Protein AF-A0AB34IJQ7-F1 (afdb_monomer_lite)

Secondary structure (DSSP, 8-state):
-----------------PPPPPPP---------------PPPP-PPPPPPPPPTT----TTPEE-TTSPTTEEEEE--SSTTTT-EEEEETTTTEEESSPPTTSPP----PBPTTSSBGGGG---SS--B-TT-SS-BBTTS-BGGGPPPPSS--B-TTSSSTTBBTTS-BGGGS-THHHHHHH-S------HHHHHHHHH----B--SS--B-TTSSSTTBBTTS-BGGGB-HHHHHHHHHTT-S-S-----HHHHHHHHH-S--B--SS--B-SSSSSTTBBTTS-BGGGB-HHHHHTT-------------------B--SS--B---TTSPTTBBTTS-BGGGB-HHHHHSS----------HHHHHHHHHHHHHHHTT--------------------PPP-PPPPPPP---

Foldseek 3Di:
DDDDDDDDDDDDDDDDDDDDDDDDDDDDDDDDDDDDDDDDDDDDDDDDDDDDDDPDDDDPPWDDDPFAPPQKTKDADCDDPRHRQIWIARNVVRDIDSDGPVRHDDDDPADADPVRHGPVLPPPPLFFAWDPPDVVTAGPSRHHLVPDQNHLAFDFDPPDPDGQQGRNRHHVVSYDPSNDVVPPPPPPPPQDPVNVVVVVVPQQADPDQAFDFDPPDPDGQQGPVRHHPSRHDPNNDVVVVVVVPPPDPPPPPPVNVVVVVPPPQADADQAFDFDPPPPDGQAGPVRDGVVSHDPNNDCVPCPDPPPDPDDPPVPPVLQAPPAQAFAFDPPPPQDGQAGPVNHHPVRHDVNNDVVVPPPVPPVPPPPVNVVVVVVVVCVVVPPDDDDDDDDDDDDDDDDDDDDDDDDDDDDDDDDDD

Sequence (417 aa):
MGCAGSKNLPSDPATDDQPEKPQPQPDEPVGCKDVVLDTQPAPILPPAPPTPCETYRDDANATPCLDCPPGWLTRTATEGEKNGCTYYFCSELCVSQWDAPSGAPKPSAELTCTCGCLKSAHKVCAEWNPRPDTKPLTCNCGFLKEDHRPCHTYRVNMSAANFGECKCGFAKDVHDADAFASGGKAKRQDRTSKELRDGFAHKEYADCPNYTVNLQSANFGECKCGRPKGEHSPEALAKNAEAGQMSGTTRRDSSEVRSHFVHKEKVDCKKYEPDLTGGEMGVCKCGAKRGDHSDFALSADTGRHTAKQGALHVVAQKEYADCPHFELNMDPAAPFGTCRCGRSRVDHSEAALAADGAPHHAIRKNSCEVRREMEAKQEQIGTTVETHGAKVGPQAHGSVSSRYRYREARVPGTLHP

Organism: Prymnesium parvum (NCBI:txid97485)

pLDDT: mean 71.48, std 20.28, range [34.12, 97.0]

Structure (mmCIF, N/CA/C/O backbone):
data_AF-A0AB34IJQ7-F1
#
_entry.id   AF-A0AB34IJQ7-F1
#
loop_
_atom_site.group_PDB
_atom_site.id
_atom_site.type_symbol
_atom_site.label_atom_id
_atom_site.label_alt_id
_atom_site.label_comp_id
_atom_site.label_asym_id
_atom_site.label_entity_id
_atom_site.label_seq_id
_atom_site.pdbx_PDB_ins_code
_atom_site.Cartn_x
_atom_site.Cartn_y
_atom_site.Cartn_z
_atom_site.occupancy
_atom_site.B_iso_or_equiv
_atom_site.auth_seq_id
_atom_site.auth_comp_id
_atom_site.auth_asym_id
_atom_site.auth_atom_id
_atom_site.pdbx_PDB_model_num
ATOM 1 N N . MET A 1 1 ? -14.720 46.306 69.401 1.00 39.16 1 MET A N 1
ATOM 2 C CA . MET A 1 1 ? -14.859 47.707 68.944 1.00 39.16 1 MET A CA 1
ATOM 3 C C . MET A 1 1 ? -14.574 47.746 67.453 1.00 39.16 1 MET A C 1
ATOM 5 O O . MET A 1 1 ? -13.550 47.208 67.062 1.00 39.16 1 MET A O 1
ATOM 9 N N . GLY A 1 2 ? -15.455 48.362 66.659 1.00 40.25 2 GLY A N 1
ATOM 10 C CA . GLY A 1 2 ? -15.133 48.807 65.297 1.00 40.25 2 GLY A CA 1
ATOM 11 C C . GLY A 1 2 ? -15.830 48.065 64.158 1.00 40.25 2 GLY A C 1
ATOM 12 O O . GLY A 1 2 ? -15.209 47.260 63.477 1.00 40.25 2 GLY A O 1
ATOM 13 N N . CYS A 1 3 ? -17.103 48.393 63.932 1.00 42.97 3 CYS A N 1
ATOM 14 C CA . CYS A 1 3 ? -17.801 48.183 62.665 1.00 42.97 3 CYS A CA 1
ATOM 15 C C . CYS A 1 3 ? -17.265 49.150 61.590 1.00 42.97 3 CYS A C 1
ATOM 17 O O . CYS A 1 3 ? -17.081 50.328 61.882 1.00 42.97 3 CYS A O 1
ATOM 19 N N . ALA A 1 4 ? -17.112 48.679 60.352 1.00 46.84 4 ALA A N 1
ATOM 20 C CA . ALA A 1 4 ? -17.132 49.460 59.107 1.00 46.84 4 ALA A CA 1
ATOM 21 C C . ALA A 1 4 ? -17.251 48.449 57.949 1.00 46.84 4 ALA A C 1
ATOM 23 O O . ALA A 1 4 ? -16.622 47.401 58.002 1.00 46.84 4 ALA A O 1
ATOM 24 N N . GLY A 1 5 ? -18.018 48.628 56.882 1.00 42.81 5 GLY A N 1
ATOM 25 C CA . GLY A 1 5 ? -18.799 49.759 56.404 1.00 42.81 5 GLY A CA 1
ATOM 26 C C . GLY A 1 5 ? -19.086 49.491 54.922 1.00 42.81 5 GLY A C 1
ATOM 27 O O . GLY A 1 5 ? -18.165 49.251 54.145 1.00 42.81 5 GLY A O 1
ATOM 28 N N . SER A 1 6 ? -20.367 49.464 54.568 1.00 43.78 6 SER A N 1
ATOM 29 C CA . SER A 1 6 ? -20.921 49.169 53.246 1.00 43.78 6 SER A CA 1
ATOM 30 C C . SER A 1 6 ? -20.438 50.122 52.146 1.00 43.78 6 SER A C 1
ATOM 32 O O . SER A 1 6 ? -20.297 51.322 52.381 1.00 43.78 6 SER A O 1
ATOM 34 N N . LYS A 1 7 ? -20.306 49.620 50.911 1.00 54.00 7 LYS A N 1
ATOM 35 C CA . LYS A 1 7 ? -20.347 50.442 49.691 1.00 54.00 7 LYS A CA 1
ATOM 36 C C . LYS A 1 7 ? -21.279 49.806 48.657 1.00 54.00 7 LYS A C 1
ATOM 38 O O . LYS A 1 7 ? -21.024 48.708 48.176 1.00 54.00 7 LYS A O 1
ATOM 43 N N . ASN A 1 8 ? -22.358 50.534 48.376 1.00 48.53 8 ASN A N 1
ATOM 44 C CA . ASN A 1 8 ? -23.280 50.361 47.256 1.00 48.53 8 ASN A CA 1
ATOM 45 C C . ASN A 1 8 ? -22.565 50.606 45.919 1.00 48.53 8 ASN A C 1
ATOM 47 O O . ASN A 1 8 ? -21.745 51.521 45.833 1.00 48.53 8 ASN A O 1
ATOM 51 N N . LEU A 1 9 ? -22.966 49.878 44.875 1.00 51.88 9 LEU A N 1
ATOM 52 C CA . LEU A 1 9 ? -22.806 50.295 43.481 1.00 51.88 9 LEU A CA 1
ATOM 53 C C . LEU A 1 9 ? -24.149 50.145 42.735 1.00 51.88 9 LEU A C 1
ATOM 55 O O . LEU A 1 9 ? -24.911 49.237 43.072 1.00 51.88 9 LEU A O 1
ATOM 59 N N . PRO A 1 10 ? -24.453 51.059 41.794 1.00 59.66 10 PRO A N 1
ATOM 60 C CA . PRO A 1 10 ? -25.785 51.257 41.227 1.00 59.66 10 PRO A CA 1
ATOM 61 C C . PRO A 1 10 ? -26.062 50.460 39.942 1.00 59.66 10 PRO A C 1
ATOM 63 O O . PRO A 1 10 ? -25.154 49.963 39.278 1.00 59.66 10 PRO A O 1
ATOM 66 N N . SER A 1 11 ? -27.356 50.399 39.634 1.00 56.66 11 SER A N 1
ATOM 67 C CA . SER A 1 11 ? -28.031 49.800 38.481 1.00 56.66 11 SER A CA 1
ATOM 68 C C . SER A 1 11 ? -27.890 50.579 37.159 1.00 56.66 11 SER A C 1
ATOM 70 O O . SER A 1 11 ? -27.565 51.766 37.176 1.00 56.66 11 SER A O 1
ATOM 72 N N . ASP A 1 12 ? -28.297 49.885 36.079 1.00 41.59 12 ASP A N 1
ATOM 73 C CA . ASP A 1 12 ? -28.861 50.348 34.783 1.00 41.59 12 ASP A CA 1
ATOM 74 C C . ASP A 1 12 ? -27.916 50.475 33.562 1.00 41.59 12 ASP A C 1
ATOM 76 O O . ASP A 1 12 ? -26.726 50.736 33.737 1.00 41.59 12 ASP A O 1
ATOM 80 N N . PRO A 1 13 ? -28.424 50.427 32.300 1.00 59.16 13 PRO A N 1
ATOM 81 C CA . PRO A 1 13 ? -29.619 49.747 31.762 1.00 59.16 13 PRO A CA 1
ATOM 82 C C . PRO A 1 13 ? -29.376 48.978 30.433 1.00 59.16 13 PRO A C 1
ATOM 84 O O . PRO A 1 13 ? -28.296 48.987 29.846 1.00 59.16 13 PRO A O 1
ATOM 87 N N . ALA A 1 14 ? -30.443 48.323 29.964 1.00 47.31 14 ALA A N 1
ATOM 88 C CA . ALA A 1 14 ? -30.586 47.618 28.693 1.00 47.31 14 ALA A CA 1
ATOM 89 C C . ALA A 1 14 ? -30.468 48.513 27.441 1.00 47.31 14 ALA A C 1
ATOM 91 O O . ALA A 1 14 ? -30.973 49.636 27.425 1.00 47.31 14 ALA A O 1
ATOM 92 N N . THR A 1 15 ? -29.929 47.943 26.360 1.00 49.25 15 THR A N 1
ATOM 93 C CA . THR A 1 15 ? -30.132 48.407 24.980 1.00 49.25 15 THR A CA 1
ATOM 94 C C . THR A 1 15 ? -30.496 47.230 24.077 1.00 49.25 15 THR A C 1
ATOM 96 O O . THR A 1 15 ? -29.798 46.219 24.008 1.00 49.25 15 THR A O 1
ATOM 99 N N . ASP A 1 16 ? -31.651 47.403 23.446 1.00 46.28 16 ASP A N 1
ATOM 100 C CA . ASP A 1 16 ? -32.295 46.607 22.409 1.00 46.28 16 ASP A CA 1
ATOM 101 C C . ASP A 1 16 ? -31.730 47.082 21.059 1.00 46.28 16 ASP A C 1
ATOM 103 O O . ASP A 1 16 ? -31.790 48.277 20.774 1.00 46.28 16 ASP A O 1
ATOM 107 N N . ASP A 1 17 ? -31.124 46.193 20.270 1.00 54.94 17 ASP A N 1
ATOM 108 C CA . ASP A 1 17 ? -30.662 46.515 18.915 1.00 54.94 17 ASP A CA 1
ATOM 109 C C . ASP A 1 17 ? -30.892 45.293 18.011 1.00 54.94 17 ASP A C 1
ATOM 111 O O . ASP A 1 17 ? -30.179 44.285 18.068 1.00 54.94 17 ASP A O 1
ATOM 115 N N . GLN A 1 18 ? -31.979 45.347 17.236 1.00 47.66 18 GLN A N 1
ATOM 116 C CA . GLN A 1 18 ? -32.268 44.416 16.149 1.00 47.66 18 GLN A CA 1
ATOM 117 C C . GLN A 1 18 ? -31.663 44.936 14.841 1.00 47.66 18 GLN A C 1
ATOM 119 O O . GLN A 1 18 ? -32.024 46.035 14.421 1.00 47.66 18 GLN A O 1
ATOM 124 N N . PRO A 1 19 ? -30.859 44.140 14.115 1.00 58.25 19 PRO A N 1
ATOM 125 C CA . PRO A 1 19 ? -30.479 44.495 12.758 1.00 58.25 19 PRO A CA 1
ATOM 126 C C . PRO A 1 19 ? -31.528 44.057 11.725 1.00 58.25 19 PRO A C 1
ATOM 128 O O . PRO A 1 19 ? -31.983 42.909 11.681 1.00 58.25 19 PRO A O 1
ATOM 131 N N . GLU A 1 20 ? -31.868 45.025 10.875 1.00 48.47 20 GLU A N 1
ATOM 132 C CA . GLU A 1 20 ? -32.766 44.965 9.726 1.00 48.47 20 GLU A CA 1
ATOM 133 C C . GLU A 1 20 ? -32.436 43.867 8.700 1.00 48.47 20 GLU A C 1
ATOM 135 O O . GLU A 1 20 ? -31.293 43.495 8.433 1.00 48.47 20 GLU A O 1
ATOM 140 N N . LYS A 1 21 ? -33.506 43.389 8.066 1.00 42.84 21 LYS A N 1
ATOM 141 C CA . LYS A 1 21 ? -33.549 42.379 7.009 1.00 42.84 21 LYS A CA 1
ATOM 142 C C . LYS A 1 21 ? -33.280 43.035 5.639 1.00 42.84 21 LYS A C 1
ATOM 144 O O . LYS A 1 21 ? -34.055 43.913 5.261 1.00 42.84 21 LYS A O 1
ATOM 149 N N . PRO A 1 22 ? -32.285 42.604 4.839 1.00 54.25 22 PRO A N 1
ATOM 150 C CA . PRO A 1 22 ? -32.089 43.160 3.500 1.00 54.25 22 PRO A CA 1
ATOM 151 C C . PRO A 1 22 ? -33.130 42.634 2.499 1.00 54.25 22 PRO A C 1
ATOM 153 O O . PRO A 1 22 ? -33.370 41.427 2.406 1.00 54.25 22 PRO A O 1
ATOM 156 N N . GLN A 1 23 ? -33.732 43.550 1.737 1.00 53.47 23 GLN A N 1
ATOM 157 C CA . GLN A 1 23 ? -34.564 43.262 0.564 1.00 53.47 23 GLN A CA 1
ATOM 158 C C . GLN A 1 23 ? -33.704 42.842 -0.650 1.00 53.47 23 GLN A C 1
ATOM 160 O O . GLN A 1 23 ? -32.585 43.335 -0.797 1.00 53.47 23 GLN A O 1
ATOM 165 N N . PRO A 1 24 ? -34.213 41.975 -1.546 1.00 51.56 24 PRO A N 1
ATOM 166 C CA . PRO A 1 24 ? -33.517 41.574 -2.769 1.00 51.56 24 PRO A CA 1
ATOM 167 C C . PRO A 1 24 ? -33.649 42.630 -3.880 1.00 51.56 24 PRO A C 1
ATOM 169 O O . PRO A 1 24 ? -34.726 43.190 -4.086 1.00 51.56 24 PRO A O 1
ATOM 172 N N . GLN A 1 25 ? -32.561 42.865 -4.620 1.00 53.84 25 GLN A N 1
ATOM 173 C CA . GLN A 1 25 ? -32.535 43.669 -5.850 1.00 53.84 25 GLN A CA 1
ATOM 174 C C . GLN A 1 25 ? -32.356 42.773 -7.094 1.00 53.84 25 GLN A C 1
ATOM 176 O O . GLN A 1 25 ? -31.784 41.689 -6.961 1.00 53.84 25 GLN A O 1
ATOM 181 N N . PRO A 1 26 ? -32.873 43.191 -8.269 1.00 56.41 26 PRO A N 1
ATOM 182 C CA . PRO A 1 26 ? -33.069 42.332 -9.438 1.00 56.41 26 PRO A CA 1
ATOM 183 C C . PRO A 1 26 ? -31.890 42.308 -10.430 1.00 56.41 26 PRO A C 1
ATOM 185 O O . PRO A 1 26 ? -31.093 43.242 -10.497 1.00 56.41 26 PRO A O 1
ATOM 188 N N . ASP A 1 27 ? -31.843 41.221 -11.207 1.00 50.09 27 ASP A N 1
ATOM 189 C CA . ASP A 1 27 ? -30.982 40.958 -12.371 1.00 50.09 27 ASP A CA 1
ATOM 190 C C . ASP A 1 27 ? -31.117 42.002 -13.490 1.00 50.09 27 ASP A C 1
ATOM 192 O O . ASP A 1 27 ? -32.224 42.496 -13.680 1.00 50.09 27 ASP A O 1
ATOM 196 N N . GLU A 1 28 ? -30.034 42.253 -14.258 1.00 44.81 28 GLU A N 1
ATOM 197 C CA . GLU A 1 28 ? -30.001 42.802 -15.643 1.00 44.81 28 GLU A CA 1
ATOM 198 C C . GLU A 1 28 ? -28.538 42.841 -16.216 1.00 44.81 28 GLU A C 1
ATOM 200 O O . GLU A 1 28 ? -27.593 42.630 -15.451 1.00 44.81 28 GLU A O 1
ATOM 205 N N . PRO A 1 29 ? -28.295 42.987 -17.550 1.00 54.28 29 PRO A N 1
ATOM 206 C CA . PRO A 1 29 ? -27.576 41.963 -18.332 1.00 54.28 29 PRO A CA 1
ATOM 207 C C . PRO A 1 29 ? -26.319 42.391 -19.150 1.00 54.28 29 PRO A C 1
ATOM 209 O O . PRO A 1 29 ? -25.941 43.552 -19.245 1.00 54.28 29 PRO A O 1
ATOM 212 N N . VAL A 1 30 ? -25.703 41.356 -19.750 1.00 54.22 30 VAL A N 1
ATOM 213 C CA . VAL A 1 30 ? -24.706 41.200 -20.848 1.00 54.22 30 VAL A CA 1
ATOM 214 C C . VAL A 1 30 ? -24.268 42.429 -21.681 1.00 54.22 30 VAL A C 1
ATOM 216 O O . VAL A 1 30 ? -25.092 43.139 -22.247 1.00 54.22 30 VAL A O 1
ATOM 219 N N . GLY A 1 31 ? -22.952 42.528 -21.956 1.00 39.84 31 GLY A N 1
ATOM 220 C CA . GLY A 1 31 ? -22.403 43.303 -23.085 1.00 39.84 31 GLY A CA 1
ATOM 221 C C . GLY A 1 31 ? -20.950 42.955 -23.475 1.00 39.84 31 GLY A C 1
ATOM 222 O O . GLY A 1 31 ? -20.022 43.228 -22.719 1.00 39.84 31 GLY A O 1
ATOM 223 N N . CYS A 1 32 ? -20.752 42.387 -24.674 1.00 46.88 32 CYS A N 1
ATOM 224 C CA . CYS A 1 32 ? -19.463 42.169 -25.360 1.00 46.88 32 CYS A CA 1
ATOM 225 C C . CYS A 1 32 ? -18.960 43.444 -26.057 1.00 46.88 32 CYS A C 1
ATOM 227 O O . CYS A 1 32 ? -19.793 44.094 -26.686 1.00 46.88 32 CYS A O 1
ATOM 229 N N . LYS A 1 33 ? -17.635 43.707 -26.091 1.00 43.09 33 LYS A N 1
ATOM 230 C CA . LYS A 1 33 ? -16.920 44.349 -27.227 1.00 43.09 33 LYS A CA 1
ATOM 231 C C . LYS A 1 33 ? -15.422 43.991 -27.268 1.00 43.09 33 LYS A C 1
ATOM 233 O O . LYS A 1 33 ? -14.707 44.217 -26.297 1.00 43.09 33 LYS A O 1
ATOM 238 N N . ASP A 1 34 ? -14.986 43.509 -28.431 1.00 45.78 34 ASP A N 1
ATOM 239 C CA . ASP A 1 34 ? -13.600 43.332 -28.881 1.00 45.78 34 ASP A CA 1
ATOM 240 C C . ASP A 1 34 ? -12.976 44.653 -29.371 1.00 45.78 34 ASP A C 1
ATOM 242 O O . ASP A 1 34 ? -13.664 45.467 -29.991 1.00 45.78 34 ASP A O 1
ATOM 246 N N . VAL A 1 35 ? -11.659 44.822 -29.188 1.00 43.22 35 VAL A N 1
ATOM 247 C CA . VAL A 1 35 ? -10.823 45.762 -29.962 1.00 43.22 35 VAL A CA 1
ATOM 248 C C . VAL A 1 35 ? -9.459 45.116 -30.233 1.00 43.22 35 VAL A C 1
ATOM 250 O O . VAL A 1 35 ? -8.713 44.814 -29.305 1.00 43.22 35 VAL A O 1
ATOM 253 N N . VAL A 1 36 ? -9.133 44.934 -31.515 1.00 46.56 36 VAL A N 1
ATOM 254 C CA . VAL A 1 36 ? -7.818 44.526 -32.037 1.00 46.56 36 VAL A CA 1
ATOM 255 C C . VAL A 1 36 ? -7.135 45.767 -32.620 1.00 46.56 36 VAL A C 1
ATOM 257 O O . VAL A 1 36 ? -7.764 46.494 -33.389 1.00 46.56 36 VAL A O 1
ATOM 260 N N . LEU A 1 37 ? -5.865 46.009 -32.278 1.00 39.75 37 LEU A N 1
ATOM 261 C CA . LEU A 1 37 ? -5.009 47.000 -32.941 1.00 39.75 37 LEU A CA 1
ATOM 262 C C . LEU A 1 37 ? -3.809 46.300 -33.591 1.00 39.75 37 LEU A C 1
ATOM 264 O O . LEU A 1 37 ? -3.117 45.516 -32.946 1.00 39.75 37 LEU A O 1
ATOM 268 N N . ASP A 1 38 ? -3.592 46.613 -34.866 1.00 42.59 38 ASP A N 1
ATOM 269 C CA . ASP A 1 38 ? -2.579 46.060 -35.767 1.00 42.59 38 ASP A CA 1
ATOM 270 C C . ASP A 1 38 ? -1.424 47.072 -35.933 1.00 42.59 38 ASP A C 1
ATOM 272 O O . ASP A 1 38 ? -1.654 48.285 -35.956 1.00 42.59 38 ASP A O 1
ATOM 276 N N . THR A 1 39 ? -0.169 46.623 -36.014 1.00 38.94 39 THR A N 1
ATOM 277 C CA . THR A 1 39 ? 0.997 47.494 -36.282 1.00 38.94 39 THR A CA 1
ATOM 278 C C . THR A 1 39 ? 2.096 46.707 -37.002 1.00 38.94 39 THR A C 1
ATOM 280 O O . THR A 1 39 ? 2.629 45.737 -36.466 1.00 38.94 39 THR A O 1
ATOM 283 N N . GLN A 1 40 ? 2.463 47.149 -38.210 1.00 42.16 40 GLN A N 1
ATOM 284 C CA . GLN A 1 40 ? 3.548 46.580 -39.023 1.00 42.16 40 GLN A CA 1
ATOM 285 C C . GLN A 1 40 ? 4.923 47.226 -38.744 1.00 42.16 40 GLN A C 1
ATOM 287 O O . GLN A 1 40 ? 4.983 48.445 -38.565 1.00 42.16 40 GLN A O 1
ATOM 292 N N . PRO A 1 41 ? 6.040 46.466 -38.821 1.00 46.41 41 PRO A N 1
ATOM 293 C CA . PRO A 1 41 ? 7.399 47.010 -38.804 1.00 46.41 41 PRO A CA 1
ATOM 294 C C . PRO A 1 41 ? 8.089 47.035 -40.189 1.00 46.41 41 PRO A C 1
ATOM 296 O O . PRO A 1 41 ? 7.785 46.248 -41.084 1.00 46.41 41 PRO A O 1
ATOM 299 N N . ALA A 1 42 ? 9.046 47.958 -40.335 1.00 44.34 42 ALA A N 1
ATOM 300 C CA . ALA A 1 42 ? 9.775 48.303 -41.565 1.00 44.34 42 ALA A CA 1
ATOM 301 C C . ALA A 1 42 ? 10.983 47.375 -41.889 1.00 44.34 42 ALA A C 1
ATOM 303 O O . ALA A 1 42 ? 11.482 46.696 -40.989 1.00 44.34 42 ALA A O 1
ATOM 304 N N . PRO A 1 43 ? 11.491 47.355 -43.147 1.00 49.38 43 PRO A N 1
ATOM 305 C CA . PRO A 1 43 ? 12.478 46.372 -43.614 1.00 49.38 43 PRO A CA 1
ATOM 306 C C . PRO A 1 43 ? 13.950 46.792 -43.412 1.00 49.38 43 PRO A C 1
ATOM 308 O O . PRO A 1 43 ? 14.295 47.970 -43.496 1.00 49.38 43 PRO A O 1
ATOM 311 N N . ILE A 1 44 ? 14.830 45.802 -43.205 1.00 47.88 44 ILE A N 1
ATOM 312 C CA . ILE A 1 44 ? 16.278 45.948 -42.941 1.00 47.88 44 ILE A CA 1
ATOM 313 C C . ILE A 1 44 ? 17.096 45.398 -44.128 1.00 47.88 44 ILE A C 1
ATOM 315 O O . ILE A 1 44 ? 16.756 44.353 -44.681 1.00 47.88 44 ILE A O 1
ATOM 319 N N . LEU A 1 45 ? 18.180 46.091 -44.507 1.00 48.38 45 LEU A N 1
ATOM 320 C CA . LEU A 1 45 ? 19.122 45.705 -45.577 1.00 48.38 45 LEU A CA 1
ATOM 321 C C . LEU A 1 45 ? 20.268 44.787 -45.079 1.00 48.38 45 LEU A C 1
ATOM 323 O O . LEU A 1 45 ? 20.649 44.884 -43.911 1.00 48.38 45 LEU A O 1
ATOM 327 N N . PRO A 1 46 ? 20.854 43.932 -45.949 1.00 52.50 46 PRO A N 1
ATOM 328 C CA . PRO A 1 46 ? 21.833 42.915 -45.546 1.00 52.50 46 PRO A CA 1
ATOM 329 C C . PRO A 1 46 ? 23.305 43.400 -45.499 1.00 52.50 46 PRO A C 1
ATOM 331 O O . PRO A 1 46 ? 23.681 44.300 -46.255 1.00 52.50 46 PRO A O 1
ATOM 334 N N . PRO A 1 47 ? 24.158 42.778 -44.652 1.00 43.62 47 PRO A N 1
ATOM 335 C CA . PRO A 1 47 ? 25.580 43.108 -44.508 1.00 43.62 47 PRO A CA 1
ATOM 336 C C . PRO A 1 47 ? 26.502 42.380 -45.509 1.00 43.62 47 PRO A C 1
ATOM 338 O O . PRO A 1 47 ? 26.169 41.322 -46.041 1.00 43.62 47 PRO A O 1
ATOM 341 N N . ALA A 1 48 ? 27.685 42.961 -45.739 1.00 42.28 48 ALA A N 1
ATOM 342 C CA . ALA A 1 48 ? 28.700 42.499 -46.693 1.00 42.28 48 ALA A CA 1
ATOM 343 C C . ALA A 1 48 ? 29.510 41.268 -46.206 1.00 42.28 48 ALA A C 1
ATOM 345 O O . ALA A 1 48 ? 29.660 41.085 -44.994 1.00 42.28 48 ALA A O 1
ATOM 346 N N . PRO A 1 49 ? 30.061 40.439 -47.123 1.00 38.19 49 PRO A N 1
ATOM 347 C CA . PRO A 1 49 ? 30.708 39.171 -46.773 1.00 38.19 49 PRO A CA 1
ATOM 348 C C . PRO A 1 49 ? 32.174 39.310 -46.294 1.00 38.19 49 PRO A C 1
ATOM 350 O O . PRO A 1 49 ? 32.884 40.211 -46.747 1.00 38.19 49 PRO A O 1
ATOM 353 N N . PRO A 1 50 ? 32.645 38.402 -45.410 1.00 39.50 50 PRO A N 1
ATOM 354 C CA . PRO A 1 50 ? 34.005 38.405 -44.863 1.00 39.50 50 PRO A CA 1
ATOM 355 C C . PRO A 1 50 ? 35.047 37.699 -45.754 1.00 39.50 50 PRO A C 1
ATOM 357 O O . PRO A 1 50 ? 34.726 36.822 -46.553 1.00 39.50 50 PRO A O 1
ATOM 360 N N . THR A 1 51 ? 36.316 38.081 -45.578 1.00 39.97 51 THR A N 1
ATOM 361 C CA . THR A 1 51 ? 37.501 37.581 -46.301 1.00 39.97 51 THR A CA 1
ATOM 362 C C . THR A 1 51 ? 38.063 36.256 -45.740 1.00 39.97 51 THR A C 1
ATOM 364 O O . THR A 1 51 ? 38.005 36.041 -44.527 1.00 39.97 51 THR A O 1
ATOM 367 N N . PRO A 1 52 ? 38.638 35.373 -46.589 1.00 35.78 52 PRO A N 1
ATOM 368 C CA . PRO A 1 52 ? 39.106 34.033 -46.199 1.00 35.78 52 PRO A CA 1
ATOM 369 C C . PRO A 1 52 ? 40.447 34.026 -45.434 1.00 35.78 52 PRO A C 1
ATOM 371 O O . PRO A 1 52 ? 41.288 34.904 -45.618 1.00 35.78 52 PRO A O 1
ATOM 374 N N . CYS A 1 53 ? 40.640 33.015 -44.573 1.00 34.12 53 CYS A N 1
ATOM 375 C CA . CYS A 1 53 ? 41.775 32.850 -43.650 1.00 34.12 53 CYS A CA 1
ATOM 376 C C . CYS A 1 53 ? 42.788 31.798 -44.166 1.00 34.12 53 CYS A C 1
ATOM 378 O O . CYS A 1 53 ? 42.398 30.682 -44.492 1.00 34.12 53 CYS A O 1
ATOM 380 N N . GLU A 1 54 ? 44.084 32.138 -44.217 1.00 34.72 54 GLU A N 1
ATOM 381 C CA . GLU A 1 54 ? 45.158 31.370 -44.891 1.00 34.72 54 GLU A CA 1
ATOM 382 C C . GLU A 1 54 ? 45.740 30.163 -44.109 1.00 34.72 54 GLU A C 1
ATOM 384 O O . GLU A 1 54 ? 46.709 29.552 -44.557 1.00 34.72 54 GLU A O 1
ATOM 389 N N . THR A 1 55 ? 45.203 29.781 -42.945 1.00 38.41 55 THR A N 1
ATOM 390 C CA . THR A 1 55 ? 45.876 28.824 -42.032 1.00 38.41 55 THR A CA 1
ATOM 391 C C . THR A 1 55 ? 45.438 27.357 -42.095 1.00 38.41 55 THR A C 1
ATOM 393 O O . THR A 1 55 ? 45.968 26.555 -41.328 1.00 38.41 55 THR A O 1
ATOM 396 N N . TYR A 1 56 ? 44.547 26.945 -43.000 1.00 43.91 56 TYR A N 1
ATOM 397 C CA . TYR A 1 56 ? 44.055 25.557 -43.035 1.00 43.91 56 TYR A CA 1
ATOM 398 C C . TYR A 1 56 ? 44.398 24.859 -44.356 1.00 43.91 56 TYR A C 1
ATOM 400 O O . TYR A 1 56 ? 43.924 25.246 -45.419 1.00 43.91 56 TYR A O 1
ATOM 408 N N . ARG A 1 57 ? 45.254 23.828 -44.283 1.00 44.81 57 ARG A N 1
ATOM 409 C CA . ARG A 1 57 ? 45.598 22.945 -45.409 1.00 44.81 57 ARG A CA 1
ATOM 410 C C . ARG A 1 57 ? 44.584 21.808 -45.553 1.00 44.81 57 ARG A C 1
ATOM 412 O O . ARG A 1 57 ? 44.178 21.194 -44.566 1.00 44.81 57 ARG A O 1
ATOM 419 N N . ASP A 1 58 ? 44.250 21.490 -46.800 1.00 39.47 58 ASP A N 1
ATOM 420 C CA . ASP A 1 58 ? 43.462 20.321 -47.183 1.00 39.47 58 ASP A CA 1
ATOM 421 C C . ASP A 1 58 ? 44.226 19.017 -46.881 1.00 39.47 58 ASP A C 1
ATOM 423 O O . ASP A 1 58 ? 45.177 18.673 -47.579 1.00 39.47 58 ASP A O 1
ATOM 427 N N . ASP A 1 59 ? 43.802 18.257 -45.866 1.00 47.62 59 ASP A N 1
ATOM 428 C CA . ASP A 1 59 ? 44.213 16.839 -45.735 1.00 47.62 59 ASP A CA 1
ATOM 429 C C . ASP A 1 59 ? 43.211 15.910 -46.420 1.00 47.62 59 ASP A C 1
ATOM 431 O O . ASP A 1 59 ? 42.002 16.048 -46.251 1.00 47.62 59 ASP A O 1
ATOM 435 N N . ALA A 1 60 ? 43.692 14.880 -47.107 1.00 52.28 60 ALA A N 1
ATOM 436 C CA . ALA A 1 60 ? 42.857 13.908 -47.816 1.00 52.28 60 ALA A CA 1
ATOM 437 C C . ALA A 1 60 ? 41.998 12.985 -46.910 1.00 52.28 60 ALA A C 1
ATOM 439 O O . ALA A 1 60 ? 41.263 12.148 -47.423 1.00 52.28 60 ALA A O 1
ATOM 440 N N . ASN A 1 61 ? 42.062 13.129 -45.579 1.00 55.44 61 ASN A N 1
ATOM 441 C CA . ASN A 1 61 ? 41.447 12.214 -44.601 1.00 55.44 61 ASN A CA 1
ATOM 442 C C . ASN A 1 61 ? 40.142 12.734 -43.963 1.00 55.44 61 ASN A C 1
ATOM 444 O O . ASN A 1 61 ? 39.719 12.235 -42.919 1.00 55.44 61 ASN A O 1
ATOM 448 N N . ALA A 1 62 ? 39.497 13.747 -44.545 1.00 59.72 62 ALA A N 1
ATOM 449 C CA . ALA A 1 62 ? 38.213 14.226 -44.036 1.00 59.72 62 ALA A CA 1
ATOM 450 C C . ALA A 1 62 ? 37.116 13.169 -44.253 1.00 59.72 62 ALA A C 1
ATOM 452 O O . ALA A 1 62 ? 36.905 12.704 -45.372 1.00 59.72 62 ALA A O 1
ATOM 453 N N . THR A 1 63 ? 36.409 12.793 -43.184 1.00 70.25 63 THR A N 1
ATOM 454 C CA . THR A 1 63 ? 35.286 11.851 -43.284 1.00 70.25 63 THR A CA 1
ATOM 455 C C . THR A 1 63 ? 34.002 12.639 -43.560 1.00 70.25 63 THR A C 1
ATOM 457 O O . THR A 1 63 ? 33.749 13.628 -42.863 1.00 70.25 63 THR A O 1
ATOM 460 N N . PRO A 1 64 ? 33.184 12.253 -44.557 1.00 72.12 64 PRO A N 1
ATOM 461 C CA . PRO A 1 64 ? 31.899 12.898 -44.787 1.00 72.12 64 PRO A CA 1
ATOM 462 C C . PRO A 1 64 ? 31.004 12.713 -43.560 1.00 72.12 64 PRO A C 1
ATOM 464 O O . PRO A 1 64 ? 30.760 11.596 -43.106 1.00 72.12 64 PRO A O 1
ATOM 467 N N . CYS A 1 65 ? 30.528 13.827 -43.013 1.00 76.44 65 CYS A N 1
ATOM 468 C CA . CYS A 1 65 ? 29.562 13.823 -41.927 1.00 76.44 65 CYS A CA 1
ATOM 469 C C . CYS A 1 65 ? 28.191 13.464 -42.515 1.00 76.44 65 CYS A C 1
ATOM 471 O O . CYS A 1 65 ? 27.591 14.279 -43.210 1.00 76.44 65 CYS A O 1
ATOM 473 N N . LEU A 1 66 ? 27.711 12.242 -42.257 1.00 72.31 66 LEU A N 1
ATOM 474 C CA . LEU A 1 66 ? 26.437 11.728 -42.791 1.00 72.31 66 LEU A CA 1
ATOM 475 C C . LEU A 1 66 ? 25.220 12.574 -42.381 1.00 72.31 66 LEU A C 1
ATOM 477 O O . LEU A 1 66 ? 24.217 12.576 -43.088 1.00 72.31 66 LEU A O 1
ATOM 481 N N . ASP A 1 67 ? 25.342 13.311 -41.277 1.00 80.50 67 ASP A N 1
ATOM 482 C CA . ASP A 1 67 ? 24.263 14.098 -40.675 1.00 80.50 67 ASP A CA 1
ATOM 483 C C . ASP A 1 67 ? 24.482 15.618 -40.783 1.00 80.50 67 ASP A C 1
ATOM 485 O O . ASP A 1 67 ? 23.720 16.401 -40.216 1.00 80.50 67 ASP A O 1
ATOM 489 N N . CYS A 1 68 ? 25.533 16.062 -41.476 1.00 82.06 68 CYS A N 1
ATOM 490 C CA . CYS A 1 68 ? 25.763 17.481 -41.725 1.00 82.06 68 CYS A CA 1
ATOM 491 C C . CYS A 1 68 ? 25.134 17.888 -43.067 1.00 82.06 68 CYS A C 1
ATOM 493 O O . CYS A 1 68 ? 24.996 17.049 -43.962 1.00 82.06 68 CYS A O 1
ATOM 495 N N . PRO A 1 69 ? 24.775 19.173 -43.254 1.00 87.69 69 PRO A N 1
ATOM 496 C CA . PRO A 1 69 ? 24.354 19.659 -44.562 1.00 87.69 69 PRO A CA 1
ATOM 497 C C . PRO A 1 69 ? 25.403 19.332 -45.644 1.00 87.69 69 PRO A C 1
ATOM 499 O O . PRO A 1 69 ? 26.599 19.296 -45.331 1.00 87.69 69 PRO A O 1
ATOM 502 N N . PRO A 1 70 ? 24.993 19.114 -46.908 1.00 89.00 70 PRO A N 1
ATOM 503 C CA . PRO A 1 70 ? 25.924 18.859 -48.005 1.00 89.00 70 PRO A CA 1
ATOM 504 C C . PRO A 1 70 ? 27.058 19.893 -48.044 1.00 89.00 70 PRO A C 1
ATOM 506 O O . PRO A 1 70 ? 26.834 21.074 -47.788 1.00 89.00 70 PRO A O 1
ATOM 509 N N . GLY A 1 71 ? 28.284 19.432 -48.305 1.00 89.25 71 GLY A N 1
ATOM 510 C CA . GLY A 1 71 ? 29.479 20.285 -48.334 1.00 89.25 71 GLY A CA 1
ATOM 511 C C . GLY A 1 71 ? 30.155 20.517 -46.975 1.00 89.25 71 GLY A C 1
ATOM 512 O O . GLY A 1 71 ? 31.204 21.157 -46.929 1.00 89.25 71 GLY A O 1
ATOM 513 N N . TRP A 1 72 ? 29.612 19.988 -45.871 1.00 91.50 72 TRP A N 1
ATOM 514 C CA . TRP A 1 72 ? 30.252 20.044 -44.552 1.00 91.50 72 TRP A CA 1
ATOM 515 C C . TRP A 1 72 ? 30.987 18.747 -44.197 1.00 91.50 72 TRP A C 1
ATOM 517 O O . TRP A 1 72 ? 30.455 17.642 -44.288 1.00 91.50 72 TRP A O 1
ATOM 527 N N . LEU A 1 73 ? 32.223 18.903 -43.731 1.00 92.06 73 LEU A N 1
ATOM 528 C CA . LEU A 1 73 ? 33.133 17.843 -43.311 1.00 92.06 73 LEU A CA 1
ATOM 529 C C . LEU A 1 73 ? 33.480 18.023 -41.830 1.00 92.06 73 LEU A C 1
ATOM 531 O O . LEU A 1 73 ? 33.604 19.150 -41.349 1.00 92.06 73 LEU A O 1
ATOM 535 N N . THR A 1 74 ? 33.675 16.922 -41.107 1.00 91.19 74 THR A N 1
ATOM 536 C CA . THR A 1 74 ? 34.172 16.949 -39.724 1.00 91.19 74 THR A CA 1
ATOM 537 C C . THR A 1 74 ? 35.643 16.556 -39.679 1.00 91.19 74 THR A C 1
ATOM 539 O O . THR A 1 74 ? 36.098 15.660 -40.393 1.00 91.19 74 THR A O 1
ATOM 542 N N . ARG A 1 75 ? 36.410 17.247 -38.833 1.00 88.94 75 ARG A N 1
ATOM 543 C CA . ARG A 1 75 ? 37.829 16.969 -38.592 1.00 88.94 75 ARG A CA 1
ATOM 544 C C . ARG A 1 75 ? 38.154 17.084 -37.115 1.00 88.94 75 ARG A C 1
ATOM 546 O O . ARG A 1 75 ? 37.520 17.848 -36.399 1.00 88.94 75 ARG A O 1
ATOM 553 N N . THR A 1 76 ? 39.175 16.365 -36.671 1.00 90.31 76 THR A N 1
ATOM 554 C CA . THR A 1 76 ? 39.709 16.482 -35.312 1.00 90.31 76 THR A CA 1
ATOM 555 C C . THR A 1 76 ? 41.018 17.256 -35.369 1.00 90.31 76 THR A C 1
ATOM 557 O O . THR A 1 76 ? 41.893 16.921 -36.164 1.00 90.31 76 THR A O 1
ATOM 560 N N . ALA A 1 77 ? 41.153 18.312 -34.569 1.00 90.31 77 ALA A N 1
ATOM 561 C CA . ALA A 1 77 ? 42.403 19.059 -34.495 1.00 90.31 77 ALA A CA 1
ATOM 562 C C . ALA A 1 77 ? 43.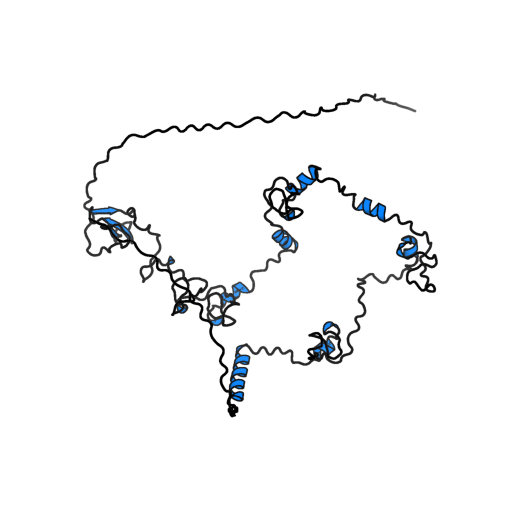498 18.180 -33.876 1.00 90.31 77 ALA A C 1
ATOM 564 O O . ALA A 1 77 ? 43.272 17.558 -32.841 1.00 90.31 77 ALA A O 1
ATOM 565 N N . THR A 1 78 ? 44.665 18.117 -34.513 1.00 84.00 78 THR A N 1
ATOM 566 C CA . THR A 1 78 ? 45.794 17.263 -34.099 1.00 84.00 78 THR A CA 1
ATOM 567 C C . THR A 1 78 ? 46.867 18.018 -33.316 1.00 84.00 78 THR A C 1
ATOM 569 O O . THR A 1 78 ? 47.737 17.400 -32.706 1.00 84.00 78 THR A O 1
ATOM 572 N N . GLU A 1 79 ? 46.816 19.352 -33.320 1.00 82.19 79 GLU A N 1
ATOM 573 C CA . GLU A 1 79 ? 47.814 20.231 -32.709 1.00 82.19 79 GLU A CA 1
ATOM 574 C C . GLU A 1 79 ? 47.141 21.434 -32.022 1.00 82.19 79 GLU A C 1
ATOM 576 O O . GLU A 1 79 ? 46.007 21.803 -32.339 1.00 82.19 79 GLU A O 1
ATOM 581 N N . GLY A 1 80 ? 47.843 22.051 -31.068 1.00 85.88 80 GLY A N 1
ATOM 582 C CA . GLY A 1 80 ? 47.378 23.233 -30.333 1.00 85.88 80 GLY A CA 1
ATOM 583 C C . GLY A 1 80 ? 46.482 22.943 -29.119 1.00 85.88 80 GLY A C 1
ATOM 584 O O . GLY A 1 80 ? 46.270 21.799 -28.724 1.00 85.88 80 GLY A O 1
ATOM 585 N N . GLU A 1 81 ? 45.953 24.010 -28.509 1.00 78.06 81 GLU A N 1
ATOM 586 C CA . GLU A 1 81 ? 45.171 23.972 -27.253 1.00 78.06 81 GLU A CA 1
ATOM 587 C C . GLU A 1 81 ? 43.855 23.181 -27.371 1.00 78.06 81 GLU A C 1
ATOM 589 O O . GLU A 1 81 ? 43.296 22.727 -26.378 1.00 78.06 81 GLU A O 1
ATOM 594 N N . LYS A 1 82 ? 43.382 22.964 -28.603 1.00 83.06 82 LYS A N 1
ATOM 595 C CA . LYS A 1 82 ? 42.169 22.201 -28.920 1.00 83.06 82 LYS A CA 1
ATOM 596 C C . LYS A 1 82 ? 42.471 20.831 -29.540 1.00 83.06 82 LYS A C 1
ATOM 598 O O . LYS A 1 82 ? 41.632 20.293 -30.260 1.00 83.06 82 LYS A O 1
ATOM 603 N N . ASN A 1 83 ? 43.658 20.271 -29.300 1.00 86.94 83 ASN A N 1
ATOM 604 C CA . ASN A 1 83 ? 44.005 18.930 -29.772 1.00 86.94 83 ASN A CA 1
ATOM 605 C C . ASN A 1 83 ? 42.972 17.896 -29.280 1.00 86.94 83 ASN A C 1
ATOM 607 O O . ASN A 1 83 ? 42.617 17.863 -28.102 1.00 86.94 83 ASN A O 1
ATOM 611 N N . GLY A 1 84 ? 42.462 17.073 -30.193 1.00 81.25 84 GLY A N 1
ATOM 612 C CA . GLY A 1 84 ? 41.395 16.107 -29.942 1.00 81.25 84 GLY A CA 1
ATOM 613 C C . GLY A 1 84 ? 39.974 16.673 -30.059 1.00 81.25 84 GLY A C 1
ATOM 614 O O . GLY A 1 84 ? 39.018 15.897 -30.045 1.00 81.25 84 GLY A O 1
ATOM 615 N N . CYS A 1 85 ? 39.791 17.989 -30.216 1.00 85.81 85 CYS A N 1
ATOM 616 C CA . CYS A 1 85 ? 38.469 18.575 -30.440 1.00 85.81 85 CYS A CA 1
ATOM 617 C C . CYS A 1 85 ? 38.047 18.458 -31.910 1.00 85.81 85 CYS A C 1
ATOM 619 O O . CYS A 1 85 ? 38.854 18.633 -32.825 1.00 85.81 85 CYS A O 1
ATOM 621 N N . THR A 1 86 ? 36.757 18.199 -32.135 1.00 89.75 86 THR A N 1
ATOM 622 C CA . THR A 1 86 ? 36.173 18.174 -33.484 1.00 89.75 86 THR A CA 1
ATOM 623 C C . THR A 1 86 ? 35.808 19.591 -33.925 1.00 89.75 86 THR A C 1
ATOM 625 O O . THR A 1 86 ? 35.205 20.334 -33.153 1.00 89.75 86 THR A O 1
ATOM 628 N N . TYR A 1 87 ? 36.160 19.955 -35.155 1.00 92.31 87 TYR A N 1
ATOM 629 C CA . TYR A 1 87 ? 35.724 21.170 -35.838 1.00 92.31 87 TYR A CA 1
ATOM 630 C C . TYR A 1 87 ? 35.053 20.821 -37.170 1.00 92.31 87 TYR A C 1
ATOM 632 O O . TYR A 1 87 ? 35.236 19.727 -37.716 1.00 92.31 87 TYR A O 1
ATOM 640 N N . TYR A 1 88 ? 34.259 21.758 -37.681 1.00 94.12 88 TYR A N 1
ATOM 641 C CA . TYR A 1 88 ? 33.485 21.608 -38.907 1.00 94.12 88 TYR A CA 1
ATOM 642 C C . TYR A 1 88 ? 34.100 22.476 -40.002 1.00 94.12 88 TYR A C 1
ATOM 644 O O . TYR A 1 88 ? 34.398 23.648 -39.771 1.00 94.12 88 TYR A O 1
ATOM 652 N N . PHE A 1 89 ? 34.292 21.906 -41.187 1.00 93.94 89 PHE A N 1
ATOM 653 C CA . PHE A 1 89 ? 34.844 22.585 -42.355 1.00 93.94 89 PHE A CA 1
ATOM 654 C C . PHE A 1 89 ? 33.856 22.505 -43.516 1.00 93.94 89 PHE A C 1
ATOM 656 O O . PHE A 1 89 ? 33.456 21.412 -43.913 1.00 93.94 89 PHE A O 1
ATOM 663 N N . CYS A 1 90 ? 33.460 23.652 -44.059 1.00 93.56 90 CYS A N 1
ATOM 664 C CA . CYS A 1 90 ? 32.630 23.722 -45.253 1.00 93.56 90 CYS A CA 1
ATOM 665 C C . CYS A 1 90 ? 33.533 23.815 -46.486 1.00 93.56 90 CYS A C 1
ATOM 667 O O . CYS A 1 90 ? 34.190 24.838 -46.685 1.00 93.56 90 CYS A O 1
ATOM 669 N N . SER A 1 91 ? 33.561 22.767 -47.315 1.00 90.06 91 SER A N 1
ATOM 670 C CA . SER A 1 91 ? 34.414 22.719 -48.509 1.00 90.06 91 SER A CA 1
ATOM 671 C C . SER A 1 91 ? 33.990 23.721 -49.578 1.00 90.06 91 SER A C 1
ATOM 673 O O . SER A 1 91 ? 34.825 24.192 -50.337 1.00 90.06 91 SER A O 1
ATOM 675 N N . GLU A 1 92 ? 32.700 24.055 -49.642 1.00 90.81 92 GLU A N 1
ATOM 676 C CA . GLU A 1 92 ? 32.172 25.004 -50.630 1.00 90.81 92 GLU A CA 1
ATOM 677 C C . GLU A 1 92 ? 32.557 26.451 -50.310 1.00 90.81 92 GLU A C 1
ATOM 679 O O . GLU A 1 92 ? 32.791 27.247 -51.215 1.00 90.81 92 GLU A O 1
ATOM 684 N N . LEU A 1 93 ? 32.634 26.791 -49.020 1.00 91.06 93 LEU A N 1
ATOM 685 C CA . LEU A 1 93 ? 32.924 28.150 -48.556 1.00 91.06 93 LEU A CA 1
ATOM 686 C C . LEU A 1 93 ? 34.380 28.333 -48.104 1.00 91.06 93 LEU A C 1
ATOM 688 O O . LEU A 1 93 ? 34.789 29.460 -47.838 1.00 91.06 93 LEU A O 1
ATOM 692 N N . CYS A 1 94 ? 35.151 27.247 -47.989 1.00 90.69 94 CYS A N 1
ATOM 693 C CA . CYS A 1 94 ? 36.487 27.225 -47.385 1.00 90.69 94 CYS A CA 1
ATOM 694 C C . CYS A 1 94 ? 36.524 27.863 -45.981 1.00 90.69 94 CYS A C 1
ATOM 696 O O . CYS A 1 94 ? 37.465 28.575 -45.631 1.00 90.69 94 CYS A O 1
ATOM 698 N N . VAL A 1 95 ? 35.492 27.616 -45.165 1.00 91.62 95 VAL A N 1
ATOM 699 C CA . VAL A 1 95 ? 35.389 28.136 -43.790 1.00 91.62 95 VAL A CA 1
ATOM 700 C C . VAL A 1 95 ? 35.437 26.989 -42.787 1.00 91.62 95 VAL A C 1
ATOM 702 O O . VAL A 1 95 ? 34.729 25.992 -42.934 1.00 91.62 95 VAL A O 1
ATOM 705 N N . SER A 1 96 ? 36.243 27.152 -41.736 1.00 93.19 96 SER A N 1
ATOM 706 C CA . SER A 1 96 ? 36.268 26.276 -40.562 1.00 93.19 96 SER A CA 1
ATOM 707 C C . SER A 1 96 ? 35.628 26.958 -39.353 1.00 93.19 96 SER A C 1
ATOM 709 O O . SER A 1 96 ? 35.948 28.111 -39.062 1.00 93.19 96 SER A O 1
ATOM 711 N N . GLN A 1 97 ? 34.805 26.238 -38.597 1.00 94.44 97 GLN A N 1
ATOM 712 C CA . GLN A 1 97 ? 34.229 26.718 -37.340 1.00 94.44 97 GLN A CA 1
ATOM 713 C C . GLN A 1 97 ? 34.203 25.620 -36.272 1.00 94.44 97 GLN A C 1
ATOM 715 O O . GLN A 1 97 ? 34.119 24.428 -36.571 1.00 94.44 97 GLN A O 1
ATOM 720 N N . TRP A 1 98 ? 34.291 26.036 -35.008 1.00 92.38 98 TRP A N 1
ATOM 721 C CA . TRP A 1 98 ? 34.228 25.126 -33.859 1.00 92.38 98 TRP A CA 1
ATOM 722 C C . TRP A 1 98 ? 32.791 24.751 -33.497 1.00 92.38 98 TRP A C 1
ATOM 724 O O . TRP A 1 98 ? 32.547 23.651 -33.008 1.00 92.38 98 TRP A O 1
ATOM 734 N N . ASP A 1 99 ? 31.847 25.650 -33.765 1.00 92.50 99 ASP A N 1
ATOM 735 C CA . ASP A 1 99 ? 30.434 25.412 -33.518 1.00 92.50 99 ASP A CA 1
ATOM 736 C C . ASP A 1 99 ? 29.816 24.587 -34.649 1.00 92.50 99 ASP A C 1
ATOM 738 O O . ASP A 1 99 ? 30.134 24.762 -35.828 1.00 92.50 99 ASP A O 1
ATOM 742 N N . ALA A 1 100 ? 28.915 23.676 -34.292 1.00 87.38 100 ALA A N 1
ATOM 743 C CA . ALA A 1 100 ? 28.221 22.842 -35.263 1.00 87.38 100 ALA A CA 1
ATOM 744 C C . ALA A 1 100 ? 27.337 23.715 -36.180 1.00 87.38 100 ALA A C 1
ATOM 746 O O . ALA A 1 100 ? 26.612 24.578 -35.670 1.00 87.38 100 ALA A O 1
ATOM 747 N N . PRO A 1 101 ? 27.373 23.526 -37.515 1.00 89.25 101 PRO A N 1
ATOM 748 C CA . PRO A 1 101 ? 26.508 24.272 -38.424 1.00 89.25 101 PRO A CA 1
ATOM 749 C C . PRO A 1 101 ? 25.036 23.993 -38.109 1.00 89.25 101 PRO A C 1
ATOM 751 O O . PRO A 1 101 ? 24.680 22.930 -37.597 1.00 89.25 101 PRO A O 1
ATOM 754 N N . SER A 1 102 ? 24.157 24.950 -38.404 1.00 83.69 102 SER A N 1
ATOM 755 C CA . SER A 1 102 ? 22.721 24.799 -38.160 1.00 83.69 102 SER A CA 1
ATOM 756 C C . SER A 1 102 ? 22.183 23.574 -38.906 1.00 83.69 102 SER A C 1
ATOM 758 O O . SER A 1 102 ? 22.184 23.540 -40.132 1.00 83.69 102 SER A O 1
ATOM 760 N N . GLY A 1 103 ? 21.750 22.560 -38.154 1.00 78.38 103 GLY A N 1
ATOM 761 C CA . GLY A 1 103 ? 21.305 21.268 -38.687 1.00 78.38 103 GLY A CA 1
ATOM 762 C C . GLY A 1 103 ? 22.228 20.095 -38.349 1.00 78.38 103 GLY A C 1
ATOM 763 O O . GLY A 1 103 ? 21.767 18.961 -38.382 1.00 78.38 103 GLY A O 1
ATOM 764 N N . ALA A 1 104 ? 23.479 20.344 -37.945 1.00 77.31 104 ALA A N 1
ATOM 765 C CA . ALA A 1 104 ? 24.353 19.286 -37.454 1.00 77.31 104 ALA A CA 1
ATOM 766 C C . ALA A 1 104 ? 23.929 18.820 -36.045 1.00 77.31 104 ALA A C 1
ATOM 768 O O . ALA A 1 104 ? 23.533 19.642 -35.203 1.00 77.31 104 ALA A O 1
ATOM 769 N N . PRO A 1 105 ? 24.009 17.509 -35.758 1.00 65.50 105 PRO A N 1
ATOM 770 C CA . PRO A 1 105 ? 23.673 16.973 -34.447 1.00 65.50 105 PRO A CA 1
ATOM 771 C C . PRO A 1 105 ? 24.621 17.557 -33.390 1.00 65.50 105 PRO A C 1
ATOM 773 O O . PRO A 1 105 ? 25.842 17.538 -33.544 1.00 65.50 105 PRO A O 1
ATOM 776 N N . LYS A 1 106 ? 24.064 18.108 -32.304 1.00 67.94 106 LYS A N 1
ATOM 777 C CA . LYS A 1 106 ? 24.862 18.685 -31.210 1.00 67.94 106 LYS A CA 1
ATOM 778 C C . LYS A 1 106 ? 25.743 17.587 -30.592 1.00 67.94 106 LYS A C 1
ATOM 780 O O . LYS A 1 106 ? 25.182 16.600 -30.111 1.00 67.94 106 LYS A O 1
ATOM 785 N N . PRO A 1 107 ? 27.081 17.736 -30.564 1.00 52.91 107 PRO A N 1
ATOM 786 C CA . PRO A 1 107 ? 27.946 16.714 -29.994 1.00 52.91 107 PRO A CA 1
ATOM 787 C C . PRO A 1 107 ? 27.750 16.667 -28.474 1.00 52.91 107 PRO A C 1
ATOM 789 O O . PRO A 1 107 ? 28.142 17.586 -27.755 1.00 52.91 107 PRO A O 1
ATOM 792 N N . SER A 1 108 ? 27.142 15.595 -27.962 1.00 49.38 108 SER A N 1
ATOM 793 C CA . SER A 1 108 ? 27.274 15.244 -26.548 1.00 49.38 108 SER A CA 1
ATOM 794 C C . SER A 1 108 ? 28.687 14.706 -26.340 1.00 49.38 108 SER A C 1
ATOM 796 O O . SER A 1 108 ? 29.069 13.726 -26.980 1.00 49.38 108 SER A O 1
ATOM 798 N N . ALA A 1 109 ? 29.475 15.359 -25.487 1.00 45.53 109 ALA A N 1
ATOM 799 C CA . ALA A 1 109 ? 30.868 15.015 -25.218 1.00 45.53 109 ALA A CA 1
ATOM 800 C C . ALA A 1 109 ? 31.002 13.668 -24.478 1.00 45.53 109 ALA A C 1
ATOM 802 O O . ALA A 1 109 ? 31.264 13.630 -23.279 1.00 45.53 109 ALA A O 1
ATOM 803 N N . GLU A 1 110 ? 30.830 12.552 -25.185 1.00 43.59 110 GLU A N 1
ATOM 804 C CA . GLU A 1 110 ? 31.054 11.211 -24.650 1.00 43.59 110 GLU A CA 1
ATOM 805 C C . GLU A 1 110 ? 31.923 10.381 -25.592 1.00 43.59 110 GLU A C 1
ATOM 807 O O . GLU A 1 110 ? 31.713 10.337 -26.803 1.00 43.59 110 GLU A O 1
ATOM 812 N N . LEU A 1 111 ? 32.921 9.710 -25.005 1.00 50.25 111 LEU A N 1
ATOM 813 C CA . LEU A 1 111 ? 33.839 8.832 -25.722 1.00 50.25 111 LEU A CA 1
ATOM 814 C C . LEU A 1 111 ? 33.062 7.750 -26.481 1.00 50.25 111 LEU A C 1
ATOM 816 O O . LEU A 1 111 ? 32.252 7.024 -25.899 1.00 50.25 111 LEU A O 1
ATOM 820 N N . THR A 1 112 ? 33.355 7.607 -27.768 1.00 40.12 112 THR A N 1
ATOM 821 C CA . THR A 1 112 ? 32.784 6.574 -28.630 1.00 40.12 112 THR A CA 1
ATOM 822 C C . THR A 1 112 ? 33.481 5.221 -28.425 1.00 40.12 112 THR A C 1
ATOM 824 O O . THR A 1 112 ? 34.641 5.119 -28.019 1.00 40.12 112 THR A O 1
ATOM 827 N N . CYS A 1 113 ? 32.712 4.149 -28.597 1.00 48.66 113 CYS A N 1
ATOM 828 C CA . CYS A 1 113 ? 33.128 2.750 -28.547 1.00 48.66 113 CYS A CA 1
ATOM 829 C C . CYS A 1 113 ? 33.824 2.342 -29.863 1.00 48.66 113 CYS A C 1
ATOM 831 O O . CYS A 1 113 ? 33.724 3.045 -30.865 1.00 48.66 113 CYS A O 1
ATOM 833 N N . THR A 1 114 ? 34.476 1.175 -29.898 1.00 39.62 114 THR A N 1
ATOM 834 C CA . THR A 1 114 ? 35.127 0.588 -31.089 1.00 39.62 114 THR A CA 1
ATOM 835 C C . THR A 1 114 ? 34.190 0.359 -32.282 1.00 39.62 114 THR A C 1
ATOM 837 O O . THR A 1 114 ? 34.668 0.196 -33.398 1.00 39.62 114 THR A O 1
ATOM 840 N N . CYS A 1 115 ? 32.871 0.384 -32.080 1.00 45.88 115 CYS A N 1
ATOM 841 C CA . CYS A 1 115 ? 31.860 0.338 -33.143 1.00 45.88 115 CYS A CA 1
ATOM 842 C C . CYS A 1 115 ? 31.419 1.724 -33.662 1.00 45.88 115 CYS A C 1
ATOM 844 O O . CYS A 1 115 ? 30.504 1.798 -34.475 1.00 45.88 115 CYS A O 1
ATOM 846 N N . GLY A 1 116 ? 32.002 2.824 -33.171 1.00 41.22 116 GLY A N 1
ATOM 847 C CA . GLY A 1 116 ? 31.669 4.192 -33.591 1.00 41.22 116 GLY A CA 1
ATOM 848 C C . GLY A 1 116 ? 30.467 4.835 -32.882 1.00 41.22 116 GLY A C 1
ATOM 849 O O . GLY A 1 116 ? 30.240 6.029 -33.051 1.00 41.22 116 GLY A O 1
ATOM 850 N N . CYS A 1 117 ? 29.723 4.103 -32.047 1.00 45.72 117 CYS A N 1
ATOM 851 C CA . CYS A 1 117 ? 28.618 4.657 -31.251 1.00 45.72 117 CYS A CA 1
ATOM 852 C C . CYS A 1 117 ? 29.110 5.272 -29.930 1.00 45.72 117 CYS A C 1
ATOM 854 O O . CYS A 1 117 ? 30.143 4.864 -29.397 1.00 45.72 117 CYS A O 1
ATOM 856 N N . LEU A 1 118 ? 28.358 6.221 -29.360 1.00 46.12 118 LEU A N 1
ATOM 857 C CA . LEU A 1 118 ? 28.618 6.767 -28.018 1.00 46.12 118 LEU A CA 1
ATOM 858 C C . LEU A 1 118 ? 28.657 5.616 -26.992 1.00 46.12 118 LEU A C 1
ATOM 860 O O . LEU A 1 118 ? 27.763 4.773 -26.993 1.00 46.12 118 LEU A O 1
ATOM 864 N N . LYS A 1 119 ? 29.648 5.551 -26.087 1.00 49.91 119 LYS A N 1
ATOM 865 C CA . LYS A 1 119 ? 29.681 4.497 -25.041 1.00 49.91 119 LYS A CA 1
ATOM 866 C C . LYS A 1 119 ? 28.427 4.501 -24.157 1.00 49.91 119 LYS A C 1
ATOM 868 O O . LYS A 1 119 ? 28.023 3.453 -23.665 1.00 49.91 119 LYS A O 1
ATOM 873 N N . SER A 1 120 ? 27.784 5.653 -23.996 1.00 49.56 120 SER A N 1
ATOM 874 C CA . SER A 1 120 ? 26.493 5.812 -23.317 1.00 49.56 120 SER A CA 1
ATOM 875 C C . SER A 1 120 ? 25.299 5.268 -24.100 1.00 49.56 120 SER A C 1
ATOM 877 O O . SER A 1 120 ? 24.308 4.868 -23.488 1.00 49.56 120 SER A O 1
ATOM 879 N N . ALA A 1 121 ? 25.396 5.175 -25.430 1.00 51.88 121 ALA A N 1
ATOM 880 C CA . ALA A 1 121 ? 24.388 4.518 -26.259 1.00 51.88 121 ALA A CA 1
ATOM 881 C C . ALA A 1 121 ? 24.356 3.000 -26.016 1.00 51.88 121 ALA A C 1
ATOM 883 O O . ALA A 1 121 ? 23.370 2.343 -26.334 1.00 51.88 121 ALA A O 1
ATOM 884 N N . HIS A 1 122 ? 25.400 2.436 -25.401 1.00 51.97 122 HIS A N 1
ATOM 885 C CA . HIS A 1 122 ? 25.475 1.027 -25.021 1.00 51.97 122 HIS A CA 1
ATOM 886 C C . HIS A 1 122 ? 25.212 0.839 -23.527 1.00 51.97 122 HIS A C 1
ATOM 888 O O . HIS A 1 122 ? 25.910 0.098 -22.832 1.00 51.97 122 HIS A O 1
ATOM 894 N N . LYS A 1 123 ? 24.191 1.509 -22.990 1.00 56.12 123 LYS A N 1
ATOM 895 C CA . LYS A 1 123 ? 23.679 1.142 -21.673 1.00 56.12 123 LYS A CA 1
ATOM 896 C C . LYS A 1 123 ? 22.846 -0.123 -21.838 1.00 56.12 123 LYS A C 1
ATOM 898 O O . LYS A 1 123 ? 21.642 -0.067 -22.080 1.00 56.12 123 LYS A O 1
ATOM 903 N N . VAL A 1 124 ? 23.519 -1.269 -21.755 1.00 62.03 124 VAL A N 1
ATOM 904 C CA . VAL A 1 124 ? 22.855 -2.570 -21.714 1.00 62.03 124 VAL A CA 1
ATOM 905 C C . VAL A 1 124 ? 21.793 -2.521 -20.614 1.00 62.03 124 VAL A C 1
ATOM 907 O O . VAL A 1 124 ? 22.051 -2.027 -19.510 1.00 62.03 124 VAL A O 1
ATOM 910 N N . CYS A 1 125 ? 20.570 -2.930 -20.957 1.00 66.62 125 CYS A N 1
ATOM 911 C CA . CYS A 1 125 ? 19.420 -2.844 -20.071 1.00 66.62 125 CYS A CA 1
ATOM 912 C C . CYS A 1 125 ? 19.777 -3.561 -18.748 1.00 66.62 125 CYS A C 1
ATOM 914 O O . CYS A 1 125 ? 20.234 -4.701 -18.758 1.00 66.62 125 CYS A O 1
ATOM 916 N N . ALA A 1 126 ? 19.625 -2.888 -17.597 1.00 64.25 126 ALA A N 1
ATOM 917 C CA . ALA A 1 126 ? 19.914 -3.507 -16.291 1.00 64.25 126 ALA A CA 1
ATOM 918 C C . ALA A 1 126 ? 18.991 -4.710 -16.010 1.00 64.25 126 ALA A C 1
ATOM 920 O O . ALA A 1 126 ? 19.298 -5.578 -15.193 1.00 64.25 126 ALA A O 1
ATOM 921 N N . GLU A 1 127 ? 17.853 -4.741 -16.702 1.00 70.75 127 GLU A N 1
ATOM 922 C CA . GLU A 1 127 ? 16.863 -5.800 -16.679 1.00 70.75 127 GLU A CA 1
ATOM 923 C C . GLU A 1 127 ? 16.659 -6.297 -18.114 1.00 70.75 127 GLU A C 1
ATOM 925 O O . GLU A 1 127 ? 16.325 -5.515 -19.006 1.00 70.75 127 GLU A O 1
ATOM 930 N N . TRP A 1 128 ? 16.891 -7.591 -18.334 1.00 77.38 128 TRP A N 1
ATOM 931 C CA . TRP A 1 128 ? 16.694 -8.251 -19.620 1.00 77.38 128 TRP A CA 1
ATOM 932 C C . TRP A 1 128 ? 15.211 -8.244 -19.990 1.00 77.38 128 TRP A C 1
ATOM 934 O O . TRP A 1 128 ? 14.389 -8.866 -19.318 1.00 77.38 128 TRP A O 1
ATOM 944 N N . ASN A 1 129 ? 14.879 -7.553 -21.078 1.00 80.94 129 ASN A N 1
ATOM 945 C CA . ASN A 1 129 ? 13.520 -7.463 -21.599 1.00 80.94 129 ASN A CA 1
ATOM 946 C C . ASN A 1 129 ? 13.489 -8.001 -23.039 1.00 80.94 129 ASN A C 1
ATOM 948 O O . ASN A 1 129 ? 13.747 -7.227 -23.967 1.00 80.94 129 ASN A O 1
ATOM 952 N N . PRO A 1 130 ? 13.268 -9.316 -23.230 1.00 83.06 130 PRO A N 1
ATOM 953 C CA . PRO A 1 130 ? 13.359 -9.941 -24.542 1.00 83.06 130 PRO A CA 1
ATOM 954 C C . PRO A 1 130 ? 12.237 -9.454 -25.458 1.00 83.06 130 PRO A C 1
ATOM 956 O O . PRO A 1 130 ? 11.073 -9.406 -25.057 1.00 83.06 130 PRO A O 1
ATOM 959 N N . ARG A 1 131 ? 12.568 -9.152 -26.716 1.00 81.94 131 ARG A N 1
ATOM 960 C CA . ARG A 1 131 ? 11.550 -8.967 -27.755 1.00 81.94 131 ARG A CA 1
ATOM 961 C C . ARG A 1 131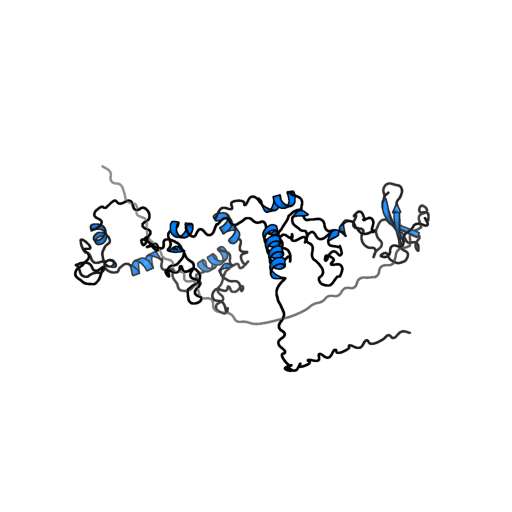 ? 10.947 -10.330 -28.115 1.00 81.94 131 ARG A C 1
ATOM 963 O O . ARG A 1 131 ? 11.707 -11.236 -28.454 1.00 81.94 131 ARG A O 1
ATOM 970 N N . PRO A 1 132 ? 9.614 -10.498 -28.056 1.00 79.12 132 PRO A N 1
ATOM 971 C CA . PRO A 1 132 ? 8.977 -11.800 -28.273 1.00 79.12 132 PRO A CA 1
ATOM 972 C C . PRO A 1 132 ? 9.153 -12.340 -29.704 1.00 79.12 132 PRO A C 1
ATOM 974 O O . PRO A 1 132 ? 9.057 -13.548 -29.906 1.00 79.12 132 PRO A O 1
ATOM 977 N N . ASP A 1 133 ? 9.472 -11.472 -30.670 1.00 84.75 133 ASP A N 1
ATOM 978 C CA . ASP A 1 133 ? 9.418 -11.799 -32.100 1.00 84.75 133 ASP A CA 1
ATOM 979 C C . ASP A 1 133 ? 10.790 -11.885 -32.798 1.00 84.75 133 ASP A C 1
ATOM 981 O O . ASP A 1 133 ? 10.847 -12.080 -34.013 1.00 84.75 133 ASP A O 1
ATOM 985 N N . THR A 1 134 ? 11.914 -11.749 -32.079 1.00 72.62 134 THR A N 1
ATOM 986 C CA . THR A 1 134 ? 13.257 -11.827 -32.684 1.00 72.62 134 THR A CA 1
ATOM 987 C C . THR A 1 134 ? 13.942 -13.166 -32.395 1.00 72.62 134 THR A C 1
ATOM 989 O O . THR A 1 134 ? 14.002 -13.639 -31.261 1.00 72.62 134 THR A O 1
ATOM 992 N N . LYS A 1 135 ? 14.468 -13.806 -33.449 1.00 81.75 135 LYS A N 1
ATOM 993 C CA . LYS A 1 135 ? 15.424 -14.920 -33.359 1.00 81.75 135 LYS A CA 1
ATOM 994 C C . LYS A 1 135 ? 16.738 -14.459 -34.000 1.00 81.75 135 LYS A C 1
ATOM 996 O O . LYS A 1 135 ? 16.731 -14.224 -35.208 1.00 81.75 135 LYS A O 1
ATOM 1001 N N . PRO A 1 136 ? 17.842 -14.332 -33.243 1.00 78.19 136 PRO A N 1
ATOM 1002 C CA . PRO A 1 136 ? 17.994 -14.630 -31.810 1.00 78.19 136 PRO A CA 1
ATOM 1003 C C . PRO A 1 136 ? 17.206 -13.670 -30.899 1.00 78.19 136 PRO A C 1
ATOM 1005 O O . PRO A 1 136 ? 16.938 -12.535 -31.291 1.00 78.19 136 PRO A O 1
ATOM 1008 N N . LEU A 1 137 ? 16.833 -14.132 -29.692 1.00 78.88 137 LEU A N 1
ATOM 1009 C CA . LEU A 1 137 ? 16.161 -13.289 -28.696 1.00 78.88 137 LEU A CA 1
ATOM 1010 C C . LEU A 1 137 ? 17.106 -12.147 -28.315 1.00 78.88 137 LEU A C 1
ATOM 1012 O O . LEU A 1 137 ? 18.145 -12.380 -27.698 1.00 78.88 137 LEU A O 1
ATOM 1016 N N . THR A 1 138 ? 16.736 -10.922 -28.667 1.00 83.38 138 THR A N 1
ATOM 1017 C CA . THR A 1 138 ? 17.459 -9.695 -28.307 1.00 83.38 138 THR A CA 1
ATOM 1018 C C . THR A 1 138 ? 16.689 -8.931 -27.223 1.00 83.38 138 THR A C 1
ATOM 1020 O O . THR A 1 138 ? 15.454 -8.940 -27.222 1.00 83.38 138 THR A O 1
ATOM 1023 N N . CYS A 1 139 ? 17.383 -8.274 -26.276 1.00 82.75 139 CYS A N 1
ATOM 1024 C CA . CYS A 1 139 ? 16.721 -7.331 -25.353 1.00 82.75 139 CYS A CA 1
ATOM 1025 C C . CYS A 1 139 ? 16.155 -6.174 -26.184 1.00 82.75 139 CYS A C 1
ATOM 1027 O O . CYS A 1 139 ? 16.624 -5.880 -27.283 1.00 82.75 139 CYS A O 1
ATOM 1029 N N . ASN A 1 140 ? 15.197 -5.436 -25.632 1.00 80.00 140 ASN A N 1
ATOM 1030 C CA . ASN A 1 140 ? 14.751 -4.163 -26.191 1.00 80.00 140 ASN A CA 1
ATOM 1031 C C . ASN A 1 140 ? 15.886 -3.154 -26.452 1.00 80.00 140 ASN A C 1
ATOM 1033 O O . ASN A 1 140 ? 15.706 -2.277 -27.292 1.00 80.00 140 ASN A O 1
ATOM 1037 N N . CYS A 1 141 ? 17.047 -3.287 -25.797 1.00 78.38 141 CYS A N 1
ATOM 1038 C CA . CYS A 1 141 ? 18.245 -2.496 -26.103 1.00 78.38 141 CYS A CA 1
ATOM 1039 C C . CYS A 1 141 ? 19.032 -2.975 -27.342 1.00 78.38 141 CYS A C 1
ATOM 1041 O O . CYS A 1 141 ? 20.036 -2.362 -27.679 1.00 78.38 141 CYS A O 1
ATOM 1043 N N . GLY A 1 142 ? 18.610 -4.050 -28.015 1.00 78.69 142 GLY A N 1
ATOM 1044 C CA . GLY A 1 142 ? 19.235 -4.574 -29.236 1.00 78.69 142 GLY A CA 1
ATOM 1045 C C . GLY A 1 142 ? 20.375 -5.572 -29.017 1.00 78.69 142 GLY A C 1
ATOM 1046 O O . GLY A 1 142 ? 20.830 -6.178 -29.981 1.00 78.69 142 GLY A O 1
ATOM 1047 N N . PHE A 1 143 ? 20.801 -5.789 -27.772 1.00 79.50 143 PHE A N 1
ATOM 1048 C CA . PHE A 1 143 ? 21.894 -6.703 -27.429 1.00 79.50 143 PHE A CA 1
ATOM 1049 C C . PHE A 1 143 ? 21.406 -8.137 -27.182 1.00 79.50 143 PHE A C 1
ATOM 1051 O O . PHE A 1 143 ? 20.259 -8.353 -26.768 1.00 79.50 143 PHE A O 1
ATOM 1058 N N . LEU A 1 144 ? 22.283 -9.117 -27.415 1.00 81.25 144 LEU A N 1
ATOM 1059 C CA . LEU A 1 144 ? 22.015 -10.524 -27.115 1.00 81.25 144 LEU A CA 1
ATOM 1060 C C . LEU A 1 144 ? 22.056 -10.763 -25.609 1.00 81.25 144 LEU A C 1
ATOM 1062 O O . LEU A 1 144 ? 22.647 -9.990 -24.855 1.00 81.25 144 LEU A O 1
ATOM 1066 N N . LYS A 1 145 ? 21.443 -11.858 -25.155 1.00 78.31 145 LYS A N 1
ATOM 1067 C CA . LYS A 1 145 ? 21.451 -12.226 -23.733 1.00 78.31 145 LYS A CA 1
ATOM 1068 C C . LYS A 1 145 ? 22.878 -12.364 -23.196 1.00 78.31 145 LYS A C 1
ATOM 1070 O O . LYS A 1 145 ? 23.127 -11.962 -22.069 1.00 78.31 145 LYS A O 1
ATOM 1075 N N . GLU A 1 146 ? 23.805 -12.870 -24.008 1.00 79.19 146 GLU A N 1
ATOM 1076 C CA . GLU A 1 146 ? 25.218 -13.041 -23.640 1.00 79.19 146 GLU A CA 1
ATOM 1077 C C . GLU A 1 146 ? 25.958 -11.717 -23.392 1.00 79.19 146 GLU A C 1
ATOM 1079 O O . GLU A 1 146 ? 26.869 -11.678 -22.571 1.00 79.19 146 GLU A O 1
ATOM 1084 N N . ASP A 1 147 ? 25.536 -10.627 -24.036 1.00 80.00 147 ASP A N 1
ATOM 1085 C CA . ASP A 1 147 ? 26.154 -9.303 -23.876 1.00 80.00 147 ASP A CA 1
ATOM 1086 C C . ASP A 1 147 ? 25.703 -8.590 -22.590 1.00 80.00 147 ASP A C 1
ATOM 1088 O O . ASP A 1 147 ? 26.172 -7.495 -22.266 1.00 80.00 147 ASP A O 1
ATOM 1092 N N . HIS A 1 148 ? 24.760 -9.184 -21.850 1.00 77.12 148 HIS A N 1
ATOM 1093 C CA . HIS A 1 148 ? 24.290 -8.632 -20.590 1.00 77.12 148 HIS A CA 1
ATOM 1094 C C . HIS A 1 148 ? 25.171 -9.104 -19.440 1.00 77.12 148 HIS A C 1
ATOM 1096 O O . HIS A 1 148 ? 25.555 -10.266 -19.335 1.00 77.12 148 HIS A O 1
ATOM 1102 N N . ARG A 1 149 ? 25.483 -8.183 -18.530 1.00 85.50 149 ARG A N 1
ATOM 1103 C CA . ARG A 1 149 ? 26.151 -8.530 -17.278 1.00 85.50 149 ARG A CA 1
ATOM 1104 C C . ARG A 1 149 ? 25.093 -8.903 -16.229 1.00 85.50 149 ARG A C 1
ATOM 1106 O O . ARG A 1 149 ? 24.070 -8.217 -16.152 1.00 85.50 149 ARG A O 1
ATOM 1113 N N . PRO A 1 150 ? 25.331 -9.926 -15.387 1.00 91.00 150 PRO A N 1
ATOM 1114 C CA . PRO A 1 150 ? 24.507 -10.186 -14.211 1.00 91.00 150 PRO A CA 1
ATOM 1115 C C . PRO A 1 150 ? 24.362 -8.921 -13.364 1.00 91.00 150 PRO A C 1
ATOM 1117 O O . PRO A 1 150 ? 25.316 -8.165 -13.169 1.00 91.00 150 PRO A O 1
ATOM 1120 N N . CYS A 1 151 ? 23.154 -8.660 -12.875 1.00 86.06 151 CYS A N 1
ATOM 1121 C CA . CYS A 1 151 ? 22.892 -7.442 -12.114 1.00 86.06 151 CYS A CA 1
ATOM 1122 C C . CYS A 1 151 ? 23.526 -7.507 -10.710 1.00 86.06 151 CYS A C 1
ATOM 1124 O O . CYS A 1 151 ? 23.614 -8.570 -10.107 1.00 86.06 151 CYS A O 1
ATOM 1126 N N . HIS A 1 152 ? 23.886 -6.362 -10.126 1.00 88.88 152 HIS A N 1
ATOM 1127 C CA . HIS A 1 152 ? 24.441 -6.300 -8.761 1.00 88.88 152 HIS A CA 1
ATOM 1128 C C . HIS A 1 152 ? 23.415 -6.538 -7.640 1.00 88.88 152 HIS A C 1
ATOM 1130 O O . HIS A 1 152 ? 23.770 -6.524 -6.469 1.00 88.88 152 HIS A O 1
ATOM 1136 N N . THR A 1 153 ? 22.128 -6.691 -7.955 1.00 89.94 153 THR A N 1
ATOM 1137 C CA . THR A 1 153 ? 21.075 -6.938 -6.958 1.00 89.94 153 THR A CA 1
ATOM 1138 C C . THR A 1 153 ? 20.222 -8.092 -7.441 1.00 89.94 153 THR A C 1
ATOM 1140 O O . THR A 1 153 ? 19.298 -7.892 -8.230 1.00 89.94 153 THR A O 1
ATOM 1143 N N . TYR A 1 154 ? 20.516 -9.299 -6.965 1.00 92.50 154 TYR A N 1
ATOM 1144 C CA . TYR A 1 154 ? 19.758 -10.473 -7.363 1.00 92.50 154 TYR A CA 1
ATOM 1145 C C . TYR A 1 154 ? 18.307 -10.352 -6.873 1.00 92.50 154 TYR A C 1
ATOM 1147 O O . TYR A 1 154 ? 18.031 -10.259 -5.674 1.00 92.50 154 TYR A O 1
ATOM 1155 N N . ARG A 1 155 ? 17.359 -10.366 -7.812 1.00 91.62 155 ARG A N 1
ATOM 1156 C CA . ARG A 1 155 ? 15.918 -10.377 -7.540 1.00 91.62 155 ARG A CA 1
ATOM 1157 C C . ARG A 1 155 ? 15.289 -11.543 -8.275 1.00 91.62 155 ARG A C 1
ATOM 1159 O O . ARG A 1 155 ? 15.305 -11.551 -9.499 1.00 91.62 155 ARG A O 1
ATOM 1166 N N . VAL A 1 156 ? 14.711 -12.491 -7.540 1.00 93.94 156 VAL A N 1
ATOM 1167 C CA . VAL A 1 156 ? 14.034 -13.657 -8.129 1.00 93.94 156 VAL A CA 1
ATOM 1168 C C . VAL A 1 156 ? 12.904 -13.188 -9.043 1.00 93.94 156 VAL A C 1
ATOM 1170 O O . VAL A 1 156 ? 12.034 -12.419 -8.625 1.00 93.94 156 VAL A O 1
ATOM 1173 N N . ASN A 1 157 ? 12.916 -13.653 -10.286 1.00 91.12 157 ASN A N 1
ATOM 1174 C CA . ASN A 1 157 ? 11.838 -13.437 -11.228 1.00 91.12 157 ASN A CA 1
ATOM 1175 C C . ASN A 1 157 ? 10.759 -14.511 -11.032 1.00 91.12 157 ASN A C 1
ATOM 1177 O O . ASN A 1 157 ? 10.958 -15.670 -11.385 1.00 91.12 157 ASN A O 1
ATOM 1181 N N . MET A 1 158 ? 9.612 -14.129 -10.461 1.00 91.12 158 MET A N 1
ATOM 1182 C CA . MET A 1 158 ? 8.496 -15.058 -10.232 1.00 91.12 158 MET A CA 1
ATOM 1183 C C . MET A 1 158 ? 7.759 -15.454 -11.520 1.00 91.12 158 MET A C 1
ATOM 1185 O O . MET A 1 158 ? 6.978 -16.398 -11.484 1.00 91.12 158 MET A O 1
ATOM 1189 N N . SER A 1 159 ? 7.990 -14.757 -12.640 1.00 87.94 159 SER A N 1
ATOM 1190 C CA . SER A 1 159 ? 7.392 -15.078 -13.943 1.00 87.94 159 SER A CA 1
ATOM 1191 C C . SER A 1 159 ? 8.348 -15.788 -14.907 1.00 87.94 159 SER A C 1
ATOM 1193 O O . SER A 1 159 ? 7.961 -16.070 -16.039 1.00 87.94 159 SER A O 1
ATOM 1195 N N . ALA A 1 160 ? 9.587 -16.073 -14.494 1.00 88.88 160 ALA A N 1
ATOM 1196 C CA . ALA A 1 160 ? 10.533 -16.813 -15.321 1.00 88.88 160 ALA A CA 1
ATOM 1197 C C . ALA A 1 160 ? 10.147 -18.295 -15.439 1.00 88.88 160 ALA A C 1
ATOM 1199 O O . ALA A 1 160 ? 9.615 -18.887 -14.500 1.00 88.88 160 ALA A O 1
ATOM 1200 N N . ALA A 1 161 ? 10.467 -18.905 -16.585 1.00 87.94 161 ALA A N 1
ATOM 1201 C CA . ALA A 1 161 ? 10.212 -20.326 -16.828 1.00 87.94 161 ALA A CA 1
ATOM 1202 C C . ALA A 1 161 ? 10.988 -21.228 -15.852 1.00 87.94 161 ALA A C 1
ATOM 1204 O O . ALA A 1 161 ? 10.481 -22.267 -15.432 1.00 87.94 161 ALA A O 1
ATOM 1205 N N . ASN A 1 162 ? 12.195 -20.809 -15.450 1.00 91.69 162 ASN A N 1
ATOM 1206 C CA . ASN A 1 162 ? 12.993 -21.510 -14.454 1.00 91.69 162 ASN A CA 1
ATOM 1207 C C . ASN A 1 162 ? 12.979 -20.761 -13.121 1.00 91.69 162 ASN A C 1
ATOM 1209 O O . ASN A 1 162 ? 13.389 -19.602 -13.013 1.00 91.69 162 ASN A O 1
ATOM 1213 N N . PHE A 1 163 ? 12.556 -21.461 -12.069 1.00 89.56 163 PHE A N 1
ATOM 1214 C CA . PHE A 1 163 ? 12.615 -20.936 -10.713 1.00 89.56 163 PHE A CA 1
ATOM 1215 C C . PHE A 1 163 ? 14.072 -20.693 -10.294 1.00 89.56 163 PHE A C 1
ATOM 1217 O O . PHE A 1 163 ? 14.893 -21.610 -10.319 1.00 89.56 163 PHE A O 1
ATOM 1224 N N . GLY A 1 164 ? 14.377 -19.465 -9.870 1.00 89.94 164 GLY A N 1
ATOM 1225 C CA . GLY A 1 164 ? 15.740 -19.050 -9.521 1.00 89.94 164 GLY A CA 1
ATOM 1226 C C . GLY A 1 164 ? 16.466 -18.260 -10.613 1.00 89.94 164 GLY A C 1
ATOM 1227 O O . GLY A 1 164 ? 17.650 -17.967 -10.459 1.00 89.94 164 GLY A O 1
ATOM 1228 N N . GLU A 1 165 ? 15.780 -17.884 -11.693 1.00 94.00 165 GLU A N 1
ATOM 1229 C CA . GLU A 1 165 ? 16.267 -16.828 -12.579 1.00 94.00 165 GLU A CA 1
ATOM 1230 C C . GLU A 1 165 ? 16.063 -15.456 -11.931 1.00 94.00 165 GLU A C 1
ATOM 1232 O O . GLU A 1 165 ? 15.048 -15.175 -11.287 1.00 94.00 165 GLU A O 1
ATOM 1237 N N . CYS A 1 166 ? 17.057 -14.590 -12.084 1.00 93.56 166 CYS A N 1
ATOM 1238 C CA . CYS A 1 166 ? 16.960 -13.198 -11.696 1.00 93.56 166 CYS A CA 1
ATOM 1239 C C . CYS A 1 166 ? 16.072 -12.432 -12.688 1.00 93.56 166 CYS A C 1
ATOM 1241 O O . CYS A 1 166 ? 15.920 -12.830 -13.841 1.00 93.56 166 CYS A O 1
ATOM 1243 N N . LYS A 1 167 ? 15.525 -11.283 -12.286 1.00 88.81 167 LYS A N 1
ATOM 1244 C CA . LYS A 1 167 ? 14.813 -10.359 -13.184 1.00 88.81 167 LYS A CA 1
ATOM 1245 C C . LYS A 1 167 ? 15.642 -9.934 -14.398 1.00 88.81 167 LYS A C 1
ATOM 1247 O O . LYS A 1 167 ? 15.091 -9.707 -15.465 1.00 88.81 167 LYS A O 1
ATOM 1252 N N . CYS A 1 168 ? 16.968 -9.916 -14.272 1.00 86.81 168 CYS A N 1
ATOM 1253 C CA . CYS A 1 168 ? 17.873 -9.691 -15.397 1.00 86.81 168 CYS A CA 1
ATOM 1254 C C . CYS A 1 168 ? 18.035 -10.907 -16.334 1.00 86.81 168 CYS A C 1
ATOM 1256 O O . CYS A 1 168 ? 18.858 -10.864 -17.237 1.00 86.81 168 CYS A O 1
ATOM 1258 N N . GLY A 1 169 ? 17.291 -11.999 -16.133 1.00 87.62 169 GLY A N 1
ATOM 1259 C CA . GLY A 1 169 ? 17.295 -13.187 -16.993 1.00 87.62 169 GLY A CA 1
ATOM 1260 C C . GLY A 1 169 ? 18.469 -14.149 -16.779 1.00 87.62 169 GLY A C 1
ATOM 1261 O O . GLY A 1 169 ? 18.512 -15.202 -17.419 1.00 87.62 169 GLY A O 1
ATOM 1262 N N . PHE A 1 170 ? 19.414 -13.821 -15.895 1.00 92.62 170 PHE A N 1
ATOM 1263 C CA . PHE A 1 170 ? 20.528 -14.699 -15.526 1.00 92.62 170 PHE A CA 1
ATOM 1264 C C . PHE A 1 170 ? 20.166 -15.612 -14.360 1.00 92.62 170 PHE A C 1
ATOM 1266 O O . PHE A 1 170 ? 19.450 -15.211 -13.439 1.00 92.62 170 PHE A O 1
ATOM 1273 N N . ALA A 1 171 ? 20.702 -16.831 -14.377 1.00 94.25 171 ALA A N 1
ATOM 1274 C CA . ALA A 1 171 ? 20.571 -17.764 -13.272 1.00 94.25 171 ALA A CA 1
ATOM 1275 C C . ALA A 1 171 ? 21.318 -17.265 -12.019 1.00 94.25 171 ALA A C 1
ATOM 1277 O O . ALA A 1 171 ? 22.172 -16.370 -12.066 1.00 94.25 171 ALA A O 1
ATOM 1278 N N . LYS A 1 172 ? 20.937 -17.817 -10.866 1.00 94.81 172 LYS A N 1
ATOM 1279 C CA . LYS A 1 172 ? 21.463 -17.434 -9.552 1.00 94.81 172 LYS A CA 1
ATOM 1280 C C . LYS A 1 172 ? 22.987 -17.576 -9.445 1.00 94.81 172 LYS A C 1
ATOM 1282 O O . LYS A 1 172 ? 23.634 -16.733 -8.843 1.00 94.81 172 LYS A O 1
ATOM 1287 N N . ASP A 1 173 ? 23.543 -18.637 -10.004 1.00 94.25 173 ASP A N 1
ATOM 1288 C CA . ASP A 1 173 ? 24.966 -18.988 -9.980 1.00 94.25 173 ASP A CA 1
ATOM 1289 C C . ASP A 1 173 ? 25.866 -18.028 -10.771 1.00 94.25 173 ASP A C 1
ATOM 1291 O O . ASP A 1 173 ? 27.048 -17.920 -10.464 1.00 94.25 173 ASP A O 1
ATOM 1295 N N . VAL A 1 174 ? 25.311 -17.288 -11.735 1.00 93.44 174 VAL A N 1
ATOM 1296 C CA . VAL A 1 174 ? 26.059 -16.298 -12.534 1.00 93.44 174 VAL A CA 1
ATOM 1297 C C . VAL A 1 174 ? 26.236 -14.963 -11.791 1.00 93.44 174 VAL A C 1
ATOM 1299 O O . VAL A 1 174 ? 26.960 -14.085 -12.246 1.00 93.44 174 VAL A O 1
ATOM 1302 N N . HIS A 1 175 ? 25.563 -14.767 -10.655 1.00 91.81 175 HIS A N 1
ATOM 1303 C CA . HIS A 1 175 ? 25.671 -13.539 -9.870 1.00 91.81 175 HIS A CA 1
ATOM 1304 C C . HIS A 1 175 ? 26.784 -13.638 -8.821 1.00 91.81 175 HIS A C 1
ATOM 1306 O O . HIS A 1 175 ? 26.909 -14.653 -8.136 1.00 91.81 175 HIS A O 1
ATOM 1312 N N . ASP A 1 176 ? 27.532 -12.548 -8.632 1.00 94.12 176 ASP A N 1
ATOM 1313 C CA . ASP A 1 176 ? 28.518 -12.439 -7.553 1.00 94.12 176 ASP A CA 1
ATOM 1314 C C . ASP A 1 176 ? 27.856 -12.570 -6.168 1.00 94.12 176 ASP A C 1
ATOM 1316 O O . ASP A 1 176 ? 26.691 -12.209 -5.975 1.00 94.12 176 ASP A O 1
ATOM 1320 N N . ALA A 1 177 ? 28.614 -13.033 -5.167 1.00 91.38 177 ALA A N 1
ATOM 1321 C CA . ALA A 1 177 ? 28.129 -13.186 -3.789 1.00 91.38 177 ALA A CA 1
ATOM 1322 C C . ALA A 1 177 ? 27.545 -11.876 -3.215 1.00 91.38 177 ALA A C 1
ATOM 1324 O O . ALA A 1 177 ? 26.555 -11.896 -2.475 1.00 91.38 177 ALA A O 1
ATOM 1325 N N . ASP A 1 178 ? 28.098 -10.734 -3.628 1.00 89.50 178 ASP A N 1
ATOM 1326 C CA . ASP A 1 178 ? 27.641 -9.398 -3.237 1.00 89.50 178 ASP A CA 1
ATOM 1327 C C . ASP A 1 178 ? 26.218 -9.092 -3.718 1.00 89.50 178 ASP A C 1
ATOM 1329 O O . ASP A 1 178 ? 25.470 -8.376 -3.045 1.00 89.50 178 ASP A O 1
ATOM 1333 N N . ALA A 1 179 ? 25.785 -9.698 -4.829 1.00 90.75 179 ALA A N 1
ATOM 1334 C CA . ALA A 1 179 ? 24.437 -9.507 -5.350 1.00 90.75 179 ALA A CA 1
ATOM 1335 C C . ALA A 1 179 ? 23.347 -10.085 -4.438 1.00 90.75 179 ALA A C 1
ATOM 1337 O O . ALA A 1 179 ? 22.182 -9.695 -4.549 1.00 90.75 179 ALA A O 1
ATOM 1338 N N . PHE A 1 180 ? 23.717 -10.979 -3.515 1.00 90.62 180 PHE A N 1
ATOM 1339 C CA . PHE A 1 180 ? 22.825 -11.546 -2.504 1.00 90.62 180 PHE A CA 1
ATOM 1340 C C . PHE A 1 180 ? 22.839 -10.767 -1.187 1.00 90.62 180 PHE A C 1
ATOM 1342 O O . PHE A 1 180 ? 21.881 -10.853 -0.413 1.00 90.62 180 PHE A O 1
ATOM 1349 N N . ALA A 1 181 ? 23.887 -9.981 -0.926 1.00 85.75 181 ALA A N 1
ATOM 1350 C CA . ALA A 1 181 ? 24.014 -9.212 0.309 1.00 85.75 181 ALA A CA 1
ATOM 1351 C C . ALA A 1 181 ? 22.981 -8.072 0.393 1.00 85.75 181 ALA A C 1
ATOM 1353 O O . ALA A 1 181 ? 22.494 -7.744 1.477 1.00 85.75 181 ALA A O 1
ATOM 1354 N N . SER A 1 182 ? 22.581 -7.517 -0.755 1.00 67.81 182 SER A N 1
ATOM 1355 C CA . SER A 1 182 ? 21.649 -6.386 -0.855 1.00 67.81 182 SER A CA 1
ATOM 1356 C C . SER A 1 182 ? 20.183 -6.750 -0.577 1.00 67.81 182 SER A C 1
ATOM 1358 O O . SER A 1 182 ? 19.413 -5.896 -0.137 1.00 67.81 182 SER A O 1
ATOM 1360 N N . GLY A 1 183 ? 19.783 -8.013 -0.768 1.00 63.12 183 GLY A N 1
ATOM 1361 C CA . GLY A 1 183 ? 18.400 -8.466 -0.556 1.00 63.12 183 GLY A CA 1
ATOM 1362 C C . GLY A 1 183 ? 18.065 -8.881 0.881 1.00 63.12 183 GLY A C 1
ATOM 1363 O O . GLY A 1 183 ? 16.893 -8.936 1.246 1.00 63.12 183 GLY A O 1
ATOM 1364 N N . GLY A 1 184 ? 19.074 -9.184 1.704 1.00 55.59 184 GLY A N 1
ATOM 1365 C CA . GLY A 1 184 ? 18.859 -9.842 2.997 1.00 55.59 184 GLY A CA 1
ATOM 1366 C C . GLY A 1 184 ? 18.676 -8.909 4.191 1.00 55.59 184 GLY A C 1
ATOM 1367 O O . GLY A 1 184 ? 18.026 -9.290 5.161 1.00 55.59 184 GLY A O 1
ATOM 1368 N N . LYS A 1 185 ? 19.267 -7.710 4.169 1.00 54.03 185 LYS A N 1
ATOM 1369 C CA . LYS A 1 185 ? 19.319 -6.830 5.348 1.00 54.03 185 LYS A CA 1
ATOM 1370 C C . LYS A 1 185 ? 19.444 -5.358 4.967 1.00 54.03 185 LYS A C 1
ATOM 1372 O O . LYS A 1 185 ? 20.257 -4.639 5.548 1.00 54.03 185 LYS A O 1
ATOM 1377 N N . ALA A 1 186 ? 18.604 -4.862 4.055 1.00 57.75 186 ALA A N 1
ATOM 1378 C CA . ALA A 1 186 ? 18.194 -3.473 4.237 1.00 57.75 186 ALA A CA 1
ATOM 1379 C C . ALA A 1 186 ? 17.637 -3.441 5.659 1.00 57.75 186 ALA A C 1
ATOM 1381 O O . ALA A 1 186 ? 16.661 -4.148 5.917 1.00 57.75 186 ALA A O 1
ATOM 1382 N N . LYS A 1 187 ? 18.349 -2.791 6.597 1.00 58.28 187 LYS A N 1
ATOM 1383 C CA . LYS A 1 187 ? 17.909 -2.643 7.984 1.00 58.28 187 LYS A CA 1
ATOM 1384 C C . LYS A 1 187 ? 16.458 -2.218 7.865 1.00 58.28 187 LYS A C 1
ATOM 1386 O O . LYS A 1 187 ? 16.207 -1.098 7.422 1.00 58.28 187 LYS A O 1
ATOM 1391 N N . ARG A 1 188 ? 15.519 -3.134 8.134 1.00 57.03 188 ARG A N 1
ATOM 1392 C CA . ARG A 1 188 ? 14.135 -2.750 8.347 1.00 57.03 188 ARG A CA 1
ATOM 1393 C C . ARG A 1 188 ? 14.290 -1.786 9.497 1.00 57.03 188 ARG A C 1
ATOM 1395 O O . ARG A 1 188 ? 14.639 -2.201 10.595 1.00 57.03 188 ARG A O 1
ATOM 1402 N N . GLN A 1 189 ? 14.242 -0.494 9.190 1.00 66.50 189 GLN A N 1
ATOM 1403 C CA . GLN A 1 189 ? 14.060 0.488 10.227 1.00 66.50 189 GLN A CA 1
ATOM 1404 C C . GLN A 1 189 ? 12.798 -0.015 10.900 1.00 66.50 189 GLN A C 1
ATOM 1406 O O . GLN A 1 189 ? 11.782 -0.178 10.213 1.00 66.50 189 GLN A O 1
ATOM 1411 N N . ASP A 1 190 ? 12.920 -0.421 12.161 1.00 68.56 190 ASP A N 1
ATOM 1412 C CA . ASP A 1 190 ? 11.788 -0.799 12.986 1.00 68.56 190 ASP A CA 1
ATOM 1413 C C . ASP A 1 190 ? 10.965 0.471 13.148 1.00 68.56 190 ASP A C 1
ATOM 1415 O O . ASP A 1 190 ? 11.070 1.200 14.131 1.00 68.56 190 ASP A O 1
ATOM 1419 N N . ARG A 1 191 ? 10.212 0.789 12.093 1.00 76.06 191 ARG A N 1
ATOM 1420 C CA . ARG A 1 191 ? 9.295 1.902 12.065 1.00 76.06 191 ARG A CA 1
ATOM 1421 C C . ARG A 1 191 ? 8.311 1.593 13.156 1.00 76.06 191 ARG A C 1
ATOM 1423 O O . ARG A 1 191 ? 7.646 0.551 13.137 1.00 76.06 191 ARG A O 1
ATOM 1430 N N . THR A 1 192 ? 8.267 2.474 14.140 1.00 84.56 192 THR A N 1
ATOM 1431 C CA . THR A 1 192 ? 7.341 2.312 15.249 1.00 84.56 192 THR A CA 1
ATOM 1432 C C . THR A 1 192 ? 5.921 2.198 14.683 1.00 84.56 192 THR A C 1
ATOM 1434 O O . THR A 1 192 ? 5.606 2.737 13.619 1.00 84.56 192 THR A O 1
ATOM 1437 N N . SER A 1 193 ? 5.017 1.502 15.380 1.00 79.44 193 SER A N 1
ATOM 1438 C CA . SER A 1 193 ? 3.617 1.378 14.925 1.00 79.44 193 SER A CA 1
ATOM 1439 C C . SER A 1 193 ? 2.924 2.736 14.722 1.00 79.44 193 SER A C 1
ATOM 1441 O O . SER A 1 193 ? 1.878 2.808 14.076 1.00 79.44 193 SER A O 1
ATOM 1443 N N . LYS A 1 194 ? 3.496 3.804 15.290 1.00 82.69 194 LYS A N 1
ATOM 1444 C CA . LYS A 1 194 ? 3.107 5.193 15.076 1.00 82.69 194 LYS A CA 1
ATOM 1445 C C . LYS A 1 194 ? 3.593 5.713 13.720 1.00 82.69 194 LYS A C 1
ATOM 1447 O O . LYS A 1 194 ? 2.765 6.143 12.938 1.00 82.69 194 LYS A O 1
ATOM 1452 N N . GLU A 1 195 ? 4.870 5.555 13.382 1.00 82.81 195 GLU A N 1
ATOM 1453 C CA . GLU A 1 195 ? 5.417 5.958 12.073 1.00 82.81 195 GLU A CA 1
ATOM 1454 C C . GLU A 1 195 ? 4.782 5.220 10.892 1.00 82.81 195 GLU A C 1
ATOM 1456 O O . GLU A 1 195 ? 4.609 5.797 9.822 1.00 82.81 195 GLU A O 1
ATOM 1461 N N . LEU A 1 196 ? 4.414 3.946 11.063 1.00 82.88 196 LEU A N 1
ATOM 1462 C CA . LEU A 1 196 ? 3.647 3.229 10.041 1.00 82.88 196 LEU A CA 1
ATOM 1463 C C . LEU A 1 196 ? 2.249 3.835 9.879 1.00 82.88 196 LEU A C 1
ATOM 1465 O O . LEU A 1 196 ? 1.825 4.064 8.751 1.00 82.88 196 LEU A O 1
ATOM 1469 N N . ARG A 1 197 ? 1.556 4.141 10.984 1.00 79.06 197 ARG A N 1
ATOM 1470 C CA . ARG A 1 197 ? 0.245 4.810 10.941 1.00 79.06 197 ARG A CA 1
ATOM 1471 C C . ARG A 1 197 ? 0.334 6.198 10.309 1.00 79.06 197 ARG A C 1
ATOM 1473 O O . ARG A 1 197 ? -0.488 6.501 9.454 1.00 79.06 197 ARG A O 1
ATOM 1480 N N . ASP A 1 198 ? 1.354 6.974 10.654 1.00 76.56 198 ASP A N 1
ATOM 1481 C CA . ASP A 1 198 ? 1.588 8.311 10.104 1.00 76.56 198 ASP A CA 1
ATOM 1482 C C . ASP A 1 198 ? 1.977 8.238 8.613 1.00 76.56 198 ASP A C 1
ATOM 1484 O O . ASP A 1 198 ? 1.476 9.006 7.797 1.00 76.56 198 ASP A O 1
ATOM 1488 N N . GLY A 1 199 ? 2.764 7.229 8.219 1.00 74.56 199 GLY A N 1
ATOM 1489 C CA . GLY A 1 199 ? 3.153 6.966 6.831 1.00 74.56 199 GLY A CA 1
ATOM 1490 C C . GLY A 1 199 ? 1.984 6.620 5.906 1.00 74.56 199 GLY A C 1
ATOM 1491 O O . GLY A 1 199 ? 1.984 7.018 4.745 1.00 74.56 199 GLY A O 1
ATOM 1492 N N . PHE A 1 200 ? 0.971 5.919 6.422 1.00 72.06 200 PHE A N 1
ATOM 1493 C CA . PHE A 1 200 ? -0.293 5.703 5.710 1.00 72.06 200 PHE A CA 1
ATOM 1494 C C . PHE A 1 200 ? -1.254 6.900 5.820 1.00 72.06 200 PHE A C 1
ATOM 1496 O O . PHE A 1 200 ? -2.177 7.010 5.014 1.00 72.06 200 PHE A O 1
ATOM 1503 N N . ALA A 1 201 ? -1.048 7.792 6.795 1.00 68.62 201 ALA A N 1
ATOM 1504 C CA . ALA A 1 201 ? -1.850 8.995 7.003 1.00 68.62 201 ALA A CA 1
ATOM 1505 C C . ALA A 1 201 ? -1.382 10.204 6.175 1.00 68.62 201 ALA A C 1
ATOM 1507 O O . ALA A 1 201 ? -2.107 11.197 6.113 1.00 68.62 201 ALA A O 1
ATOM 1508 N N . HIS A 1 202 ? -0.241 10.122 5.478 1.00 64.38 202 HIS A N 1
ATOM 1509 C CA . HIS A 1 202 ? 0.123 11.054 4.402 1.00 64.38 202 HIS A CA 1
ATOM 1510 C C . HIS A 1 202 ? -0.733 10.802 3.154 1.00 64.38 202 HIS A C 1
ATOM 1512 O O . HIS A 1 202 ? -0.239 10.490 2.074 1.00 64.38 202 HIS A O 1
ATOM 1518 N N . LYS A 1 203 ? -2.051 10.896 3.315 1.00 74.00 203 LYS A N 1
ATOM 1519 C CA . LYS A 1 203 ? -2.972 11.011 2.198 1.00 74.00 203 LYS A CA 1
ATOM 1520 C C . LYS A 1 203 ? -2.891 12.457 1.732 1.00 74.00 203 LYS A C 1
ATOM 1522 O O . LYS A 1 203 ? -3.044 13.362 2.550 1.00 74.00 203 LYS A O 1
ATOM 1527 N N . GLU A 1 204 ? -2.603 12.668 0.453 1.00 84.19 204 GLU A N 1
ATOM 1528 C CA . GLU A 1 204 ? -2.701 13.995 -0.148 1.00 84.19 204 GLU A CA 1
ATOM 1529 C C . GLU A 1 204 ? -4.124 14.503 0.082 1.00 84.19 204 GLU A C 1
ATOM 1531 O O . GLU A 1 204 ? -5.098 13.914 -0.397 1.00 84.19 204 GLU A O 1
ATOM 1536 N N . TYR A 1 205 ? -4.243 15.537 0.912 1.00 90.44 205 TYR A N 1
ATOM 1537 C CA . TYR A 1 205 ? -5.524 16.162 1.173 1.00 90.44 205 TYR A CA 1
ATOM 1538 C C . TYR A 1 205 ? -5.914 16.995 -0.046 1.00 90.44 205 TYR A C 1
ATOM 1540 O O . TYR A 1 205 ? -5.079 17.628 -0.683 1.00 90.44 205 TYR A O 1
ATOM 1548 N N . ALA A 1 206 ? -7.197 16.998 -0.371 1.00 88.88 206 ALA A N 1
ATOM 1549 C CA . ALA A 1 206 ? -7.771 17.892 -1.348 1.00 88.88 206 ALA A CA 1
ATOM 1550 C C . ALA A 1 206 ? -7.583 19.345 -0.894 1.00 88.88 206 ALA A C 1
ATOM 1552 O O . ALA A 1 206 ? -7.945 19.685 0.237 1.00 88.88 206 ALA A O 1
ATOM 1553 N N . ASP A 1 207 ? -7.137 20.207 -1.809 1.00 91.44 207 ASP A N 1
ATOM 1554 C CA . ASP A 1 207 ? -7.047 21.665 -1.636 1.00 91.44 207 ASP A CA 1
ATOM 1555 C C . ASP A 1 207 ? -8.437 22.337 -1.644 1.00 91.44 207 ASP A C 1
ATOM 1557 O O . ASP A 1 207 ? -8.689 23.335 -2.317 1.00 91.44 207 ASP A O 1
ATOM 1561 N N . CYS A 1 208 ? -9.404 21.754 -0.936 1.00 94.50 208 CYS A N 1
ATOM 1562 C CA . CYS A 1 208 ? -10.743 22.300 -0.798 1.00 94.50 208 CYS A CA 1
ATOM 1563 C C . CYS A 1 208 ? -10.820 23.085 0.520 1.00 94.50 208 CYS A C 1
ATOM 1565 O O . CYS A 1 208 ? -10.696 22.481 1.587 1.00 94.50 208 CYS A O 1
ATOM 1567 N N . PRO A 1 209 ? -11.049 24.412 0.486 1.00 93.69 209 PRO A N 1
ATOM 1568 C CA . PRO A 1 209 ? -10.977 25.247 1.684 1.00 93.69 209 PRO A CA 1
ATOM 1569 C C . PRO A 1 209 ? -12.088 24.942 2.692 1.00 93.69 209 PRO A C 1
ATOM 1571 O O . PRO A 1 209 ? -11.880 25.130 3.888 1.00 93.69 209 PRO A O 1
ATOM 1574 N N . ASN A 1 210 ? -13.247 24.472 2.212 1.00 93.31 210 ASN A N 1
ATOM 1575 C CA . ASN A 1 210 ? -14.425 24.162 3.015 1.00 93.31 210 ASN A CA 1
ATOM 1576 C C . ASN A 1 210 ? -15.113 22.915 2.454 1.00 93.31 210 ASN A C 1
ATOM 1578 O O . ASN A 1 210 ? -15.739 22.966 1.391 1.00 93.31 210 ASN A O 1
ATOM 1582 N N . TYR A 1 211 ? -15.047 21.800 3.182 1.00 94.31 211 TYR A N 1
ATOM 1583 C CA . TYR A 1 211 ? -15.815 20.611 2.820 1.00 94.31 211 TYR A CA 1
ATOM 1584 C C . TYR A 1 211 ? -17.304 20.951 2.879 1.00 94.31 211 TYR A C 1
ATOM 1586 O O . TYR A 1 211 ? -17.777 21.337 3.936 1.00 94.31 211 TYR A O 1
ATOM 1594 N N . THR A 1 212 ? -18.060 20.792 1.793 1.00 93.75 212 THR A N 1
ATOM 1595 C CA . THR A 1 212 ? -19.521 20.984 1.773 1.00 93.75 212 THR A CA 1
ATOM 1596 C C . THR A 1 212 ? -20.163 19.773 1.122 1.00 93.75 212 THR A C 1
ATOM 1598 O O . THR A 1 212 ? -19.847 19.480 -0.027 1.00 93.75 212 THR A O 1
ATOM 1601 N N . VAL A 1 213 ? -21.061 19.077 1.825 1.00 94.75 213 VAL A N 1
ATOM 1602 C CA . VAL A 1 213 ? -21.721 17.872 1.293 1.00 94.75 213 VAL A CA 1
ATOM 1603 C C . VAL A 1 213 ? -22.540 18.239 0.056 1.00 94.75 213 VAL A C 1
ATOM 1605 O O . VAL A 1 213 ? -23.390 19.129 0.106 1.00 94.75 213 VAL A O 1
ATOM 1608 N N . ASN A 1 214 ? -22.297 17.546 -1.052 1.00 94.94 214 ASN A N 1
ATOM 1609 C CA . ASN A 1 214 ? -23.106 17.662 -2.250 1.00 94.94 214 ASN A CA 1
ATOM 1610 C C . ASN A 1 214 ? -24.299 16.701 -2.164 1.00 94.94 214 ASN A C 1
ATOM 1612 O O . ASN A 1 214 ? -24.175 15.517 -2.467 1.00 94.94 214 ASN A O 1
ATOM 1616 N N . LEU A 1 215 ? -25.469 17.215 -1.779 1.00 93.94 215 LEU A N 1
ATOM 1617 C CA . LEU A 1 215 ? -26.706 16.424 -1.691 1.00 93.94 215 LEU A CA 1
ATOM 1618 C C . LEU A 1 215 ? -27.209 15.909 -3.052 1.00 93.94 215 LEU A C 1
ATOM 1620 O O . LEU A 1 215 ? -28.095 15.064 -3.084 1.00 93.94 215 LEU A O 1
ATOM 1624 N N . GLN A 1 216 ? -26.660 16.411 -4.162 1.00 93.62 216 GLN A N 1
ATOM 1625 C CA . GLN A 1 216 ? -27.001 15.976 -5.518 1.00 93.62 216 GLN A CA 1
ATOM 1626 C C . GLN A 1 216 ? -26.043 14.905 -6.061 1.00 93.62 216 GLN A C 1
ATOM 1628 O O . GLN A 1 216 ? -26.265 14.386 -7.152 1.00 93.62 216 GLN A O 1
ATOM 1633 N N . SER A 1 217 ? -24.964 14.588 -5.337 1.00 94.12 217 SER A N 1
ATOM 1634 C CA . SER A 1 217 ? -24.006 13.564 -5.761 1.00 94.12 217 SER A CA 1
ATOM 1635 C C . SER A 1 217 ? -24.576 12.153 -5.590 1.00 94.12 217 SER A C 1
ATOM 1637 O O . SER A 1 217 ? -25.364 11.887 -4.682 1.00 94.12 217 SER A O 1
ATOM 1639 N N . ALA A 1 218 ? -24.160 11.233 -6.465 1.00 92.50 218 ALA A N 1
ATOM 1640 C CA . ALA A 1 218 ? -24.556 9.827 -6.386 1.00 92.50 218 ALA A CA 1
ATOM 1641 C C . ALA A 1 218 ? -23.974 9.120 -5.147 1.00 92.50 218 ALA A C 1
ATOM 1643 O O . ALA A 1 218 ? -24.554 8.150 -4.661 1.00 92.50 218 ALA A O 1
ATOM 1644 N N . ASN A 1 219 ? -22.848 9.612 -4.618 1.00 92.50 219 ASN A N 1
ATOM 1645 C CA . ASN A 1 219 ? -22.188 9.052 -3.446 1.00 92.50 219 ASN A CA 1
ATOM 1646 C C . ASN A 1 219 ? -22.465 9.913 -2.213 1.00 92.50 219 ASN A C 1
ATOM 1648 O O . ASN A 1 219 ? -22.028 11.059 -2.109 1.00 92.50 219 ASN A O 1
ATOM 1652 N N . PHE A 1 220 ? -23.146 9.342 -1.223 1.00 90.94 220 PHE A N 1
ATOM 1653 C CA . PHE A 1 220 ? -23.402 10.049 0.025 1.00 90.94 220 PHE A CA 1
ATOM 1654 C C . PHE A 1 220 ? -22.086 10.428 0.727 1.00 90.94 220 PHE A C 1
ATOM 1656 O O . PHE A 1 220 ? -21.255 9.571 1.028 1.00 90.94 220 PHE A O 1
ATOM 1663 N N . GLY A 1 221 ? -21.912 11.719 1.023 1.00 90.06 221 GLY A N 1
ATOM 1664 C CA . GLY A 1 221 ? -20.692 12.240 1.650 1.00 90.06 221 GLY A CA 1
ATOM 1665 C C . GLY A 1 221 ? -19.596 12.669 0.668 1.00 90.06 221 GLY A C 1
ATOM 1666 O O . GLY A 1 221 ? -18.450 12.872 1.084 1.00 90.06 221 GLY A O 1
ATOM 1667 N N . GLU A 1 222 ? -19.925 12.825 -0.614 1.00 96.50 222 GLU A N 1
ATOM 1668 C CA . GLU A 1 222 ? -19.078 13.534 -1.569 1.00 96.50 222 GLU A CA 1
ATOM 1669 C C . GLU A 1 222 ? -19.165 15.049 -1.329 1.00 96.50 222 GLU A C 1
ATOM 1671 O O . GLU A 1 222 ? -20.234 15.610 -1.064 1.00 96.50 222 GLU A O 1
ATOM 1676 N N . CYS A 1 223 ? -18.023 15.727 -1.378 1.00 97.00 223 CYS A N 1
ATOM 1677 C CA . CYS A 1 223 ? -17.968 17.180 -1.306 1.00 97.00 223 CYS A CA 1
ATOM 1678 C C . CYS A 1 223 ? -18.428 17.801 -2.634 1.00 97.00 223 CYS A C 1
ATOM 1680 O O . CYS A 1 223 ? -18.332 17.176 -3.686 1.00 97.00 223 CYS A O 1
ATOM 1682 N N . LYS A 1 224 ? -18.836 19.075 -2.634 1.00 95.75 224 LYS A N 1
ATOM 1683 C CA . LYS A 1 224 ? -19.080 19.854 -3.863 1.00 95.75 224 LYS A CA 1
ATOM 1684 C C . LYS A 1 224 ? -17.882 19.886 -4.823 1.00 95.75 224 LYS A C 1
ATOM 1686 O O . LYS A 1 224 ? -18.083 20.101 -6.010 1.00 95.75 224 LYS A O 1
ATOM 1691 N N . CYS A 1 225 ? -16.662 19.649 -4.338 1.00 95.75 225 CYS A N 1
ATOM 1692 C CA . CYS A 1 225 ? -15.469 19.517 -5.180 1.00 95.75 225 CYS A CA 1
ATOM 1693 C C . CYS A 1 225 ? -15.314 18.135 -5.852 1.00 95.75 225 CYS A C 1
ATOM 1695 O O . CYS A 1 225 ? -14.327 17.914 -6.545 1.00 95.75 225 CYS A O 1
ATOM 1697 N N . GLY A 1 226 ? -16.241 17.197 -5.627 1.00 95.62 226 GLY A N 1
ATOM 1698 C CA . GLY A 1 226 ? -16.225 15.851 -6.213 1.00 95.62 226 GLY A CA 1
ATOM 1699 C C . GLY A 1 226 ? -15.358 14.828 -5.471 1.00 95.62 226 GLY A C 1
ATOM 1700 O O . GLY A 1 226 ? -15.190 13.700 -5.923 1.00 95.62 226 GLY A O 1
ATOM 1701 N N . ARG A 1 227 ? -14.764 15.204 -4.331 1.00 95.69 227 ARG A N 1
ATOM 1702 C CA . ARG A 1 227 ? -13.916 14.309 -3.526 1.00 95.69 227 ARG A CA 1
ATOM 1703 C C . ARG A 1 227 ? -14.623 13.845 -2.252 1.00 95.69 227 ARG A C 1
ATOM 1705 O O . ARG A 1 227 ? -15.389 14.617 -1.664 1.00 95.69 227 ARG A O 1
ATOM 1712 N N . PRO A 1 228 ? -14.365 12.615 -1.776 1.00 95.25 228 PRO A N 1
ATOM 1713 C CA . PRO A 1 228 ? -14.988 12.097 -0.564 1.00 95.25 228 PRO A CA 1
ATOM 1714 C C . PRO A 1 228 ? -14.512 12.843 0.692 1.00 95.25 228 PRO A C 1
ATOM 1716 O O . PRO A 1 228 ? -13.414 13.405 0.745 1.00 95.25 228 PRO A O 1
ATOM 1719 N N . LYS A 1 229 ? -15.317 12.791 1.761 1.00 94.75 229 LYS A N 1
ATOM 1720 C CA . LYS A 1 229 ? -15.000 13.402 3.067 1.00 94.75 229 LYS A CA 1
ATOM 1721 C C . LYS A 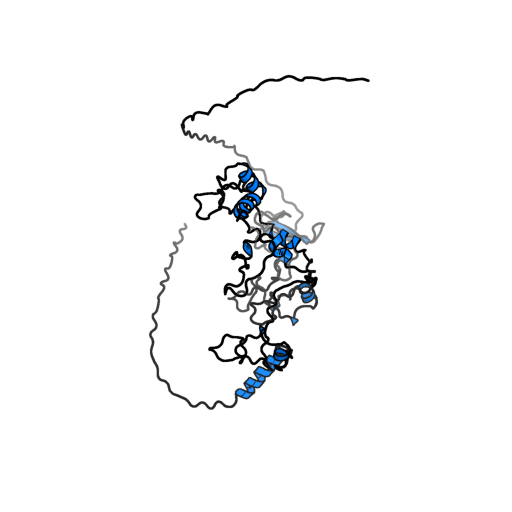1 229 ? -13.603 13.058 3.601 1.00 94.75 229 LYS A C 1
ATOM 1723 O O . LYS A 1 229 ? -12.945 13.915 4.177 1.00 94.75 229 LYS A O 1
ATOM 1728 N N . GLY A 1 230 ? -13.150 11.818 3.404 1.00 92.00 230 GLY A N 1
ATOM 1729 C CA . GLY A 1 230 ? -11.854 11.333 3.895 1.00 92.00 230 GLY A CA 1
ATOM 1730 C C . GLY A 1 230 ? -10.627 11.884 3.160 1.00 92.00 230 GLY A C 1
ATOM 1731 O O . GLY A 1 230 ? -9.512 11.590 3.574 1.00 92.00 230 GLY A O 1
ATOM 1732 N N . GLU A 1 231 ? -10.819 12.642 2.078 1.00 94.19 231 GLU A N 1
ATOM 1733 C CA . GLU A 1 231 ? -9.738 13.332 1.363 1.00 94.19 231 GLU A CA 1
ATOM 1734 C C . GLU A 1 231 ? -9.589 14.795 1.780 1.00 94.19 231 GLU A C 1
ATOM 1736 O O . GLU A 1 231 ? -8.678 15.456 1.317 1.00 94.19 231 GLU A O 1
ATOM 1741 N N . HIS A 1 232 ? -10.447 15.339 2.641 1.00 94.25 232 HIS A N 1
ATOM 1742 C CA . HIS A 1 232 ? -10.340 16.740 3.051 1.00 94.25 232 HIS A CA 1
ATOM 1743 C C . HIS A 1 232 ? -9.463 16.886 4.290 1.00 94.25 232 HIS A C 1
ATOM 1745 O O . HIS A 1 232 ? -9.462 16.013 5.163 1.00 94.25 232 HIS A O 1
ATOM 1751 N N . SER A 1 233 ? -8.734 18.001 4.379 1.00 93.38 233 SER A N 1
ATOM 1752 C CA . SER A 1 233 ? -7.934 18.296 5.563 1.00 93.38 233 SER A CA 1
ATOM 1753 C C . SER A 1 233 ? -8.830 18.434 6.805 1.00 93.38 233 SER A C 1
ATOM 1755 O O . SER A 1 233 ? -10.002 18.825 6.698 1.00 93.38 233 SER A O 1
ATOM 1757 N N . PRO A 1 234 ? -8.303 18.150 8.009 1.00 89.56 234 PRO A N 1
ATOM 1758 C CA . PRO A 1 234 ? -9.042 18.360 9.252 1.00 89.56 234 PRO A CA 1
ATOM 1759 C C . PRO A 1 234 ? -9.556 19.799 9.399 1.00 89.56 234 PRO A C 1
ATOM 1761 O O . PRO A 1 234 ? -10.655 20.005 9.907 1.00 89.56 234 PRO A O 1
ATOM 1764 N N . GLU A 1 235 ? -8.806 20.785 8.897 1.00 92.00 235 GLU A N 1
ATOM 1765 C CA . GLU A 1 235 ? -9.184 22.203 8.912 1.00 92.00 235 GLU A CA 1
ATOM 1766 C C . GLU A 1 235 ? -10.408 22.488 8.032 1.00 92.00 235 GLU A C 1
ATOM 1768 O O . GLU A 1 235 ? -11.341 23.165 8.465 1.00 92.00 235 GLU A O 1
ATOM 1773 N N . ALA A 1 236 ? -10.450 21.924 6.821 1.00 91.88 236 ALA A N 1
ATOM 1774 C CA . ALA A 1 236 ? -11.585 22.071 5.912 1.00 91.88 236 ALA A CA 1
ATOM 1775 C C . ALA A 1 236 ? -12.865 21.415 6.460 1.00 91.88 236 ALA A C 1
ATOM 1777 O O . ALA A 1 236 ? -13.975 21.865 6.161 1.00 91.88 236 ALA A O 1
ATOM 1778 N N . LEU A 1 237 ? -12.721 20.354 7.265 1.00 92.12 237 LEU A N 1
ATOM 1779 C CA . LEU A 1 237 ? -13.828 19.708 7.974 1.00 92.12 237 LEU A CA 1
ATOM 1780 C C . LEU A 1 237 ? -14.273 20.508 9.209 1.00 92.12 237 LEU A C 1
ATOM 1782 O O . LEU A 1 237 ? -15.474 20.583 9.475 1.00 92.12 237 LEU A O 1
ATOM 1786 N N . ALA A 1 238 ? -13.335 21.112 9.944 1.00 89.44 238 ALA A N 1
ATOM 1787 C CA . ALA A 1 238 ? -13.618 21.917 11.132 1.00 89.44 238 ALA A CA 1
ATOM 1788 C C . ALA A 1 238 ? -14.402 23.192 10.790 1.00 89.44 238 ALA A C 1
ATOM 1790 O O . ALA A 1 238 ? -15.407 23.474 11.437 1.00 89.44 238 ALA A O 1
ATOM 1791 N N . LYS A 1 239 ? -14.042 23.892 9.707 1.00 88.81 239 LYS A N 1
ATOM 1792 C CA . LYS A 1 239 ? -14.757 25.103 9.264 1.00 88.81 239 LYS A CA 1
ATOM 1793 C C . LYS A 1 239 ? -16.234 24.859 8.955 1.00 88.81 239 LYS A C 1
ATOM 1795 O O . LYS A 1 239 ? -17.069 25.711 9.237 1.00 88.81 239 LYS A O 1
ATOM 1800 N N . ASN A 1 240 ? -16.590 23.687 8.421 1.00 82.81 240 ASN A N 1
ATOM 1801 C CA . ASN A 1 240 ? -18.001 23.346 8.200 1.00 82.81 240 ASN A CA 1
ATOM 1802 C C . ASN A 1 240 ? -18.726 22.983 9.512 1.00 82.81 240 ASN A C 1
ATOM 1804 O O . ASN A 1 240 ? -19.920 23.233 9.657 1.00 82.81 240 ASN A O 1
ATOM 1808 N N . ALA A 1 241 ? -18.010 22.428 10.495 1.00 80.81 241 ALA A N 1
ATOM 1809 C CA . ALA A 1 241 ? -18.575 22.224 11.827 1.00 80.81 241 ALA A CA 1
ATOM 1810 C C . ALA A 1 241 ? -18.867 23.564 12.530 1.00 80.81 241 ALA A C 1
ATOM 1812 O O . ALA A 1 241 ? -19.902 23.693 13.178 1.00 80.81 241 ALA A O 1
ATOM 1813 N N . GLU A 1 242 ? -17.995 24.562 12.358 1.00 80.31 242 GLU A N 1
ATOM 1814 C CA . GLU A 1 242 ? -18.163 25.917 12.905 1.00 80.31 242 GLU A CA 1
ATOM 1815 C C . GLU A 1 242 ? -19.236 26.730 12.173 1.00 80.31 242 GLU A C 1
ATOM 1817 O O . GLU A 1 242 ? -19.991 27.458 12.810 1.00 80.31 242 GLU A O 1
ATOM 1822 N N . ALA A 1 243 ? -19.369 26.559 10.853 1.00 74.69 243 ALA A N 1
ATOM 1823 C CA . ALA A 1 243 ? -20.380 27.243 10.045 1.00 74.69 243 ALA A CA 1
ATOM 1824 C C . ALA A 1 243 ? -21.831 26.840 10.381 1.00 74.69 243 ALA A C 1
ATOM 1826 O O . ALA A 1 243 ? -22.765 27.354 9.768 1.00 74.69 243 ALA A O 1
ATOM 1827 N N . GLY A 1 244 ? -22.046 25.910 11.323 1.00 61.22 244 GLY A N 1
ATOM 1828 C CA . GLY A 1 244 ? -23.363 25.593 11.886 1.00 61.22 244 GLY A CA 1
ATOM 1829 C C . GLY A 1 244 ? -24.378 25.032 10.884 1.00 61.22 244 GLY A C 1
ATOM 1830 O O . GLY A 1 244 ? -25.542 24.837 11.227 1.00 61.22 244 GLY A O 1
ATOM 1831 N N . GLN A 1 245 ? -23.956 24.755 9.648 1.00 57.19 245 GLN A N 1
ATOM 1832 C CA . GLN A 1 245 ? -24.850 24.433 8.537 1.00 57.19 245 GLN A CA 1
ATOM 1833 C C . GLN A 1 245 ? -25.087 22.927 8.362 1.00 57.19 245 GLN A C 1
ATOM 1835 O O . GLN A 1 245 ? -25.826 22.514 7.469 1.00 57.19 245 GLN A O 1
ATOM 1840 N N . MET A 1 246 ? -24.531 22.092 9.246 1.00 51.88 246 MET A N 1
ATOM 1841 C CA . MET A 1 246 ? -25.043 20.737 9.444 1.00 51.88 246 MET A CA 1
ATOM 1842 C C . MET A 1 246 ? -26.197 20.773 10.440 1.00 51.88 246 MET A C 1
ATOM 1844 O O . MET A 1 246 ? -26.031 20.661 11.653 1.00 51.88 246 MET A O 1
ATOM 1848 N N . SER A 1 247 ? -27.386 20.930 9.869 1.00 47.72 247 SER A N 1
ATOM 1849 C CA . SER A 1 247 ? -28.675 20.764 10.518 1.00 47.72 247 SER A CA 1
ATOM 1850 C C . SER A 1 247 ? -28.728 19.514 11.405 1.00 47.72 247 SER A C 1
ATOM 1852 O O . SER A 1 247 ? -28.558 18.388 10.938 1.00 47.72 247 SER A O 1
ATOM 1854 N N . GLY A 1 248 ? -29.101 19.707 12.666 1.00 48.00 248 GLY A N 1
ATOM 1855 C CA . GLY A 1 248 ? -30.193 18.922 13.242 1.00 48.00 248 GLY A CA 1
ATOM 1856 C C . GLY A 1 248 ? -29.886 17.550 13.835 1.00 48.00 248 GLY A C 1
ATOM 1857 O O . GLY A 1 248 ? -30.774 16.991 14.467 1.00 48.00 248 GLY A O 1
ATOM 1858 N N . THR A 1 249 ? -28.665 17.025 13.758 1.00 46.44 249 THR A N 1
ATOM 1859 C CA . THR A 1 249 ? -28.211 16.121 14.821 1.00 46.44 249 THR A CA 1
ATOM 1860 C C . THR A 1 249 ? -27.385 16.966 15.758 1.00 46.44 249 THR A C 1
ATOM 1862 O O . THR A 1 249 ? -26.166 17.072 15.603 1.00 46.44 249 THR A O 1
ATOM 1865 N N . THR A 1 250 ? -28.042 17.589 16.738 1.00 48.69 250 THR A N 1
ATOM 1866 C CA . THR A 1 250 ? -27.334 17.886 17.975 1.00 48.69 250 THR A CA 1
ATOM 1867 C C . THR A 1 250 ? -26.573 16.608 18.301 1.00 48.69 250 THR A C 1
ATOM 1869 O O . THR A 1 250 ? -27.157 15.526 18.418 1.00 48.69 250 THR A O 1
ATOM 1872 N N . ARG A 1 251 ? -25.243 16.683 18.344 1.00 49.19 251 ARG A N 1
ATOM 1873 C CA . ARG A 1 251 ? -24.489 15.739 19.153 1.00 49.19 251 ARG A CA 1
ATOM 1874 C C . ARG A 1 251 ? -25.017 15.982 20.563 1.00 49.19 251 ARG A C 1
ATOM 1876 O O . ARG A 1 251 ? -24.416 16.744 21.307 1.00 49.19 251 ARG A O 1
ATOM 1883 N N . ARG A 1 252 ? -26.184 15.407 20.892 1.00 52.41 252 ARG A N 1
ATOM 1884 C CA . ARG A 1 252 ? -26.532 15.117 22.271 1.00 52.41 252 ARG A CA 1
ATOM 1885 C C . ARG A 1 252 ? -25.295 14.436 22.783 1.00 52.41 252 ARG A C 1
ATOM 1887 O O . ARG A 1 252 ? -24.826 13.471 22.161 1.00 52.41 252 ARG A O 1
ATOM 1894 N N . ASP A 1 253 ? -24.705 15.045 23.796 1.00 54.50 253 ASP A N 1
ATOM 1895 C CA . ASP A 1 253 ? -23.492 14.526 24.373 1.00 54.50 253 ASP A CA 1
ATOM 1896 C C . ASP A 1 253 ? -23.735 13.035 24.612 1.00 54.50 253 ASP A C 1
ATOM 1898 O O . ASP A 1 253 ? -24.804 12.613 25.061 1.00 54.50 253 ASP A O 1
ATOM 1902 N N . SER A 1 254 ? -22.782 12.202 24.211 1.00 61.44 254 SER A N 1
ATOM 1903 C CA . SER A 1 254 ? -22.894 10.766 24.430 1.00 61.44 254 SER A CA 1
ATOM 1904 C C . SER A 1 254 ? -23.147 10.442 25.911 1.00 61.44 254 SER A C 1
ATOM 1906 O O . SER A 1 254 ? -23.693 9.382 26.206 1.00 61.44 254 SER A O 1
ATOM 1908 N N . SER A 1 255 ? -22.806 11.363 26.823 1.00 66.56 255 SER A N 1
ATOM 1909 C CA . SER A 1 255 ? -23.178 11.331 28.239 1.00 66.56 255 SER A CA 1
ATOM 1910 C C . SER A 1 255 ? -24.687 11.520 28.487 1.00 66.56 255 SER A C 1
ATOM 1912 O O . SER A 1 255 ? -25.256 10.787 29.289 1.00 66.56 255 SER A O 1
ATOM 1914 N N . GLU A 1 256 ? -25.354 12.412 27.754 1.00 67.69 256 GLU A N 1
ATOM 1915 C CA . GLU A 1 256 ? -26.776 12.756 27.873 1.00 67.69 256 GLU A CA 1
ATOM 1916 C C . GLU A 1 256 ? -27.682 11.674 27.265 1.00 67.69 256 GLU A C 1
ATOM 1918 O O . GLU A 1 256 ? -28.705 11.298 27.832 1.00 67.69 256 GLU A O 1
ATOM 1923 N N . VAL A 1 257 ? -27.278 11.085 26.132 1.00 70.50 257 VAL A N 1
ATOM 1924 C CA . VAL A 1 257 ? -27.992 9.918 25.578 1.00 70.50 257 VAL A CA 1
ATOM 1925 C C . VAL A 1 257 ? -27.833 8.708 26.502 1.00 70.50 257 VAL A C 1
ATOM 1927 O O . VAL A 1 257 ? -28.783 7.950 26.695 1.00 70.50 257 VAL A O 1
ATOM 1930 N N . ARG A 1 258 ? -26.653 8.527 27.113 1.00 67.56 258 ARG A N 1
ATOM 1931 C CA . ARG A 1 258 ? -26.436 7.453 28.093 1.00 67.56 258 ARG A CA 1
ATOM 1932 C C . ARG A 1 258 ? -27.215 7.691 29.382 1.00 67.56 258 ARG A C 1
ATOM 1934 O O . ARG A 1 258 ? -27.781 6.731 29.887 1.00 67.56 258 ARG A O 1
ATOM 1941 N N . SER A 1 259 ? -27.302 8.916 29.898 1.00 64.56 259 SER A N 1
ATOM 1942 C CA . SER A 1 259 ? -28.082 9.186 31.112 1.00 64.56 259 SER A CA 1
ATOM 1943 C C . SER A 1 259 ? -29.572 8.912 30.892 1.00 64.56 259 SER A C 1
ATOM 1945 O O . SER A 1 259 ? -30.208 8.281 31.733 1.00 64.56 259 SER A O 1
ATOM 1947 N N . HIS A 1 260 ? -30.108 9.247 29.716 1.00 63.62 260 HIS A N 1
ATOM 1948 C CA . HIS A 1 260 ? -31.517 9.003 29.405 1.00 63.62 260 HIS A CA 1
ATOM 1949 C C . HIS A 1 260 ? -31.877 7.520 29.200 1.00 63.62 260 HIS A C 1
ATOM 1951 O O . HIS A 1 260 ? -33.025 7.141 29.422 1.00 63.62 260 HIS A O 1
ATOM 1957 N N . PHE A 1 261 ? -30.917 6.673 28.810 1.00 58.03 261 PHE A N 1
ATOM 1958 C CA . PHE A 1 261 ? -31.116 5.221 28.676 1.00 58.03 261 PHE A CA 1
ATOM 1959 C C . PHE A 1 261 ? -30.805 4.424 29.957 1.00 58.03 261 PHE A C 1
ATOM 1961 O O . PHE A 1 261 ? -31.128 3.239 30.021 1.00 58.03 261 PHE A O 1
ATOM 1968 N N . VAL A 1 262 ? -30.193 5.041 30.976 1.00 60.06 262 VAL A N 1
ATOM 1969 C CA . VAL A 1 262 ? -29.740 4.350 32.201 1.00 60.06 262 VAL A CA 1
ATOM 1970 C C . VAL A 1 262 ? -30.690 4.536 33.390 1.00 60.06 262 VAL A C 1
ATOM 1972 O O . VAL A 1 262 ? -30.603 3.777 34.352 1.00 60.06 262 VAL A O 1
ATOM 1975 N N . HIS A 1 263 ? -31.680 5.428 33.319 1.00 56.19 263 HIS A N 1
ATOM 1976 C CA . HIS A 1 263 ? -32.737 5.512 34.338 1.00 56.19 263 HIS A CA 1
ATOM 1977 C C . HIS A 1 263 ? -33.840 4.464 34.141 1.00 56.19 263 HIS A C 1
ATOM 1979 O O . HIS A 1 263 ? -35.028 4.762 34.222 1.00 56.19 263 HIS A O 1
ATOM 1985 N N . LYS A 1 264 ? -33.462 3.208 33.895 1.00 70.25 264 LYS A N 1
ATOM 1986 C CA . LYS A 1 264 ? -34.365 2.104 34.210 1.00 70.25 264 LYS A CA 1
ATOM 1987 C C . LYS A 1 264 ? -34.323 1.974 35.731 1.00 70.25 264 LYS A C 1
ATOM 1989 O O . LYS A 1 264 ? -33.242 1.740 36.270 1.00 70.25 264 LYS A O 1
ATOM 1994 N N . GLU A 1 265 ? -35.442 2.232 36.409 1.00 80.62 265 GLU A N 1
ATOM 1995 C CA . GLU A 1 265 ? -35.531 2.125 37.870 1.00 80.62 265 GLU A CA 1
ATOM 1996 C C . GLU A 1 265 ? -34.971 0.769 38.301 1.00 80.62 265 GLU A C 1
ATOM 1998 O O . GLU A 1 265 ? -35.504 -0.287 37.955 1.00 80.62 265 GLU A O 1
ATOM 2003 N N . LYS A 1 266 ? -33.822 0.810 38.980 1.00 88.69 266 LYS A N 1
ATOM 2004 C CA . LYS A 1 266 ? -33.188 -0.389 39.502 1.00 88.69 266 LYS A CA 1
ATOM 2005 C C . LYS A 1 266 ? -33.955 -0.818 40.750 1.00 88.69 266 LYS A C 1
ATOM 2007 O O . LYS A 1 266 ? -34.349 0.007 41.566 1.00 88.69 266 LYS A O 1
ATOM 2012 N N . VAL A 1 267 ? -34.149 -2.116 40.905 1.00 91.50 267 VAL A N 1
ATOM 2013 C CA . VAL A 1 267 ? -34.791 -2.724 42.063 1.00 91.50 267 VAL A CA 1
ATOM 2014 C C . VAL A 1 267 ? -33.825 -2.649 43.246 1.00 91.50 267 VAL A C 1
ATOM 2016 O O . VAL A 1 267 ? -32.714 -3.191 43.200 1.00 91.50 267 VAL A O 1
ATOM 2019 N N . ASP A 1 268 ? -34.266 -2.000 44.323 1.00 89.81 268 ASP A N 1
ATOM 2020 C CA . ASP A 1 268 ? -33.534 -1.875 45.587 1.00 89.81 268 ASP A CA 1
ATOM 2021 C C . ASP A 1 268 ? -33.607 -3.168 46.416 1.00 89.81 268 ASP A C 1
ATOM 2023 O O . ASP A 1 268 ? -34.175 -3.234 47.508 1.00 89.81 268 ASP A O 1
ATOM 2027 N N . CYS A 1 269 ? -33.020 -4.247 45.902 1.00 93.56 269 CYS A N 1
ATOM 2028 C CA . CYS A 1 269 ? -32.786 -5.443 46.705 1.00 93.56 269 CYS A CA 1
ATOM 2029 C C . CYS A 1 269 ? -31.546 -5.272 47.587 1.00 93.56 269 CYS A C 1
ATOM 2031 O O . CYS A 1 269 ? -30.501 -4.818 47.135 1.00 93.56 269 CYS A O 1
ATOM 2033 N N . LYS A 1 270 ? -31.623 -5.716 48.847 1.00 94.12 270 LYS A N 1
ATOM 2034 C CA . LYS A 1 270 ? -30.460 -5.714 49.757 1.00 94.12 270 LYS A CA 1
ATOM 2035 C C . LYS A 1 270 ? -29.329 -6.617 49.261 1.00 94.12 270 LYS A C 1
ATOM 2037 O O . LYS A 1 270 ? -28.163 -6.328 49.506 1.00 94.12 270 LYS A O 1
ATOM 2042 N N . LYS A 1 271 ? -29.685 -7.718 48.599 1.00 94.38 271 LYS A N 1
ATOM 2043 C CA . LYS A 1 271 ? -28.765 -8.720 48.068 1.00 94.38 271 LYS A CA 1
ATOM 2044 C C . LYS A 1 271 ? -29.423 -9.428 46.886 1.00 94.38 271 LYS A C 1
ATOM 2046 O O . LYS A 1 271 ? -30.595 -9.790 46.977 1.00 94.38 271 LYS A O 1
ATOM 2051 N N . TYR A 1 272 ? -28.687 -9.611 45.795 1.00 94.50 272 TYR A N 1
ATOM 2052 C CA . TYR A 1 272 ? -29.115 -10.470 44.696 1.00 94.50 272 TYR A CA 1
ATOM 2053 C C . TYR A 1 272 ? -28.941 -11.937 45.109 1.00 94.50 272 TYR A C 1
ATOM 2055 O O . TYR A 1 272 ? -27.819 -12.390 45.313 1.00 94.50 272 TYR A O 1
ATOM 2063 N N . GLU A 1 273 ? -30.044 -12.672 45.241 1.00 93.69 273 GLU A N 1
ATOM 2064 C CA . GLU A 1 273 ? -30.033 -14.116 45.484 1.00 93.69 273 GLU A CA 1
ATOM 2065 C C . GLU A 1 273 ? -30.647 -14.817 44.271 1.00 93.69 273 GLU A C 1
ATOM 2067 O O . GLU A 1 273 ? -31.853 -14.673 44.066 1.00 93.69 273 GLU A O 1
ATOM 2072 N N . PRO A 1 274 ? -29.861 -15.547 43.455 1.00 94.12 274 PRO A N 1
ATOM 2073 C CA . PRO A 1 274 ? -30.407 -16.291 42.328 1.00 94.12 274 PRO A CA 1
ATOM 2074 C C . PRO A 1 274 ? -31.470 -17.278 42.815 1.00 94.12 274 PRO A C 1
ATOM 2076 O O . PRO A 1 274 ? -31.206 -18.091 43.705 1.00 94.12 274 PRO A O 1
ATOM 2079 N N . ASP A 1 275 ? -32.662 -17.217 42.231 1.00 94.38 275 ASP A N 1
ATOM 2080 C CA . ASP A 1 275 ? -33.676 -18.239 42.439 1.00 94.38 275 ASP A CA 1
ATOM 2081 C C . ASP A 1 275 ? -33.333 -19.457 41.572 1.00 94.38 275 ASP A C 1
ATOM 2083 O O . ASP A 1 275 ? -33.441 -19.422 40.350 1.00 94.38 275 ASP A O 1
ATOM 2087 N N . LEU A 1 276 ? -32.862 -20.530 42.210 1.00 92.69 276 LEU A N 1
ATOM 2088 C CA . LEU A 1 276 ? -32.554 -21.799 41.542 1.00 92.69 276 LEU A CA 1
ATOM 2089 C C . LEU A 1 276 ? -33.785 -22.711 41.419 1.00 92.69 276 LEU A C 1
ATOM 2091 O O . LEU A 1 276 ? -33.681 -23.799 40.858 1.00 92.69 276 LEU A O 1
ATOM 2095 N N . THR A 1 277 ? -34.924 -22.304 41.986 1.00 91.06 277 THR A N 1
ATOM 2096 C CA . THR A 1 277 ? -36.164 -23.090 41.995 1.00 91.06 277 THR A CA 1
ATOM 2097 C C . THR A 1 277 ? -37.128 -22.671 40.887 1.00 91.06 277 THR A C 1
ATOM 2099 O O . THR A 1 277 ? -37.795 -23.529 40.308 1.00 91.06 277 THR A O 1
ATOM 2102 N N . GLY A 1 278 ? -37.158 -21.384 40.530 1.00 78.94 278 GLY A N 1
ATOM 2103 C CA . GLY A 1 278 ? -37.818 -20.889 39.325 1.00 78.94 278 GLY A CA 1
ATOM 2104 C C . GLY A 1 278 ? -36.965 -21.195 38.096 1.00 78.94 278 GLY A C 1
ATOM 2105 O O . GLY A 1 278 ? -35.834 -20.737 38.006 1.00 78.94 278 GLY A O 1
ATOM 2106 N N . GLY A 1 279 ? -37.482 -21.964 37.136 1.00 80.94 279 GLY A N 1
ATOM 2107 C CA . GLY A 1 279 ? -36.738 -22.470 35.968 1.00 80.94 279 GLY A CA 1
ATOM 2108 C C . GLY A 1 279 ? -36.102 -21.434 35.019 1.00 80.94 279 GLY A C 1
ATOM 2109 O O . GLY A 1 279 ? -35.577 -21.824 33.978 1.00 80.94 279 GLY A O 1
ATOM 2110 N N . GLU A 1 280 ? -36.113 -20.139 35.343 1.00 89.88 280 GLU A N 1
ATOM 2111 C CA . GLU A 1 280 ? -35.399 -19.095 34.607 1.00 89.88 280 GLU A CA 1
ATOM 2112 C C . GLU A 1 280 ? -34.076 -18.735 35.299 1.00 89.88 280 GLU A C 1
ATOM 2114 O O . GLU A 1 280 ? -34.025 -18.004 36.290 1.00 89.88 280 GLU A O 1
ATOM 2119 N N . MET A 1 281 ? -32.965 -19.204 34.727 1.00 88.31 281 MET A N 1
ATOM 2120 C CA . MET A 1 281 ? -31.633 -18.817 35.190 1.00 88.31 281 MET A CA 1
ATOM 2121 C C . MET A 1 281 ? -31.425 -17.300 35.063 1.00 88.31 281 MET A C 1
ATOM 2123 O O . MET A 1 281 ? -31.541 -16.730 33.978 1.00 88.31 281 MET A O 1
ATOM 2127 N N . GLY A 1 282 ? -31.044 -16.652 36.168 1.00 89.06 282 GLY A N 1
ATOM 2128 C CA . GLY A 1 282 ? -30.734 -15.216 36.200 1.00 89.06 282 GLY A CA 1
ATOM 2129 C C . GLY A 1 282 ? -31.841 -14.315 36.760 1.00 89.06 282 GLY A C 1
ATOM 2130 O O . GLY A 1 282 ? -31.734 -13.087 36.646 1.00 89.06 282 GLY A O 1
ATOM 2131 N N . VAL A 1 283 ? -32.870 -14.906 37.371 1.00 95.06 283 VAL A N 1
ATOM 2132 C CA . VAL A 1 283 ? -33.897 -14.202 38.147 1.00 95.06 283 VAL A CA 1
ATOM 2133 C C . VAL A 1 283 ? -33.528 -14.246 39.635 1.00 95.06 283 VAL A C 1
ATOM 2135 O O . VAL A 1 283 ? -33.113 -15.277 40.161 1.00 95.06 283 VAL A O 1
ATOM 2138 N N . CYS A 1 284 ? -33.605 -13.102 40.313 1.00 96.38 284 CYS A N 1
ATOM 2139 C CA . CYS A 1 284 ? -33.426 -13.014 41.763 1.00 96.38 284 CYS A CA 1
ATOM 2140 C C . CYS A 1 284 ? -34.674 -13.553 42.479 1.00 96.38 284 CYS A C 1
ATOM 2142 O O . CYS A 1 284 ? -35.765 -13.471 41.926 1.00 96.38 284 CYS A O 1
ATOM 2144 N N . LYS A 1 285 ? -34.579 -13.982 43.742 1.00 95.50 285 LYS A N 1
ATOM 2145 C CA . LYS A 1 285 ? -35.750 -14.348 44.571 1.00 95.50 285 LYS A CA 1
ATOM 2146 C C . LYS A 1 285 ? -36.826 -13.259 44.679 1.00 95.50 285 LYS A C 1
ATOM 2148 O O . LYS A 1 285 ? -37.957 -13.552 45.045 1.00 95.50 285 LYS A O 1
ATOM 2153 N N . CYS A 1 286 ? -36.496 -12.003 44.375 1.00 94.62 286 CYS A N 1
ATOM 2154 C CA . CYS A 1 286 ? -37.473 -10.915 44.281 1.00 94.62 286 CYS A CA 1
ATOM 2155 C C . CYS A 1 286 ? -38.277 -10.900 42.963 1.00 94.62 286 CYS A C 1
ATOM 2157 O O . CYS A 1 286 ? -39.149 -10.053 42.800 1.00 94.62 286 CYS A O 1
ATOM 2159 N N . GLY A 1 287 ? -37.965 -11.782 42.009 1.00 94.31 287 GLY A N 1
ATOM 2160 C CA . GLY A 1 287 ? -38.591 -11.871 40.687 1.00 94.31 287 GLY A CA 1
ATOM 2161 C C . GLY A 1 287 ? -37.968 -10.979 39.606 1.00 94.31 287 GLY A C 1
ATOM 2162 O O . GLY A 1 287 ? -38.298 -11.131 38.432 1.00 94.31 287 GLY A O 1
ATOM 2163 N N . ALA A 1 288 ? -37.052 -10.069 39.950 1.00 94.38 288 ALA A N 1
ATOM 2164 C CA . ALA A 1 288 ? -36.391 -9.202 38.971 1.00 94.38 288 ALA A CA 1
ATOM 2165 C C . ALA A 1 288 ? -35.130 -9.848 38.368 1.00 94.38 288 ALA A C 1
ATOM 2167 O O . ALA A 1 288 ? -34.420 -10.618 39.024 1.00 94.38 288 ALA A O 1
ATOM 2168 N N . LYS A 1 289 ? -34.812 -9.501 37.114 1.00 94.88 289 LYS A N 1
ATOM 2169 C CA . LYS A 1 289 ? -33.605 -9.989 36.430 1.00 94.88 289 LYS A CA 1
ATOM 2170 C C . LYS A 1 289 ? -32.351 -9.349 37.021 1.00 94.88 289 LYS A C 1
ATOM 2172 O O . LYS A 1 289 ? -32.376 -8.227 37.532 1.00 94.88 289 LYS A O 1
ATOM 2177 N N . ARG A 1 290 ? -31.210 -10.032 36.889 1.00 92.75 290 ARG A N 1
ATOM 2178 C CA . ARG A 1 290 ? -29.903 -9.539 37.368 1.00 92.75 290 ARG A CA 1
ATOM 2179 C C . ARG A 1 290 ? -29.554 -8.121 36.890 1.00 92.75 290 ARG A C 1
ATOM 2181 O O . ARG A 1 290 ? -28.973 -7.358 37.650 1.00 92.75 290 ARG A O 1
ATOM 2188 N N . GLY A 1 291 ? -29.912 -7.768 35.652 1.00 91.00 291 GLY A N 1
ATOM 2189 C CA . GLY A 1 291 ? -29.627 -6.450 35.067 1.00 91.00 291 GLY A CA 1
ATOM 2190 C C . GLY A 1 291 ? -30.462 -5.299 35.635 1.00 91.00 291 GLY A C 1
ATOM 2191 O O . GLY A 1 291 ? -30.080 -4.145 35.471 1.00 91.00 291 GLY A O 1
ATOM 2192 N N . ASP A 1 292 ? -31.565 -5.606 36.319 1.00 94.19 292 ASP A N 1
ATOM 2193 C CA . ASP A 1 292 ? -32.453 -4.604 36.910 1.00 94.19 292 ASP A CA 1
ATOM 2194 C C . ASP A 1 292 ? -32.081 -4.294 38.374 1.00 94.19 292 ASP A C 1
ATOM 2196 O O . ASP A 1 292 ? -32.775 -3.530 39.024 1.00 94.19 292 ASP A O 1
ATOM 2200 N N . HIS A 1 293 ? -31.007 -4.866 38.926 1.00 93.12 293 HIS A N 1
ATOM 2201 C CA . HIS A 1 293 ? -30.587 -4.643 40.315 1.00 93.12 293 HIS A CA 1
ATOM 2202 C C . HIS A 1 293 ? -29.547 -3.524 40.448 1.00 93.12 293 HIS A C 1
ATOM 2204 O O . HIS A 1 293 ? -28.721 -3.310 39.557 1.00 93.12 293 HIS A O 1
ATOM 2210 N N . SER A 1 294 ? -29.549 -2.831 41.593 1.00 91.50 294 SER A N 1
ATOM 2211 C CA . SER A 1 294 ? -28.490 -1.878 41.950 1.00 91.50 294 SER A CA 1
ATOM 2212 C C . SER A 1 294 ? -27.128 -2.568 42.078 1.00 91.50 294 SER A C 1
ATOM 2214 O O . SER A 1 294 ? -27.024 -3.744 42.437 1.00 91.50 294 SER A O 1
ATOM 2216 N N . ASP A 1 295 ? -26.053 -1.826 41.804 1.00 87.69 295 ASP A N 1
ATOM 2217 C CA . ASP A 1 295 ? -24.690 -2.372 41.888 1.00 87.69 295 ASP A CA 1
ATOM 2218 C C . ASP A 1 295 ? -24.348 -2.786 43.334 1.00 87.69 295 ASP A C 1
ATOM 2220 O O . ASP A 1 295 ? -23.540 -3.686 43.569 1.00 87.69 295 ASP A O 1
ATOM 2224 N N . PHE A 1 296 ? -25.036 -2.191 44.315 1.00 89.00 296 PHE A N 1
ATOM 2225 C CA . PHE A 1 296 ? -24.994 -2.587 45.720 1.00 89.00 296 PHE A CA 1
ATOM 2226 C C . PHE A 1 296 ? -25.531 -4.011 45.933 1.00 89.00 296 PHE A C 1
ATOM 2228 O O . PHE A 1 296 ? -24.856 -4.845 46.535 1.00 89.00 296 PHE A O 1
ATOM 2235 N N . ALA A 1 297 ? -26.700 -4.329 45.371 1.00 90.56 297 ALA A N 1
ATOM 2236 C CA . ALA A 1 297 ? -27.299 -5.659 45.475 1.00 90.56 297 ALA A CA 1
ATOM 2237 C C . ALA A 1 297 ? -26.422 -6.750 44.833 1.00 90.56 297 ALA A C 1
ATOM 2239 O O . ALA A 1 297 ? -26.364 -7.874 45.335 1.00 90.56 297 ALA A O 1
ATOM 2240 N N . LEU A 1 298 ? -25.741 -6.415 43.729 1.00 90.62 298 LEU A N 1
ATOM 2241 C CA . LEU A 1 298 ? -24.866 -7.328 42.984 1.00 90.62 298 LEU A CA 1
ATOM 2242 C C . LEU A 1 298 ? -23.496 -7.536 43.649 1.00 90.62 298 LEU A C 1
ATOM 2244 O O . LEU A 1 298 ? -22.922 -8.618 43.539 1.00 90.62 298 LEU A O 1
ATOM 2248 N N . SER A 1 299 ? -22.963 -6.520 44.332 1.00 86.75 299 SER A N 1
ATOM 2249 C CA . SER A 1 299 ? -21.661 -6.589 45.014 1.00 86.75 299 SER A CA 1
ATOM 2250 C C . SER A 1 299 ? -21.736 -7.244 46.393 1.00 86.75 299 SER A C 1
ATOM 2252 O O . SER A 1 299 ? -20.760 -7.869 46.816 1.00 86.75 299 SER A O 1
ATOM 2254 N N . ALA A 1 300 ? -22.896 -7.201 47.057 1.00 81.81 300 ALA A N 1
ATOM 2255 C CA . ALA A 1 300 ? -23.119 -7.838 48.357 1.00 81.81 300 ALA A CA 1
ATOM 2256 C C . ALA A 1 300 ? -22.904 -9.367 48.358 1.00 81.81 300 ALA A C 1
ATOM 2258 O O . ALA A 1 300 ? -22.670 -9.946 49.418 1.00 81.81 300 ALA A O 1
ATOM 2259 N N . ASP A 1 301 ? -22.957 -10.026 47.192 1.00 64.88 301 ASP A N 1
ATOM 2260 C CA . ASP A 1 301 ? -22.709 -11.471 47.061 1.00 64.88 301 ASP A CA 1
ATOM 2261 C C . ASP A 1 301 ? -21.282 -11.812 46.606 1.00 64.88 301 ASP A C 1
ATOM 2263 O O . ASP A 1 301 ? -20.878 -12.973 46.597 1.00 64.88 301 ASP A O 1
ATOM 2267 N N . THR A 1 302 ? -20.452 -10.802 46.321 1.00 58.69 302 THR A N 1
ATOM 2268 C CA . THR A 1 302 ? -19.003 -11.002 46.199 1.00 58.69 302 THR A CA 1
ATOM 2269 C C . THR A 1 302 ? -18.385 -11.072 47.590 1.00 58.69 302 THR A C 1
ATOM 2271 O O . THR A 1 302 ? -17.564 -10.248 47.990 1.00 58.69 302 THR A O 1
ATOM 2274 N N . GLY A 1 303 ? -18.787 -12.084 48.357 1.00 53.50 303 GLY A N 1
ATOM 2275 C CA . GLY A 1 303 ? -18.045 -12.541 49.518 1.00 53.50 303 GLY A CA 1
ATOM 2276 C C . GLY A 1 303 ? -16.648 -12.950 49.068 1.00 53.50 303 GLY A C 1
ATOM 2277 O O . GLY A 1 303 ? -16.422 -14.095 48.713 1.00 53.50 303 GLY A O 1
ATOM 2278 N N . ARG A 1 304 ? -15.747 -11.967 48.996 1.00 45.50 304 ARG A N 1
ATOM 2279 C CA . ARG A 1 304 ? -14.286 -12.006 49.090 1.00 45.50 304 ARG A CA 1
ATOM 2280 C C . ARG A 1 304 ? -13.618 -13.360 48.809 1.00 45.50 304 ARG A C 1
ATOM 2282 O O . ARG A 1 304 ? -12.752 -13.785 49.564 1.00 45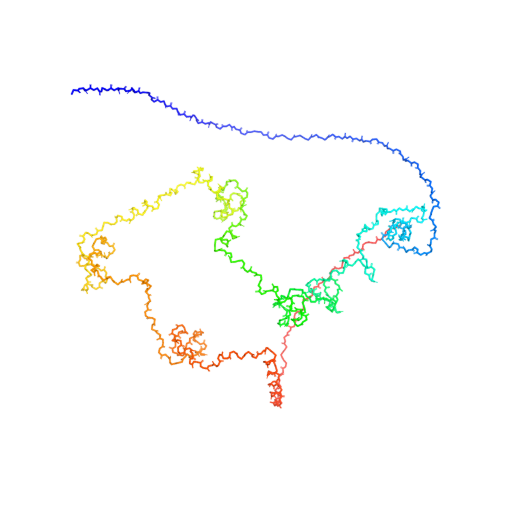.50 304 ARG A O 1
ATOM 2289 N N . HIS A 1 305 ? -13.903 -13.983 47.672 1.00 45.06 305 HIS A N 1
ATOM 2290 C CA . HIS A 1 305 ? -12.935 -14.853 47.027 1.00 45.06 305 HIS A CA 1
ATOM 2291 C C . HIS A 1 305 ? -11.971 -13.933 46.286 1.00 45.06 305 HIS A C 1
ATOM 2293 O O . HIS A 1 305 ? -12.142 -13.623 45.111 1.00 45.06 305 HIS A O 1
ATOM 2299 N N . THR A 1 306 ? -10.953 -13.452 47.001 1.00 45.25 306 THR A N 1
ATOM 2300 C CA . THR A 1 306 ? -9.751 -12.859 46.405 1.00 45.25 306 THR A CA 1
ATOM 2301 C C . THR A 1 306 ? -8.963 -13.951 45.681 1.00 45.25 306 THR A C 1
ATOM 2303 O O . THR A 1 306 ? -7.852 -14.303 46.070 1.00 45.25 306 THR A O 1
ATOM 2306 N N . ALA A 1 307 ? -9.546 -14.525 44.634 1.00 45.97 307 ALA A N 1
ATOM 2307 C CA . ALA A 1 307 ? -8.789 -15.159 43.577 1.00 45.97 307 ALA A CA 1
ATOM 2308 C C . ALA A 1 307 ? -8.399 -14.032 42.621 1.00 45.97 307 ALA A C 1
ATOM 2310 O O . ALA A 1 307 ? -9.250 -13.357 42.046 1.00 45.97 307 ALA A O 1
ATOM 2311 N N . LYS A 1 308 ? -7.093 -13.776 42.547 1.00 45.19 308 LYS A N 1
ATOM 2312 C CA . LYS A 1 308 ? -6.444 -12.839 41.630 1.00 45.19 308 LYS A CA 1
ATOM 2313 C C . LYS A 1 308 ? -7.159 -12.849 40.271 1.00 45.19 308 LYS A C 1
ATOM 2315 O O . LYS A 1 308 ? -7.153 -13.872 39.593 1.00 45.19 308 LYS A O 1
ATOM 2320 N N . GLN A 1 309 ? -7.735 -11.715 39.872 1.00 42.47 309 GLN A N 1
ATOM 2321 C CA . GLN A 1 309 ? -8.198 -11.469 38.506 1.00 42.47 309 GLN A CA 1
ATOM 2322 C C . GLN A 1 309 ? -6.980 -11.367 37.573 1.00 42.47 309 GLN A C 1
ATOM 2324 O O . GLN A 1 309 ? -6.598 -10.294 37.120 1.00 42.47 309 GLN A O 1
ATOM 2329 N N . GLY A 1 310 ? -6.332 -12.500 37.314 1.00 41.44 310 GLY A N 1
ATOM 2330 C CA . GLY A 1 310 ? -5.594 -12.707 36.081 1.00 41.44 310 GLY A CA 1
ATOM 2331 C C . GLY A 1 310 ? -6.603 -13.144 35.031 1.00 41.44 310 GLY A C 1
ATOM 2332 O O . GLY A 1 310 ? -7.184 -14.212 35.171 1.00 41.44 310 GLY A O 1
ATOM 2333 N N . ALA A 1 311 ? -6.849 -12.283 34.043 1.00 44.56 311 ALA A N 1
ATOM 2334 C CA . ALA A 1 311 ? -7.374 -12.622 32.722 1.00 44.56 311 ALA A CA 1
ATOM 2335 C C . ALA A 1 311 ? -8.345 -13.821 32.674 1.00 44.56 311 ALA A C 1
ATOM 2337 O O . ALA A 1 311 ? -8.000 -14.898 32.191 1.00 44.56 311 ALA A O 1
ATOM 2338 N N . LEU A 1 312 ? -9.588 -13.616 33.115 1.00 43.09 312 LEU A N 1
ATOM 2339 C CA . LEU A 1 312 ? -10.680 -14.561 32.873 1.00 43.09 312 LEU A CA 1
ATOM 2340 C C . LEU A 1 312 ? -11.188 -14.362 31.437 1.00 43.09 312 LEU A C 1
ATOM 2342 O O . LEU A 1 312 ? -12.306 -13.927 31.181 1.00 43.09 312 LEU A O 1
ATOM 2346 N N . HIS A 1 313 ? -10.302 -14.659 30.484 1.00 44.09 313 HIS A N 1
ATOM 2347 C CA . HIS A 1 313 ? -10.718 -15.204 29.206 1.00 44.09 313 HIS A CA 1
ATOM 2348 C C . HIS A 1 313 ? -11.466 -16.483 29.578 1.00 44.09 313 HIS A C 1
ATOM 2350 O O . HIS A 1 313 ? -10.901 -17.347 30.251 1.00 44.09 313 HIS A O 1
ATOM 2356 N N . VAL A 1 314 ? -12.747 -16.578 29.227 1.00 43.56 314 VAL A N 1
ATOM 2357 C CA . VAL A 1 314 ? -13.487 -17.838 29.286 1.00 43.56 314 VAL A CA 1
ATOM 2358 C C . VAL A 1 314 ? -12.787 -18.768 28.301 1.00 43.56 314 VAL A C 1
ATOM 2360 O O . VAL A 1 314 ? -13.118 -18.844 27.122 1.00 43.56 314 VAL A O 1
ATOM 2363 N N . VAL A 1 315 ? -11.726 -19.418 28.769 1.00 46.31 315 VAL A N 1
ATOM 2364 C CA . VAL A 1 315 ? -11.194 -20.620 28.164 1.00 46.31 315 VAL A CA 1
ATOM 2365 C C . VAL A 1 315 ? -12.267 -21.642 28.480 1.00 46.31 315 VAL A C 1
ATOM 2367 O O . VAL A 1 315 ? -12.259 -22.264 29.540 1.00 46.31 315 VAL A O 1
ATOM 2370 N N . ALA A 1 316 ? -13.254 -21.747 27.585 1.00 50.75 316 ALA A N 1
ATOM 2371 C CA . ALA A 1 316 ? -13.971 -22.996 27.426 1.00 50.75 316 ALA A CA 1
ATOM 2372 C C . ALA A 1 316 ? -12.884 -24.068 27.450 1.00 50.75 316 ALA A C 1
ATOM 2374 O O . ALA A 1 316 ? -11.947 -23.982 26.651 1.00 50.75 316 ALA A O 1
ATOM 2375 N N . GLN A 1 317 ? -12.921 -24.955 28.448 1.00 50.00 317 GLN A N 1
ATOM 2376 C CA . GLN A 1 317 ? -12.013 -26.088 28.501 1.00 50.00 317 GLN A CA 1
ATOM 2377 C C . GLN A 1 317 ? -12.220 -26.816 27.183 1.00 50.00 317 GLN A C 1
ATOM 2379 O O . GLN A 1 317 ? -13.250 -27.446 26.960 1.00 50.00 317 GLN A O 1
ATOM 2384 N N . LYS A 1 318 ? -11.308 -26.565 26.247 1.00 69.38 318 LYS A N 1
ATOM 2385 C CA . LYS A 1 318 ? -11.417 -27.074 24.900 1.00 69.38 318 LYS A CA 1
ATOM 2386 C C . LYS A 1 318 ? -11.131 -28.552 25.048 1.00 69.38 318 LYS A C 1
ATOM 2388 O O . LYS A 1 318 ? -9.990 -28.928 25.299 1.00 69.38 318 LYS A O 1
ATOM 2393 N N . GLU A 1 319 ? -12.186 -29.356 25.021 1.00 80.69 319 GLU A N 1
ATOM 2394 C CA . GLU A 1 319 ? -12.070 -30.805 25.027 1.00 80.69 319 GLU A CA 1
ATOM 2395 C C . GLU A 1 319 ? -11.260 -31.199 23.796 1.00 80.69 319 GLU A C 1
ATOM 2397 O O . GLU A 1 319 ? -11.744 -31.136 22.659 1.00 80.69 319 GLU A O 1
ATOM 2402 N N . TYR A 1 320 ? -9.995 -31.537 24.026 1.00 86.94 320 TYR A N 1
ATOM 2403 C CA . TYR A 1 320 ? -9.153 -32.094 22.988 1.00 86.94 320 TYR A CA 1
ATOM 2404 C C . TYR A 1 320 ? -9.727 -33.453 22.576 1.00 86.94 320 TYR A C 1
ATOM 2406 O O . TYR A 1 320 ? -10.305 -34.179 23.380 1.00 86.94 320 TYR A O 1
ATOM 2414 N N . ALA A 1 321 ? -9.614 -33.783 21.298 1.00 86.44 321 ALA A N 1
ATOM 2415 C CA . ALA A 1 321 ? -9.948 -35.094 20.787 1.00 86.44 321 ALA A CA 1
ATOM 2416 C C . ALA A 1 321 ? -8.982 -36.122 21.395 1.00 86.44 321 ALA A C 1
ATOM 2418 O O . ALA A 1 321 ? -7.768 -35.999 21.213 1.00 86.44 321 ALA A O 1
ATOM 2419 N N . ASP A 1 322 ? -9.518 -37.160 22.040 1.00 89.25 322 ASP A N 1
ATOM 2420 C CA . ASP A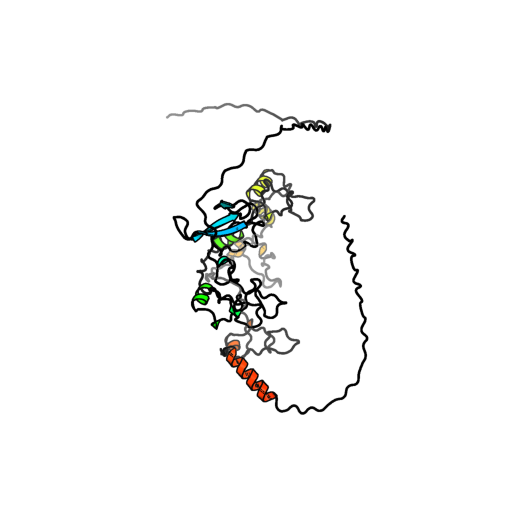 1 322 ? -8.762 -38.295 22.599 1.00 89.25 322 ASP A CA 1
ATOM 2421 C C . ASP A 1 322 ? -8.253 -39.260 21.508 1.00 89.25 322 ASP A C 1
ATOM 2423 O O . ASP A 1 322 ? -8.272 -40.482 21.649 1.00 89.25 322 ASP A O 1
ATOM 2427 N N . CYS A 1 323 ? -7.836 -38.726 20.360 1.00 91.44 323 CYS A N 1
ATOM 2428 C CA . CYS A 1 323 ? -7.270 -39.526 19.283 1.00 91.44 323 CYS A CA 1
ATOM 2429 C C . CYS A 1 323 ? -5.776 -39.738 19.548 1.00 91.44 323 CYS A C 1
ATOM 2431 O O . CYS A 1 323 ? -5.070 -38.756 19.781 1.00 91.44 323 CYS A O 1
ATOM 2433 N N . PRO A 1 324 ? -5.266 -40.980 19.481 1.00 91.81 324 PRO A N 1
ATOM 2434 C CA . PRO A 1 324 ? -3.844 -41.246 19.685 1.00 91.81 324 PRO A CA 1
ATOM 2435 C C . PRO A 1 324 ? -2.977 -40.631 18.575 1.00 91.81 324 PRO A C 1
ATOM 2437 O O . PRO A 1 324 ? -1.867 -40.184 18.853 1.00 91.81 324 PRO A O 1
ATOM 2440 N N . HIS A 1 325 ? -3.505 -40.553 17.347 1.00 93.69 325 HIS A N 1
ATOM 2441 C CA . HIS A 1 325 ? -2.853 -39.973 16.171 1.00 93.69 325 HIS A CA 1
ATOM 2442 C C . HIS A 1 325 ? -3.874 -39.197 15.330 1.00 93.69 325 HIS A C 1
ATOM 2444 O O . HIS A 1 325 ? -5.043 -39.583 15.250 1.00 93.69 325 HIS A O 1
ATOM 2450 N N . PHE A 1 326 ? -3.447 -38.096 14.712 1.00 94.31 326 PHE A N 1
ATOM 2451 C CA . PHE A 1 326 ? -4.260 -37.385 13.728 1.00 94.31 326 PHE A CA 1
ATOM 2452 C C . PHE A 1 326 ? -4.165 -38.104 12.377 1.00 94.31 326 PHE A C 1
ATOM 2454 O O . PHE A 1 326 ? -3.124 -38.067 11.745 1.00 94.31 326 PHE A O 1
ATOM 2461 N N . GLU A 1 327 ? -5.248 -38.722 11.907 1.00 94.06 327 GLU A N 1
ATOM 2462 C CA . GLU A 1 327 ? -5.317 -39.266 10.545 1.00 94.06 327 GLU A CA 1
ATOM 2463 C C . GLU A 1 327 ? -6.225 -38.383 9.693 1.00 94.06 327 GLU A C 1
ATOM 2465 O O . GLU A 1 327 ? -7.423 -38.279 9.968 1.00 94.06 327 GLU A O 1
ATOM 2470 N N . LEU A 1 328 ? -5.675 -37.752 8.650 1.00 94.62 328 LEU A N 1
ATOM 2471 C CA . LEU A 1 328 ? -6.460 -36.930 7.729 1.00 94.62 328 LEU A CA 1
ATOM 2472 C C . LEU A 1 328 ? -7.545 -37.782 7.051 1.00 94.62 328 LEU A C 1
ATOM 2474 O O . LEU A 1 328 ? -7.248 -38.790 6.408 1.00 94.62 328 LEU A O 1
ATOM 2478 N N . ASN A 1 329 ? -8.806 -37.371 7.177 1.00 93.62 329 ASN A N 1
ATOM 2479 C CA . ASN A 1 329 ? -9.904 -38.011 6.473 1.00 93.62 329 ASN A CA 1
ATOM 2480 C C . ASN A 1 329 ? -9.817 -37.676 4.974 1.00 93.62 329 ASN A C 1
ATOM 2482 O O . ASN A 1 329 ? -9.858 -36.507 4.594 1.00 93.62 329 ASN A O 1
ATOM 2486 N N . MET A 1 330 ? -9.684 -38.706 4.137 1.00 92.62 330 MET A N 1
ATOM 2487 C CA . MET A 1 330 ? -9.576 -38.585 2.676 1.00 92.62 330 MET A CA 1
ATOM 2488 C C . MET A 1 330 ? -10.926 -38.782 1.965 1.00 92.62 330 MET A C 1
ATOM 2490 O O . MET A 1 330 ? -10.959 -38.901 0.741 1.00 92.62 330 MET A O 1
ATOM 2494 N N . ASP A 1 331 ? -12.034 -38.848 2.710 1.00 92.81 331 ASP A N 1
ATOM 2495 C CA . ASP A 1 331 ? -13.380 -38.899 2.140 1.00 92.81 331 ASP A CA 1
ATOM 2496 C C . ASP A 1 331 ? -13.717 -37.558 1.451 1.00 92.81 331 ASP A C 1
ATOM 2498 O O . ASP A 1 331 ? -13.731 -36.522 2.122 1.00 92.81 331 ASP A O 1
ATOM 2502 N N . PRO A 1 332 ? -14.007 -37.537 0.135 1.00 90.00 332 PRO A N 1
ATOM 2503 C CA . PRO A 1 332 ? -14.371 -36.316 -0.585 1.00 90.00 332 PRO A CA 1
ATOM 2504 C C . PRO A 1 332 ? -15.675 -35.669 -0.093 1.00 90.00 332 PRO A C 1
ATOM 2506 O O . PRO A 1 332 ? -15.932 -34.511 -0.423 1.00 90.00 332 PRO A O 1
ATOM 2509 N N . ALA A 1 333 ? -16.499 -36.383 0.681 1.00 91.62 333 ALA A N 1
ATOM 2510 C CA . ALA A 1 333 ? -17.685 -35.825 1.326 1.00 91.62 333 ALA A CA 1
ATOM 2511 C C . ALA A 1 333 ? -17.385 -35.130 2.669 1.00 91.62 333 ALA A C 1
ATOM 2513 O O . ALA A 1 333 ? -18.229 -34.382 3.168 1.00 91.62 333 ALA A O 1
ATOM 2514 N N . ALA A 1 334 ? -16.208 -35.348 3.266 1.00 89.62 334 ALA A N 1
ATOM 2515 C CA . ALA A 1 334 ? -15.819 -34.711 4.519 1.00 89.62 334 ALA A CA 1
ATOM 2516 C C . ALA A 1 334 ? -15.175 -33.328 4.278 1.00 89.62 334 ALA A C 1
ATOM 2518 O O . ALA A 1 334 ? -14.507 -33.115 3.264 1.00 89.62 334 ALA A O 1
ATOM 2519 N N . PRO A 1 335 ? -15.318 -32.364 5.210 1.00 88.44 335 PRO A N 1
ATOM 2520 C CA . PRO A 1 335 ? -14.616 -31.089 5.114 1.00 88.44 335 PRO A CA 1
ATOM 2521 C C . PRO A 1 335 ? -13.098 -31.318 5.112 1.00 88.44 335 PRO A C 1
ATOM 2523 O O . PRO A 1 335 ? -12.571 -32.000 5.998 1.00 88.44 335 PRO A O 1
ATOM 2526 N N . PHE A 1 336 ? -12.388 -30.728 4.146 1.00 90.88 336 PHE A N 1
ATOM 2527 C CA . PHE A 1 336 ? -10.927 -30.816 4.063 1.00 90.88 336 PHE A CA 1
ATOM 2528 C C . PHE A 1 336 ? -10.267 -30.438 5.398 1.00 90.88 336 PHE A C 1
ATOM 2530 O O . PHE A 1 336 ? -10.585 -29.408 5.992 1.00 90.88 336 PHE A O 1
ATOM 2537 N N . GLY A 1 337 ? -9.322 -31.262 5.861 1.00 89.62 337 GLY A N 1
ATOM 2538 C CA . GLY A 1 337 ? -8.591 -31.012 7.110 1.00 89.62 337 GLY A CA 1
ATOM 2539 C C . GLY A 1 337 ? -9.253 -31.561 8.380 1.00 89.62 337 GLY A C 1
ATOM 2540 O O . GLY A 1 337 ? -8.811 -31.227 9.484 1.00 89.62 337 GLY A O 1
ATOM 2541 N N . THR A 1 338 ? -10.289 -32.394 8.252 1.00 94.94 338 THR A N 1
ATOM 2542 C CA . THR A 1 338 ? -10.873 -33.141 9.378 1.00 94.94 338 THR A CA 1
ATOM 2543 C C . THR A 1 338 ? -10.129 -34.456 9.618 1.00 94.94 338 THR A C 1
ATOM 2545 O O . THR A 1 338 ? -9.688 -35.116 8.679 1.00 94.94 338 THR A O 1
ATOM 2548 N N . CYS A 1 339 ? -9.948 -34.828 10.886 1.00 96.25 339 CYS A N 1
ATOM 2549 C CA . CYS A 1 339 ? -9.430 -36.144 11.263 1.00 96.25 339 CYS A CA 1
ATOM 2550 C C . CYS A 1 339 ? -10.505 -37.216 11.018 1.00 96.25 339 CYS A C 1
ATOM 2552 O O . CYS A 1 339 ? -11.696 -36.899 11.006 1.00 96.25 339 CYS A O 1
ATOM 2554 N N . ARG A 1 340 ? -10.135 -38.496 10.904 1.00 95.50 340 ARG A N 1
ATOM 2555 C CA . ARG A 1 340 ? -11.096 -39.619 10.835 1.00 95.50 340 ARG A CA 1
ATOM 2556 C C . ARG A 1 340 ? -12.068 -39.681 12.019 1.00 95.50 340 ARG A C 1
ATOM 2558 O O . ARG A 1 340 ? -13.151 -40.234 11.878 1.00 95.50 340 ARG A O 1
ATOM 2565 N N . CYS A 1 341 ? -11.734 -39.068 13.156 1.00 94.00 341 CYS A N 1
ATOM 2566 C CA . CYS A 1 341 ? -12.652 -38.910 14.289 1.00 94.00 341 CYS A CA 1
ATOM 2567 C C . CYS A 1 341 ? -13.734 -37.827 14.087 1.00 94.00 341 CYS A C 1
ATOM 2569 O O . CYS A 1 341 ? -14.556 -37.605 14.973 1.00 94.00 341 CYS A O 1
ATOM 2571 N N . GLY A 1 342 ? -13.715 -37.109 12.959 1.00 94.19 342 GLY A N 1
ATOM 2572 C CA . GLY A 1 342 ? -14.654 -36.038 12.618 1.00 94.19 342 GLY A CA 1
ATOM 2573 C C . GLY A 1 342 ? -14.319 -34.667 13.215 1.00 94.19 342 GLY A C 1
ATOM 2574 O O . GLY A 1 342 ? -14.970 -33.683 12.870 1.00 94.19 342 GLY A O 1
ATOM 2575 N N . ARG A 1 343 ? -13.303 -34.562 14.083 1.00 94.00 343 ARG A N 1
ATOM 2576 C CA . ARG A 1 343 ? -12.860 -33.285 14.672 1.00 94.00 343 ARG A CA 1
ATOM 2577 C C . ARG A 1 343 ? -11.748 -32.632 13.851 1.00 94.00 343 ARG A C 1
ATOM 2579 O O . ARG A 1 343 ? -11.017 -33.299 13.115 1.00 94.00 343 ARG A O 1
ATOM 2586 N N . SER A 1 344 ? -11.615 -31.311 13.967 1.00 93.88 344 SER A N 1
ATOM 2587 C CA . SER A 1 344 ? -10.610 -30.558 13.215 1.00 93.88 344 SER A CA 1
ATOM 2588 C C . SER A 1 344 ? -9.199 -30.799 13.761 1.00 93.88 344 SER A C 1
ATOM 2590 O O . SER A 1 344 ? -9.009 -31.205 14.912 1.00 93.88 344 SER A O 1
ATOM 2592 N N . ARG A 1 345 ? -8.175 -30.491 12.957 1.00 93.25 345 ARG A N 1
ATOM 2593 C CA . ARG A 1 345 ? -6.768 -30.537 13.394 1.00 93.25 345 ARG A CA 1
ATOM 2594 C C . ARG A 1 345 ? -6.500 -29.701 14.656 1.00 93.25 345 ARG A C 1
ATOM 2596 O O . ARG A 1 345 ? -5.674 -30.090 15.470 1.00 93.25 345 ARG A O 1
ATOM 2603 N N . VAL A 1 346 ? -7.215 -28.586 14.843 1.00 92.75 346 VAL A N 1
ATOM 2604 C CA . VAL A 1 346 ? -7.044 -27.657 15.984 1.00 92.75 346 VAL A CA 1
ATOM 2605 C C . VAL A 1 346 ? -7.606 -28.228 17.291 1.00 92.75 346 VAL A C 1
ATOM 2607 O O . VAL A 1 346 ? -7.397 -27.663 18.364 1.00 92.75 346 VAL A O 1
ATOM 2610 N N . ASP A 1 347 ? -8.362 -29.319 17.211 1.00 94.06 347 ASP A N 1
ATOM 2611 C CA . ASP A 1 347 ? -8.965 -29.964 18.375 1.00 94.06 347 ASP A CA 1
ATOM 2612 C C . ASP A 1 347 ? -8.130 -31.149 18.863 1.00 94.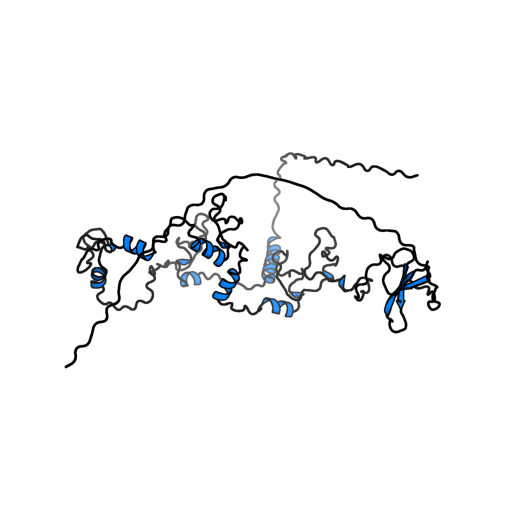06 347 ASP A C 1
ATOM 2614 O O . ASP A 1 347 ? -8.482 -31.754 19.862 1.00 94.06 347 ASP A O 1
ATOM 2618 N N . HIS A 1 348 ? -7.027 -31.492 18.198 1.00 93.62 348 HIS A N 1
ATOM 2619 C CA . HIS A 1 348 ? -6.147 -32.582 18.617 1.00 93.62 348 HIS A CA 1
ATOM 2620 C C . HIS A 1 348 ? -5.036 -32.066 19.533 1.00 93.62 348 HIS A C 1
ATOM 2622 O O . HIS A 1 348 ? -4.583 -30.929 19.400 1.00 93.62 348 HIS A O 1
ATOM 2628 N N . SER A 1 349 ? -4.594 -32.909 20.468 1.00 92.56 349 SER A N 1
ATOM 2629 C CA . SER A 1 349 ? -3.424 -32.604 21.291 1.00 92.56 349 SER A CA 1
ATOM 2630 C C . SER A 1 349 ? -2.156 -32.549 20.430 1.00 92.56 349 SER A C 1
ATOM 2632 O O . SER A 1 349 ? -2.055 -33.221 19.400 1.00 92.56 349 SER A O 1
ATOM 2634 N N . GLU A 1 350 ? -1.149 -31.783 20.860 1.00 88.19 350 GLU A N 1
ATOM 2635 C CA . GLU A 1 350 ? 0.146 -31.751 20.162 1.00 88.19 350 GLU A CA 1
ATOM 2636 C C . GLU A 1 350 ? 0.795 -33.140 20.079 1.00 88.19 350 GLU A C 1
ATOM 2638 O O . GLU A 1 350 ? 1.445 -33.445 19.085 1.00 88.19 350 GLU A O 1
ATOM 2643 N N . ALA A 1 351 ? 0.562 -34.012 21.067 1.00 88.62 351 ALA A N 1
ATOM 2644 C CA . ALA A 1 351 ? 1.040 -35.394 21.048 1.00 88.62 351 ALA A CA 1
ATOM 2645 C C . ALA A 1 351 ? 0.430 -36.202 19.889 1.00 88.62 351 ALA A C 1
ATOM 2647 O O . ALA A 1 351 ? 1.157 -36.898 19.182 1.00 88.62 351 ALA A O 1
ATOM 2648 N N . ALA A 1 352 ? -0.875 -36.055 19.643 1.00 89.44 352 ALA A N 1
ATOM 2649 C CA . ALA A 1 352 ? -1.557 -36.716 18.531 1.00 89.44 352 ALA A CA 1
ATOM 2650 C C . ALA A 1 352 ? -1.089 -36.198 17.160 1.00 89.44 352 ALA A C 1
ATOM 2652 O O . ALA A 1 352 ? -1.046 -36.956 16.193 1.00 89.44 352 ALA A O 1
ATOM 2653 N N . LEU A 1 353 ? -0.711 -34.916 17.081 1.00 90.69 353 LEU A N 1
ATOM 2654 C CA . LEU A 1 353 ? -0.146 -34.302 15.874 1.00 90.69 353 LEU A CA 1
ATOM 2655 C C . LEU A 1 353 ? 1.327 -34.674 15.650 1.00 90.69 353 LEU A C 1
ATOM 2657 O O . LEU A 1 353 ? 1.763 -34.741 14.506 1.00 90.69 353 LEU A O 1
ATOM 2661 N N . ALA A 1 354 ? 2.097 -34.890 16.719 1.00 85.62 354 ALA A N 1
ATOM 2662 C CA . ALA A 1 354 ? 3.516 -35.244 16.650 1.00 85.62 354 ALA A CA 1
ATOM 2663 C C . ALA A 1 354 ? 3.744 -36.735 16.376 1.00 85.62 354 ALA A C 1
ATOM 2665 O O . ALA A 1 354 ? 4.761 -37.112 15.796 1.00 85.62 354 ALA A O 1
ATOM 2666 N N . ALA A 1 355 ? 2.810 -37.582 16.805 1.00 79.56 355 ALA A N 1
ATOM 2667 C CA . ALA A 1 355 ? 2.887 -39.022 16.617 1.00 79.56 355 ALA A CA 1
ATOM 2668 C C . ALA A 1 355 ? 2.409 -39.482 15.230 1.00 79.56 355 ALA A C 1
ATOM 2670 O O . ALA A 1 355 ? 2.615 -40.640 14.871 1.00 79.56 355 ALA A O 1
ATOM 2671 N N . ASP A 1 356 ? 1.859 -38.563 14.431 1.00 67.31 356 ASP A N 1
ATOM 2672 C CA . ASP A 1 356 ? 1.751 -38.703 12.982 1.00 67.31 356 ASP A CA 1
ATOM 2673 C C . ASP A 1 356 ? 3.174 -38.604 12.401 1.00 67.31 356 ASP A C 1
ATOM 2675 O O . ASP A 1 356 ? 3.609 -37.595 11.847 1.00 67.31 356 ASP A O 1
ATOM 2679 N N . GLY A 1 357 ? 3.950 -39.662 12.657 1.00 53.78 357 GLY A N 1
ATOM 2680 C CA . GLY A 1 357 ? 5.361 -39.845 12.338 1.00 53.78 357 GLY A CA 1
ATOM 2681 C C . GLY A 1 357 ? 5.631 -39.942 10.842 1.00 53.78 357 GLY A C 1
ATOM 2682 O O . GLY A 1 357 ? 6.574 -40.617 10.430 1.00 53.78 357 GLY A O 1
ATOM 2683 N N . ALA A 1 358 ? 4.841 -39.247 10.021 1.00 51.09 358 ALA A N 1
ATOM 2684 C CA . ALA A 1 358 ? 5.340 -38.742 8.764 1.00 51.09 358 ALA A CA 1
ATOM 2685 C C . ALA A 1 358 ? 6.650 -38.015 9.098 1.00 51.09 358 ALA A C 1
ATOM 2687 O O . ALA A 1 358 ? 6.632 -37.061 9.884 1.00 51.09 358 ALA A O 1
ATOM 2688 N N . PRO A 1 359 ? 7.805 -38.477 8.593 1.00 44.53 359 PRO A N 1
ATOM 2689 C CA . PRO A 1 359 ? 9.062 -37.824 8.877 1.00 44.53 359 PRO A CA 1
ATOM 2690 C C . PRO A 1 359 ? 8.955 -36.389 8.363 1.00 44.53 359 PRO A C 1
ATOM 2692 O O . PRO A 1 359 ? 9.160 -36.112 7.190 1.00 44.53 359 PRO A O 1
ATOM 2695 N N . HIS A 1 360 ? 8.700 -35.448 9.271 1.00 48.19 360 HIS A N 1
ATOM 2696 C CA . HIS A 1 360 ? 8.947 -34.025 9.078 1.00 48.19 360 HIS A CA 1
ATOM 2697 C C . HIS A 1 360 ? 10.455 -33.727 9.120 1.00 48.19 360 HIS A C 1
ATOM 2699 O O . HIS A 1 360 ? 10.874 -32.584 9.294 1.00 48.19 360 HIS A O 1
ATOM 2705 N N . HIS A 1 361 ? 11.296 -34.715 8.797 1.00 42.00 361 HIS A N 1
ATOM 2706 C CA . HIS A 1 361 ? 12.323 -34.420 7.821 1.00 42.00 361 HIS A CA 1
ATOM 2707 C C . HIS A 1 361 ? 11.573 -34.002 6.553 1.00 42.00 361 HIS A C 1
ATOM 2709 O O . HIS A 1 361 ? 11.294 -34.804 5.667 1.00 42.00 361 HIS A O 1
ATOM 2715 N N . ALA A 1 362 ? 11.275 -32.703 6.440 1.00 45.25 362 ALA A N 1
ATOM 2716 C CA . ALA A 1 362 ? 11.409 -32.074 5.146 1.00 45.25 362 ALA A CA 1
ATOM 2717 C C . ALA A 1 362 ? 12.783 -32.536 4.676 1.00 45.25 362 ALA A C 1
ATOM 2719 O O . ALA A 1 362 ? 13.820 -32.087 5.177 1.00 45.25 362 ALA A O 1
ATOM 2720 N N . ILE A 1 363 ? 12.788 -33.571 3.844 1.00 45.47 363 ILE A N 1
ATOM 2721 C CA . ILE A 1 363 ? 13.971 -33.996 3.160 1.00 45.47 363 ILE A CA 1
ATOM 2722 C C . ILE A 1 363 ? 14.300 -32.735 2.377 1.00 45.47 363 ILE A C 1
ATOM 2724 O O . ILE A 1 363 ? 13.654 -32.423 1.379 1.00 45.47 363 ILE A O 1
ATOM 2728 N N . ARG A 1 364 ? 15.259 -31.951 2.881 1.00 44.97 364 ARG A N 1
ATOM 2729 C CA . ARG A 1 364 ? 15.941 -30.908 2.125 1.00 44.97 364 ARG A CA 1
ATOM 2730 C C . ARG A 1 364 ? 16.793 -31.619 1.073 1.00 44.97 364 ARG A C 1
ATOM 2732 O O . ARG A 1 364 ? 17.989 -31.385 0.983 1.00 44.97 364 ARG A O 1
ATOM 2739 N N . LYS A 1 365 ? 16.170 -32.497 0.284 1.00 56.00 365 LYS A N 1
ATOM 2740 C CA . LYS A 1 365 ? 16.623 -32.797 -1.054 1.00 56.00 365 LYS A CA 1
ATOM 2741 C C . LYS A 1 365 ? 16.548 -31.445 -1.721 1.00 56.00 365 LYS A C 1
ATOM 2743 O O . LYS A 1 365 ? 15.485 -30.816 -1.773 1.00 56.00 365 LYS A O 1
ATOM 2748 N N . ASN A 1 366 ? 17.703 -30.931 -2.117 1.00 65.25 366 ASN A N 1
ATOM 2749 C CA . ASN A 1 366 ? 17.693 -29.769 -2.980 1.00 65.25 366 ASN A CA 1
ATOM 2750 C C . ASN A 1 366 ? 16.832 -30.125 -4.211 1.00 65.25 366 ASN A C 1
ATOM 2752 O O . ASN A 1 366 ? 16.645 -31.296 -4.552 1.00 65.25 366 ASN A O 1
ATOM 2756 N N . SER A 1 367 ? 16.274 -29.125 -4.880 1.00 68.81 367 SER A N 1
ATOM 2757 C CA . SER A 1 367 ? 15.409 -29.348 -6.045 1.00 68.81 367 SER A CA 1
ATOM 2758 C C . SER A 1 367 ? 16.072 -30.160 -7.174 1.00 68.81 367 SER A C 1
ATOM 2760 O O . SER A 1 367 ? 15.373 -30.614 -8.077 1.00 68.81 367 SER A O 1
ATOM 2762 N N . CYS A 1 368 ? 17.395 -30.357 -7.128 1.00 72.94 368 CYS A N 1
ATOM 2763 C CA . CYS A 1 368 ? 18.169 -31.159 -8.067 1.00 72.94 368 CYS A CA 1
ATOM 2764 C C . CYS A 1 368 ? 18.071 -32.669 -7.768 1.00 72.94 368 CYS A C 1
ATOM 2766 O O . CYS A 1 368 ? 17.884 -33.462 -8.687 1.00 72.94 368 CYS A O 1
ATOM 2768 N N . GLU A 1 369 ? 18.110 -33.083 -6.497 1.00 77.50 369 GLU A N 1
ATOM 2769 C CA . GLU A 1 369 ? 17.966 -34.498 -6.113 1.00 77.50 369 GLU A CA 1
ATOM 2770 C C . GLU A 1 369 ? 16.570 -35.047 -6.406 1.00 77.50 369 GLU A C 1
ATOM 2772 O O . GLU A 1 369 ? 16.448 -36.150 -6.932 1.00 77.50 369 GLU A O 1
ATOM 2777 N N . VAL A 1 370 ? 15.519 -34.262 -6.141 1.00 83.25 370 VAL A N 1
ATOM 2778 C CA . VAL A 1 370 ? 14.134 -34.663 -6.458 1.00 83.25 370 VAL A CA 1
ATOM 2779 C C . VAL A 1 370 ? 13.961 -34.887 -7.964 1.00 83.25 370 VAL A C 1
ATOM 2781 O O . VAL A 1 370 ? 13.236 -35.787 -8.384 1.00 83.25 370 VAL A O 1
ATOM 2784 N N . ARG A 1 371 ? 14.653 -34.088 -8.787 1.00 80.50 371 ARG A N 1
ATOM 2785 C CA . ARG A 1 371 ? 14.581 -34.186 -10.247 1.00 80.50 371 ARG A CA 1
ATOM 2786 C C . ARG A 1 371 ? 15.300 -35.433 -10.771 1.00 80.50 371 ARG A C 1
ATOM 2788 O O . ARG A 1 371 ? 14.704 -36.157 -11.558 1.00 80.50 371 ARG A O 1
ATOM 2795 N N . ARG A 1 372 ? 16.496 -35.748 -10.250 1.00 87.56 372 ARG A N 1
ATOM 2796 C CA . ARG A 1 372 ? 17.196 -37.014 -10.560 1.00 87.56 372 ARG A CA 1
ATOM 2797 C C . ARG A 1 372 ? 16.382 -38.244 -10.178 1.00 87.56 372 ARG A C 1
ATOM 2799 O O . ARG A 1 372 ? 16.368 -39.216 -10.920 1.00 87.56 372 ARG A O 1
ATOM 2806 N N . GLU A 1 373 ? 15.705 -38.213 -9.032 1.00 89.88 373 GLU A N 1
ATOM 2807 C CA . GLU A 1 373 ? 14.856 -39.331 -8.603 1.00 89.88 373 GLU A CA 1
ATOM 2808 C C . GLU A 1 373 ? 13.642 -39.530 -9.521 1.00 89.88 373 GLU A C 1
ATOM 2810 O O . GLU A 1 373 ? 13.248 -40.666 -9.776 1.00 89.88 373 GLU A O 1
ATOM 2815 N N . MET A 1 374 ? 13.050 -38.441 -10.021 1.00 84.56 374 MET A N 1
ATOM 2816 C CA . MET A 1 374 ? 11.927 -38.502 -10.963 1.00 84.56 374 MET A CA 1
ATOM 2817 C C . MET A 1 374 ? 12.363 -38.994 -12.349 1.00 84.56 374 MET A C 1
ATOM 2819 O O . MET A 1 374 ? 11.661 -39.824 -12.923 1.00 84.56 374 MET A O 1
ATOM 2823 N N . GLU A 1 375 ? 13.521 -38.557 -12.856 1.00 87.50 375 GLU A N 1
ATOM 2824 C CA . GLU A 1 375 ? 14.099 -39.067 -14.113 1.00 87.50 375 GLU A CA 1
ATOM 2825 C C . GLU A 1 375 ? 14.456 -40.555 -14.007 1.00 87.50 375 GLU A C 1
ATOM 2827 O O . GLU A 1 375 ? 14.031 -41.347 -14.845 1.00 87.50 375 GLU A O 1
ATOM 2832 N N . ALA A 1 376 ? 15.120 -40.972 -12.924 1.00 85.25 376 ALA A N 1
ATOM 2833 C CA . ALA A 1 376 ? 15.437 -42.382 -12.690 1.00 85.25 376 ALA A CA 1
ATOM 2834 C C . ALA A 1 376 ? 14.173 -43.260 -12.586 1.00 85.25 376 ALA A C 1
ATOM 2836 O O . ALA A 1 376 ? 14.150 -44.398 -13.057 1.00 85.25 376 ALA A O 1
ATOM 2837 N N . LYS A 1 377 ? 13.086 -42.732 -12.004 1.00 85.06 377 LYS A N 1
ATOM 2838 C CA . LYS A 1 377 ? 11.789 -43.426 -11.975 1.00 85.06 377 LYS A CA 1
ATOM 2839 C C . LYS A 1 377 ? 11.109 -43.473 -13.341 1.00 85.06 377 LYS A C 1
ATOM 2841 O O . LYS A 1 377 ? 10.469 -44.476 -13.646 1.00 85.06 377 LYS A O 1
ATOM 2846 N N . GLN A 1 378 ? 11.237 -42.435 -14.166 1.00 80.81 378 GLN A N 1
ATOM 2847 C CA . GLN A 1 378 ? 10.720 -42.456 -15.537 1.00 80.81 378 GLN A CA 1
ATOM 2848 C C . GLN A 1 378 ? 11.430 -43.505 -16.399 1.00 80.81 378 GLN A C 1
ATOM 2850 O O . GLN A 1 378 ? 10.758 -44.213 -17.147 1.00 80.81 378 GLN A O 1
ATOM 2855 N N . GLU A 1 379 ? 12.743 -43.678 -16.239 1.00 79.50 379 GLU A N 1
ATOM 2856 C CA . GLU A 1 379 ? 13.485 -44.754 -16.910 1.00 79.50 379 GLU A CA 1
ATOM 2857 C C . GLU A 1 379 ? 13.027 -46.147 -16.449 1.00 79.50 379 GLU A C 1
ATOM 2859 O O . GLU A 1 379 ? 12.908 -47.063 -17.263 1.00 79.50 379 GLU A O 1
ATOM 2864 N N . GLN A 1 380 ? 12.676 -46.303 -15.168 1.00 75.06 380 GLN A N 1
ATOM 2865 C CA . GLN A 1 380 ? 12.131 -47.559 -14.640 1.00 75.06 380 GLN A CA 1
ATOM 2866 C C . GLN A 1 380 ? 10.719 -47.884 -15.145 1.00 75.06 380 GLN A C 1
ATOM 2868 O O . GLN A 1 380 ? 10.389 -49.055 -15.313 1.00 75.06 380 GLN A O 1
ATOM 2873 N N . ILE A 1 381 ? 9.883 -46.875 -15.395 1.00 70.50 381 ILE A N 1
ATOM 2874 C CA . ILE A 1 381 ? 8.495 -47.070 -15.846 1.00 70.50 381 ILE A CA 1
ATOM 2875 C C . ILE A 1 381 ? 8.419 -47.269 -17.376 1.00 70.50 381 ILE A C 1
ATOM 2877 O O . ILE A 1 381 ? 7.455 -47.839 -17.884 1.00 70.50 381 ILE A O 1
ATOM 2881 N N . GLY A 1 382 ? 9.446 -46.858 -18.124 1.00 53.97 382 GLY A N 1
ATOM 2882 C CA . GLY A 1 382 ? 9.442 -46.834 -19.590 1.00 53.97 382 GLY A CA 1
ATOM 2883 C C . GLY A 1 382 ? 9.649 -48.162 -20.334 1.00 53.97 382 GLY A C 1
ATOM 2884 O O . GLY A 1 382 ? 9.701 -48.126 -21.560 1.00 53.97 382 GLY A O 1
ATOM 2885 N N . THR A 1 383 ? 9.777 -49.321 -19.674 1.00 51.78 383 THR A N 1
ATOM 2886 C CA . THR A 1 383 ? 10.173 -50.574 -20.366 1.00 51.78 383 THR A CA 1
ATOM 2887 C C . THR A 1 383 ? 9.088 -51.637 -20.541 1.00 51.78 383 THR A C 1
ATOM 2889 O O . THR A 1 383 ? 9.330 -52.612 -21.247 1.00 51.78 383 THR A O 1
ATOM 2892 N N . THR A 1 384 ? 7.870 -51.462 -20.020 1.00 48.94 384 THR A N 1
ATOM 2893 C CA . THR A 1 384 ? 6.789 -52.446 -20.229 1.00 48.94 384 THR A CA 1
ATOM 2894 C C . THR A 1 384 ? 5.428 -51.783 -20.417 1.00 48.94 384 THR A C 1
ATOM 2896 O O . THR A 1 384 ? 4.601 -51.768 -19.509 1.00 48.94 384 THR A O 1
ATOM 2899 N N . VAL A 1 385 ? 5.164 -51.251 -21.610 1.00 43.38 385 VAL A N 1
ATOM 2900 C CA . VAL A 1 385 ? 3.784 -51.059 -22.080 1.00 43.38 385 VAL A CA 1
ATOM 2901 C C . VAL A 1 385 ? 3.676 -51.693 -23.461 1.00 43.38 385 VAL A C 1
ATOM 2903 O O . VAL A 1 385 ? 3.919 -51.062 -24.489 1.00 43.38 385 VAL A O 1
ATOM 2906 N N . GLU A 1 386 ? 3.347 -52.986 -23.465 1.00 47.06 386 GLU A N 1
ATOM 2907 C CA . GLU A 1 386 ? 2.864 -53.693 -24.647 1.00 47.06 386 GLU A CA 1
ATOM 2908 C C . GLU A 1 386 ? 1.544 -53.054 -25.093 1.00 47.06 386 GLU A C 1
ATOM 2910 O O . GLU A 1 386 ? 0.574 -52.941 -24.341 1.00 47.06 386 GLU A O 1
ATOM 2915 N N . THR A 1 387 ? 1.530 -52.574 -26.330 1.00 45.75 387 THR A N 1
ATOM 2916 C CA . THR A 1 387 ? 0.400 -51.871 -26.929 1.00 45.75 387 THR A CA 1
ATOM 2917 C C . THR A 1 387 ? -0.554 -52.874 -27.575 1.00 45.75 387 THR A C 1
ATOM 2919 O O . THR A 1 387 ? -0.325 -53.351 -28.684 1.00 45.75 387 THR A O 1
ATOM 2922 N N . HIS A 1 388 ? -1.677 -53.165 -26.916 1.00 39.69 388 HIS A N 1
ATOM 2923 C CA . HIS A 1 388 ? -2.835 -53.746 -27.597 1.00 39.69 388 HIS A CA 1
ATOM 2924 C C . HIS A 1 388 ? -3.635 -52.631 -28.282 1.00 39.69 388 HIS A C 1
ATOM 2926 O O . HIS A 1 388 ? -4.272 -51.799 -27.637 1.00 39.69 388 HIS A O 1
ATOM 2932 N N . GLY A 1 389 ? -3.563 -52.606 -29.614 1.00 41.28 389 GLY A N 1
ATOM 2933 C CA . GLY A 1 389 ? -4.258 -51.645 -30.464 1.00 41.28 389 GLY A CA 1
ATOM 2934 C C . GLY A 1 389 ? -5.774 -51.849 -30.474 1.00 41.28 389 GLY A C 1
ATOM 2935 O O . GLY A 1 389 ? -6.267 -52.894 -30.897 1.00 41.28 389 GLY A O 1
ATOM 2936 N N . ALA A 1 390 ? -6.512 -50.811 -30.082 1.00 38.53 390 ALA A N 1
ATOM 2937 C CA . ALA A 1 390 ? -7.950 -50.702 -30.288 1.00 38.53 390 ALA A CA 1
ATOM 2938 C C . ALA A 1 390 ? -8.244 -49.659 -31.376 1.00 38.53 390 ALA A C 1
ATOM 2940 O O . ALA A 1 390 ? -7.869 -48.491 -31.295 1.00 38.53 390 ALA A O 1
ATOM 2941 N N . LYS A 1 391 ? -8.908 -50.139 -32.424 1.00 49.12 391 LYS A N 1
ATOM 2942 C CA . LYS A 1 391 ? -9.335 -49.435 -33.633 1.00 49.12 391 LYS A CA 1
ATOM 2943 C C . LYS A 1 391 ? -10.582 -48.601 -33.315 1.00 49.12 391 LYS A C 1
ATOM 2945 O O . LYS A 1 391 ? -11.591 -49.174 -32.917 1.00 49.12 391 LYS A O 1
ATOM 2950 N N . VAL A 1 392 ? -10.546 -47.283 -33.526 1.00 41.38 392 VAL A N 1
ATOM 2951 C CA . VAL A 1 392 ? -11.738 -46.416 -33.434 1.00 41.38 392 VAL A CA 1
ATOM 2952 C C . VAL A 1 392 ? -11.861 -45.590 -34.715 1.00 41.38 392 VAL A C 1
ATOM 2954 O O . VAL A 1 392 ? -10.893 -44.982 -35.164 1.00 41.38 392 VAL A O 1
ATOM 2957 N N . GLY A 1 393 ? -13.038 -45.662 -35.344 1.00 38.50 393 GLY A N 1
ATOM 2958 C CA . GLY A 1 393 ? -13.367 -45.011 -36.614 1.00 38.50 393 GLY A CA 1
ATOM 2959 C C . GLY A 1 393 ? -13.729 -43.522 -36.484 1.00 38.50 393 GLY A C 1
ATOM 2960 O O . GLY A 1 393 ? -13.879 -43.017 -35.372 1.00 38.50 393 GLY A O 1
ATOM 2961 N N . PRO A 1 394 ? -13.868 -42.811 -37.619 1.00 47.38 394 PRO A N 1
ATOM 2962 C CA . PRO A 1 394 ? -13.904 -41.353 -37.655 1.00 47.38 394 PRO A CA 1
ATOM 2963 C C . PRO A 1 394 ? -15.319 -40.795 -37.442 1.00 47.38 394 PRO A C 1
ATOM 2965 O O . PRO A 1 394 ? -16.262 -41.199 -38.120 1.00 47.38 394 PRO A O 1
ATOM 2968 N N . GLN A 1 395 ? -15.450 -39.801 -36.559 1.00 37.84 395 GLN A N 1
ATOM 2969 C CA . GLN A 1 395 ? -16.600 -38.895 -36.520 1.00 37.84 395 GLN A CA 1
ATOM 2970 C C . GLN A 1 395 ? -16.190 -37.509 -37.021 1.00 37.84 395 GLN A C 1
ATOM 2972 O O . GLN A 1 395 ? -15.246 -36.891 -36.532 1.00 37.84 395 GLN A O 1
ATOM 2977 N N . ALA A 1 396 ? -16.920 -37.056 -38.035 1.00 44.88 396 ALA A N 1
ATOM 2978 C CA . ALA A 1 396 ? -16.816 -35.751 -38.656 1.00 44.88 396 ALA A CA 1
ATOM 2979 C C . ALA A 1 396 ? -17.513 -34.684 -37.801 1.00 44.88 396 ALA A C 1
ATOM 2981 O O . ALA A 1 396 ? -18.681 -34.845 -37.461 1.00 44.88 396 ALA A O 1
ATOM 2982 N N . HIS A 1 397 ? -16.841 -33.561 -37.543 1.00 40.00 397 HIS A N 1
ATOM 2983 C CA . HIS A 1 397 ? -17.498 -32.311 -37.161 1.00 40.00 397 HIS A CA 1
ATOM 2984 C C . HIS A 1 397 ? -16.909 -31.146 -37.962 1.00 40.00 397 HIS A C 1
ATOM 2986 O O . HIS A 1 397 ? -15.694 -30.981 -38.067 1.00 40.00 397 HIS A O 1
ATOM 2992 N N . GLY A 1 398 ? -17.817 -30.403 -38.599 1.00 35.03 398 GLY A N 1
ATOM 2993 C CA . GLY A 1 398 ? -17.549 -29.374 -39.595 1.00 35.03 398 GLY A CA 1
ATOM 2994 C C . GLY A 1 398 ? -16.924 -28.101 -39.031 1.00 35.03 398 GLY A C 1
ATOM 2995 O O . GLY A 1 398 ? -17.258 -27.649 -37.937 1.00 35.03 398 GLY A O 1
ATOM 2996 N N . SER A 1 399 ? -16.041 -27.507 -39.834 1.00 38.47 399 SER A N 1
ATOM 2997 C CA . SER A 1 399 ? -15.466 -26.188 -39.599 1.00 38.47 399 SER A CA 1
ATOM 2998 C C . SER A 1 399 ? -16.328 -25.112 -40.267 1.00 38.47 399 SER A C 1
ATOM 3000 O O . SER A 1 399 ? -16.740 -25.239 -41.422 1.00 38.47 399 SER A O 1
ATOM 3002 N N . VAL A 1 400 ? -16.609 -24.036 -39.532 1.00 40.38 400 VAL A N 1
ATOM 3003 C CA . VAL A 1 400 ? -17.233 -22.822 -40.066 1.00 40.38 400 VAL A CA 1
ATOM 3004 C C . VAL A 1 400 ? -16.130 -21.788 -40.263 1.00 40.38 400 VAL A C 1
ATOM 3006 O O . VAL A 1 400 ? -15.463 -21.368 -39.321 1.00 40.38 400 VAL A O 1
ATOM 3009 N N . SER A 1 401 ? -15.916 -21.427 -41.526 1.00 39.44 401 SER A N 1
ATOM 3010 C CA . SER A 1 401 ? -14.903 -20.488 -42.003 1.00 39.44 401 SER A CA 1
ATOM 3011 C C . SER A 1 401 ? -15.414 -19.046 -41.884 1.00 39.44 401 SER A C 1
ATOM 3013 O O . SER A 1 401 ? -16.397 -18.686 -42.530 1.00 39.44 401 SER A O 1
ATOM 3015 N N . SER A 1 402 ? -14.746 -18.211 -41.081 1.00 44.03 402 SER A N 1
ATOM 3016 C CA . SER A 1 402 ? -14.991 -16.763 -41.025 1.00 44.03 402 SER A CA 1
ATOM 3017 C C . SER A 1 402 ? -13.963 -16.031 -41.892 1.00 44.03 402 SER A C 1
ATOM 3019 O O . SER A 1 402 ? -12.767 -16.034 -41.604 1.00 44.03 402 SER A O 1
ATOM 3021 N N . ARG A 1 403 ? -14.433 -15.438 -42.997 1.00 44.94 403 ARG A N 1
ATOM 3022 C CA . ARG A 1 403 ? -13.648 -14.603 -43.918 1.00 44.94 403 ARG A CA 1
ATOM 3023 C C . ARG A 1 403 ? -13.667 -13.150 -43.439 1.00 44.94 403 ARG A C 1
ATOM 3025 O O . ARG A 1 403 ? -14.708 -12.504 -43.527 1.00 44.94 403 ARG A O 1
ATOM 3032 N N . TYR A 1 404 ? -12.516 -12.604 -43.056 1.00 44.38 404 TYR A N 1
ATOM 3033 C CA . TYR A 1 404 ? -12.303 -11.154 -43.000 1.00 44.38 404 TYR A CA 1
ATOM 3034 C C . TYR A 1 404 ? -11.742 -10.667 -44.344 1.00 44.38 404 TYR A C 1
ATOM 3036 O O . TYR A 1 404 ? -10.712 -11.147 -44.812 1.00 44.38 404 TYR A O 1
ATOM 3044 N N . ARG A 1 405 ? -12.454 -9.736 -44.991 1.00 49.62 405 ARG A N 1
ATOM 3045 C CA . ARG A 1 405 ? -12.023 -9.048 -46.217 1.00 49.62 405 ARG A CA 1
ATOM 3046 C C . ARG A 1 405 ? -11.103 -7.880 -45.853 1.00 49.62 405 ARG A C 1
ATOM 3048 O O . ARG A 1 405 ? -11.533 -6.961 -45.162 1.00 49.62 405 ARG A O 1
ATOM 3055 N N . TYR A 1 406 ? -9.880 -7.904 -46.372 1.00 40.12 406 TYR A N 1
ATOM 3056 C CA . TYR A 1 406 ? -8.979 -6.752 -46.439 1.00 40.12 406 TYR A CA 1
ATOM 3057 C C . TYR A 1 406 ? -9.484 -5.773 -47.514 1.00 40.12 406 TYR A C 1
ATOM 3059 O O . TYR A 1 406 ? -9.885 -6.199 -48.598 1.00 40.12 406 TYR A O 1
ATOM 3067 N N . ARG A 1 407 ? -9.493 -4.470 -47.215 1.00 48.84 407 ARG A N 1
ATOM 3068 C CA . ARG A 1 407 ? -9.856 -3.394 -48.150 1.00 48.84 407 ARG A CA 1
ATOM 3069 C C . ARG A 1 407 ? -8.596 -2.570 -48.417 1.00 48.84 407 ARG A C 1
ATOM 3071 O O . ARG A 1 407 ? -8.076 -1.938 -47.505 1.00 48.84 407 ARG A O 1
ATOM 3078 N N . GLU A 1 408 ? -8.099 -2.629 -49.647 1.00 46.69 408 GLU A N 1
ATOM 3079 C CA . GLU A 1 408 ? -6.929 -1.883 -50.121 1.00 46.69 408 GLU A CA 1
ATOM 3080 C C . GLU A 1 408 ? -7.254 -0.387 -50.263 1.00 46.69 408 GLU A C 1
ATOM 3082 O O . GLU A 1 408 ? -8.278 -0.012 -50.841 1.00 46.69 408 GLU A O 1
ATOM 3087 N N . ALA A 1 409 ? -6.375 0.469 -49.738 1.00 49.91 409 ALA A N 1
ATOM 3088 C CA . ALA A 1 409 ? -6.408 1.912 -49.938 1.00 49.91 409 ALA A CA 1
ATOM 3089 C C . ALA A 1 409 ? -5.505 2.288 -51.124 1.00 49.91 409 ALA A C 1
ATOM 3091 O O . ALA A 1 409 ? -4.330 1.927 -51.168 1.00 49.91 409 ALA A O 1
ATOM 3092 N N . ARG A 1 410 ? -6.084 3.001 -52.096 1.00 48.50 410 ARG A N 1
ATOM 3093 C CA . ARG A 1 410 ? -5.415 3.529 -53.292 1.00 48.50 410 ARG A CA 1
ATOM 3094 C C . ARG A 1 410 ? -4.497 4.704 -52.950 1.00 48.50 410 ARG A C 1
ATOM 3096 O O . ARG A 1 410 ? -4.903 5.620 -52.242 1.00 48.50 410 ARG A O 1
ATOM 3103 N N . VAL A 1 411 ? -3.320 4.701 -53.566 1.00 46.91 411 VAL A N 1
ATOM 3104 C CA . VAL A 1 411 ? -2.387 5.830 -53.693 1.00 46.91 411 VAL A CA 1
ATOM 3105 C C . VAL A 1 411 ? -2.793 6.683 -54.908 1.00 46.91 411 VAL A C 1
ATOM 3107 O O . VAL A 1 411 ? -3.024 6.104 -55.971 1.00 46.91 411 VAL A O 1
ATOM 3110 N N . PRO A 1 412 ? -2.869 8.023 -54.816 1.00 58.31 412 PRO A N 1
ATOM 3111 C CA . PRO A 1 412 ? -2.877 8.892 -55.986 1.00 58.31 412 PRO A CA 1
ATOM 3112 C C . PRO A 1 412 ? -1.467 9.396 -56.321 1.00 58.31 412 PRO A C 1
ATOM 3114 O O . PRO A 1 412 ? -0.689 9.768 -55.445 1.00 58.31 412 PRO A O 1
ATOM 3117 N N . GLY A 1 413 ? -1.162 9.347 -57.616 1.00 52.22 413 GLY A N 1
ATOM 3118 C CA . GLY A 1 413 ? 0.149 9.592 -58.190 1.00 52.22 413 GLY A CA 1
ATOM 3119 C C . GLY A 1 413 ? 0.529 11.055 -58.415 1.00 52.22 413 GLY A C 1
ATOM 3120 O O . GLY A 1 413 ? -0.247 11.994 -58.267 1.00 52.22 413 GLY A O 1
ATOM 3121 N N . THR A 1 414 ? 1.791 11.148 -58.807 1.00 53.47 414 THR A N 1
ATOM 3122 C CA . THR A 1 414 ? 2.622 12.265 -59.252 1.00 53.47 414 THR A CA 1
ATOM 3123 C C . THR A 1 414 ? 2.043 13.109 -60.390 1.00 53.47 414 THR A C 1
ATOM 3125 O O . THR A 1 414 ? 1.546 12.564 -61.374 1.00 53.47 414 THR A O 1
ATOM 3128 N N . LEU A 1 415 ? 2.270 14.424 -60.319 1.00 52.16 415 LEU A N 1
ATOM 3129 C CA . LEU A 1 415 ? 2.317 15.337 -61.464 1.00 52.16 415 LEU A CA 1
ATOM 3130 C C . LEU A 1 415 ? 3.520 16.276 -61.284 1.00 52.16 415 LEU A C 1
ATOM 3132 O O . LEU A 1 415 ? 3.589 17.020 -60.310 1.00 52.16 415 LEU A O 1
ATOM 3136 N N . HIS A 1 416 ? 4.446 16.205 -62.234 1.00 46.00 416 HIS A N 1
ATOM 3137 C CA . HIS A 1 416 ? 5.513 17.169 -62.498 1.00 46.00 416 HIS A CA 1
ATOM 3138 C C . HIS A 1 416 ? 5.278 17.722 -63.910 1.00 46.00 416 HIS A C 1
ATOM 3140 O O . HIS A 1 416 ? 4.784 16.986 -64.771 1.00 46.00 416 HIS A O 1
ATOM 3146 N N . PRO A 1 417 ? 5.665 18.972 -64.168 1.00 67.44 417 PRO A N 1
ATOM 3147 C CA . PRO A 1 417 ? 6.507 19.305 -65.307 1.00 67.44 417 PRO A CA 1
ATOM 3148 C C . PRO A 1 417 ? 7.989 19.323 -64.918 1.00 67.44 417 PRO A C 1
ATOM 3150 O O . PRO A 1 417 ? 8.303 19.633 -63.739 1.00 67.44 417 PRO A O 1
#

InterPro domains:
  IPR001202 WW domain [PS50020] (66-103)

Radius of gyration: 46.03 Å; chains: 1; bounding box: 86×105×134 Å